Protein AF-A0AAW0NWS6-F1 (afdb_monomer)

Organism: NCBI:txid88201

pLDDT: mean 72.38, std 23.02, range [20.81, 98.56]

Solvent-accessible surface area (backbone atoms only — not comparable to full-atom values): 24867 Å² total; per-residue (Å²): 131,80,79,73,86,63,67,44,58,59,63,56,52,56,54,54,55,66,69,64,74,81,72,88,81,82,90,83,81,93,82,80,68,82,82,71,76,81,74,79,81,62,72,61,55,62,52,43,57,60,35,48,59,40,52,68,50,49,35,50,49,50,55,54,59,56,70,76,40,100,61,93,71,73,51,50,67,43,48,59,47,83,81,44,44,84,62,53,49,58,70,68,64,50,92,62,98,50,93,85,60,64,43,32,34,36,28,42,50,37,55,46,38,58,41,54,62,45,49,44,32,68,29,83,52,35,28,37,32,39,31,25,17,61,24,58,56,28,30,49,54,44,52,55,50,46,65,73,64,66,78,65,52,65,21,94,78,39,42,80,46,68,39,68,39,59,62,60,50,39,67,84,79,40,58,71,48,60,31,43,34,36,39,31,64,41,39,60,53,32,14,58,64,9,86,74,14,52,64,50,36,53,40,23,52,52,27,52,61,50,26,30,23,68,91,11,35,42,38,37,39,35,75,56,57,62,67,60,53,46,53,52,50,57,52,58,34,50,75,69,73,46,57,53,55,76,45,79,41,79,72,45,82,58,81,55,50,62,104,74,83,77,96,82,58,93,81,82,63,79,88,73,84,63,56,52,32,30,40,32,41,38,36,48,54,88,77,73,91,78,91,72,82,79,70,78,78,77,81,83,68,83,51,88,35,33,62,83,72,86,53,79,97,31,53,70,62,48,52,54,41,28,72,72,49,45,42,67,56,37,54,67,38,68,66,55,35,49,41,60,60,63,12,48,65,52,30,54,52,51,64,75,71,58,49,84,79,54,71,66,54,48,74,62,23,46,32,31,47,29,27,49,50,72,50,80,54,39,61,60,48,52,50,45,38,48,65,40,24,80,36,56,62,69,72,74,48,76,49,63,51,51,53,50,28,40,51,49,35,59,72,55,43,50,72,77,58,45,52,59,64,69,72,37,99,53,65,76,86,127

Secondary structure (DSSP, 8-state):
--------HHHHHHHHHHTTSSS------TTSSTTTSSS---HHHHHHHH-TT-HHHHHHHHHHHHHS-SS-----BS--GGGTHHHHHHHHHSPPS-TT--EEEEEET-TT-SHHHHHHHH-SS-EEEEEEES-HHHHHHHHHHHHHHTPPPSSTT-EEEEEE--GGGGGGTS-TT-EEEEEEESHHHHHHHSTTHHHHHHHHHHHHHHHEEEEEEEEEEESS-HHHHHHHHHHHHHHTT--EEEEEEEEEE--SB-S----S-TTT-TTS---EEEEEEEEE-------------------TTS-----TTTHHHHHHHIIIIIHHHHTTSHHHHHHHHHTHHHHHHHHHT--GGGGG--HHHHHHHHHHHHSTHHHHHHHHHHH-GGGGGGT--S-HHHHHHHHHHHHHS-HHHHHHHHS-SSPP--

Mean predicted aligned error: 17.87 Å

Foldseek 3Di:
DDPPPLPDLVNVLVVVVVVVPPDDDDDDDPDPPVPPPVPDDDPLLVCLLAPLVDLVNLLVVLVVVCVVDPDDDAADAQAAQVLCVVPPQCLLVPDDPDLPDAAEEEEEQQQRGCNQVVCQAPHCHAYEYEYEHLHVSSLVSNVVVCVVVVRDGNDPNHHYHYDNDQLLPVVVPAPFQQHAEYEYECSLVSLVSHPNSPVSSLSSLVSVNRRHHLNHKYKYKDLDDQVVVQVVSVVSCVVVVWDKDKDKDWSFFTDDDHSDDDDDCPDDPPPPRGRTIIIIIIRTHPDDDDDDDDPPPPPDDPLSQAADDLCPPNLVVLVVCCVPPQVVVLCVDPLSVVLLVVLVVQLVVCVVPPDPQLVQQDSLLSSLLSSCAPDPVVVVLVVCRSHHSSCNNVSPRNQSSSVSSPSVSLVRHDPVVVVVCVVPPHRDDD

Nearest PDB structures (foldseek):
  3c0k-assembly1_B  TM=6.819E-01  e=2.935E-06  Escherichia coli K-12
  3c6m-assembly2_D  TM=6.345E-01  e=5.467E-05  Homo sapiens
  1d2g-assembly1_A  TM=4.568E-01  e=2.738E-05  Rattus norvegicus
  3ths-assembly1_C  TM=4.749E-01  e=2.066E-04  Rattus norvegicus
  3g5t-assembly1_A  TM=4.879E-01  e=2.842E-04  Saccharomyces cerevisiae

Sequence (430 aa):
MLELETGGICKLLNTKLQLRDDFSYKTLSARRISAFCARKHSSLTTELIENMDKKSTWDRFYTENNRQTPTFKNFEWFFGFDSIRHIILPLISSPKPNPDHVFQVLDIGCGTSALGPCIFKHSPSAVHVTCADISPIAVKLMQENITSQEIQANNASSQLSFVEMDCTHLLSHFKPKSIDLIVDKGTTDALLRSKEGKGKARLMLSECVKVLRSSGALLQFSDEDPDARQLWLETELRKQGIVGDVVTQEVGKLRGVSAEMGSLIQTLVFSWMFSIVSAKVIKPTNSTNQDLAPAQPTKLNMVAMSVDDMYSGCTDAMTKRIAKEYFPNEMKNPKFKASWNGAKDCLQKALKNRKPVDHALTENHLRAICMYTADDIYKTFNHDVQSHGPSYGTGSFKYHTLQFWLTYAIRSSPPTTKLAIRWSGEPPRF

Radius of gyration: 25.77 Å; Cα contacts (8 Å, |Δi|>4): 579; chains: 1; bounding box: 68×67×64 Å

InterPro domains:
  IPR000768 NAD:arginine ADP-ribosyltransferase, ART [PF01129] (300-410)
  IPR000768 NAD:arginine ADP-ribosyltransferase, ART [PR00970] (301-322)
  IPR000768 NAD:arginine ADP-ribosyltransferase, ART [PR00970] (361-375)
  IPR000768 NAD:arginine ADP-ribosyltransferase, ART [PR00970] (397-413)
  IPR025714 Methyltransferase domain [PF13847] (104-216)
  IPR029063 S-adenosyl-L-methionine-dependent methyltransferase superfamily [G3DSA:3.40.50.150] (51-255)
  IPR029063 S-adenosyl-L-methionine-dependent methyltransferase superfamily [SSF53335] (75-235)
  IPR051419 Lysine/N-terminal Methyltransferase Superfamily [PTHR12176] (52-270)

Structure (mmCIF, N/CA/C/O backbone):
data_AF-A0AAW0NWS6-F1
#
_entry.id   AF-A0AAW0NWS6-F1
#
loop_
_atom_site.group_PDB
_atom_site.id
_atom_site.type_symbol
_atom_site.label_atom_id
_atom_site.label_alt_id
_atom_site.label_comp_id
_atom_site.label_asym_id
_atom_site.label_entity_id
_atom_site.label_seq_id
_atom_site.pdbx_PDB_ins_code
_atom_site.Cartn_x
_atom_site.Cartn_y
_atom_site.Cartn_z
_atom_site.occupancy
_atom_site.B_iso_or_equiv
_atom_site.auth_seq_id
_atom_site.auth_comp_id
_atom_site.auth_asym_id
_atom_site.auth_atom_id
_atom_site.pdbx_PDB_model_num
ATOM 1 N N . MET A 1 1 ? 19.366 -10.732 -1.358 1.00 25.86 1 MET A N 1
ATOM 2 C CA . MET A 1 1 ? 19.528 -10.900 -2.813 1.00 25.86 1 MET A CA 1
ATOM 3 C C . MET A 1 1 ? 20.520 -9.832 -3.205 1.00 25.86 1 MET A C 1
ATOM 5 O O . MET A 1 1 ? 20.215 -8.665 -2.996 1.00 25.86 1 MET A O 1
ATOM 9 N N . LEU A 1 2 ? 21.743 -10.247 -3.529 1.00 20.81 2 LEU A N 1
ATOM 10 C CA . LEU A 1 2 ? 22.825 -9.344 -3.898 1.00 20.81 2 LEU A CA 1
ATOM 11 C C . LEU A 1 2 ? 22.361 -8.501 -5.091 1.00 20.81 2 LEU A C 1
ATOM 13 O O . LEU A 1 2 ? 21.885 -9.070 -6.072 1.00 20.81 2 LEU A O 1
ATOM 17 N N . GLU A 1 3 ? 22.476 -7.175 -4.990 1.00 23.66 3 GLU A N 1
ATOM 18 C CA . GLU A 1 3 ? 22.635 -6.341 -6.179 1.00 23.66 3 GLU A CA 1
ATOM 19 C C . GLU A 1 3 ? 23.852 -6.910 -6.906 1.00 23.66 3 GLU A C 1
ATOM 21 O O . GLU A 1 3 ? 24.982 -6.734 -6.454 1.00 23.66 3 GLU A O 1
ATOM 26 N N . LEU A 1 4 ? 23.626 -7.686 -7.966 1.00 25.84 4 LEU A N 1
ATOM 27 C CA . LEU A 1 4 ? 24.709 -8.029 -8.867 1.00 25.84 4 LEU A CA 1
ATOM 28 C C . LEU A 1 4 ? 25.235 -6.709 -9.421 1.00 25.84 4 LEU A C 1
ATOM 30 O O . LEU A 1 4 ? 24.485 -5.879 -9.934 1.00 25.84 4 LEU A O 1
ATOM 34 N N . GLU A 1 5 ? 26.530 -6.517 -9.223 1.00 30.72 5 GLU A N 1
ATOM 35 C CA . GLU A 1 5 ? 27.340 -5.366 -9.589 1.00 30.72 5 GLU A CA 1
ATOM 36 C C . GLU A 1 5 ? 27.443 -5.199 -11.115 1.00 30.72 5 GLU A C 1
ATOM 38 O O . GLU A 1 5 ? 28.529 -5.155 -11.685 1.00 30.72 5 GLU A O 1
ATOM 43 N N . THR A 1 6 ? 26.325 -5.075 -11.827 1.00 35.69 6 THR A N 1
ATOM 44 C CA . THR A 1 6 ? 26.346 -4.490 -13.166 1.00 35.69 6 THR A CA 1
ATOM 45 C C . THR A 1 6 ? 26.331 -2.982 -12.974 1.00 35.69 6 THR A C 1
ATOM 47 O O . THR A 1 6 ? 25.303 -2.400 -12.630 1.00 35.69 6 THR A O 1
ATOM 50 N N . GLY A 1 7 ? 27.502 -2.355 -13.104 1.00 39.22 7 GLY A N 1
ATOM 51 C CA . GLY A 1 7 ? 27.707 -0.915 -12.961 1.00 39.22 7 GLY A CA 1
ATOM 52 C C . GLY A 1 7 ? 26.805 -0.094 -13.886 1.00 39.22 7 GLY A C 1
ATOM 53 O O . GLY A 1 7 ? 27.209 0.287 -14.984 1.00 39.22 7 GLY A O 1
ATOM 54 N N . GLY A 1 8 ? 25.586 0.190 -13.425 1.00 52.25 8 GLY A N 1
ATOM 55 C CA . GLY A 1 8 ? 24.647 1.078 -14.095 1.00 52.25 8 GLY A CA 1
ATOM 56 C C . GLY A 1 8 ? 25.269 2.457 -14.277 1.00 52.25 8 GLY A C 1
ATOM 57 O O . GLY A 1 8 ? 25.968 2.972 -13.394 1.00 52.25 8 GLY A O 1
ATOM 58 N N . ILE A 1 9 ? 25.014 3.074 -15.429 1.00 58.28 9 ILE A N 1
ATOM 59 C CA . ILE A 1 9 ? 25.561 4.390 -15.784 1.00 58.28 9 ILE A CA 1
ATOM 60 C C . ILE A 1 9 ? 25.168 5.436 -14.734 1.00 58.28 9 ILE A C 1
ATOM 62 O O . ILE A 1 9 ? 25.932 6.365 -14.480 1.00 58.28 9 ILE A O 1
ATOM 66 N N . CYS A 1 10 ? 24.034 5.254 -14.057 1.00 56.50 10 CYS A N 1
ATOM 67 C CA . CYS A 1 10 ? 23.581 6.143 -12.993 1.00 56.50 10 CYS A CA 1
ATOM 68 C C . CYS A 1 10 ? 24.446 6.091 -11.726 1.00 56.50 10 CYS A C 1
ATOM 70 O O . CYS A 1 10 ? 24.702 7.145 -11.145 1.00 56.50 10 CYS A O 1
ATOM 72 N N . LYS A 1 11 ? 25.000 4.924 -11.351 1.00 54.31 11 LYS A N 1
ATOM 73 C CA . LYS A 1 11 ? 26.003 4.844 -10.271 1.00 54.31 11 LYS A CA 1
ATOM 74 C C . LYS A 1 11 ? 27.265 5.632 -10.666 1.00 54.31 11 LYS A C 1
ATOM 76 O O . LYS A 1 11 ? 27.707 6.484 -9.905 1.00 54.31 11 LYS A O 1
ATOM 81 N N . LEU A 1 12 ? 27.771 5.453 -11.892 1.00 54.56 12 LEU A N 1
ATOM 82 C CA . LEU A 1 12 ? 28.966 6.149 -12.409 1.00 54.56 12 LEU A CA 1
ATOM 83 C C . LEU A 1 12 ? 28.785 7.670 -12.587 1.00 54.56 12 LEU A C 1
ATOM 85 O O . LEU A 1 12 ? 29.721 8.440 -12.359 1.00 54.56 12 LEU A O 1
ATOM 89 N N . LEU A 1 13 ? 27.604 8.116 -13.022 1.00 49.38 13 LEU A N 1
ATOM 90 C CA . LEU A 1 13 ? 27.299 9.537 -13.211 1.00 49.38 13 LEU A CA 1
ATOM 91 C C . LEU A 1 13 ? 27.184 10.278 -11.880 1.00 49.38 13 LEU A C 1
ATOM 93 O O . LEU A 1 13 ? 27.686 11.398 -11.774 1.00 49.38 13 LEU A O 1
ATOM 97 N N . ASN A 1 14 ? 26.607 9.637 -10.865 1.00 45.16 14 ASN A N 1
ATOM 98 C CA . ASN A 1 14 ? 26.515 10.216 -9.529 1.00 45.16 14 ASN A CA 1
ATOM 99 C C . ASN A 1 14 ? 27.902 10.333 -8.867 1.00 45.16 14 ASN A C 1
ATOM 101 O O . ASN A 1 14 ? 28.194 11.360 -8.259 1.00 45.16 14 ASN A O 1
ATOM 105 N N . THR A 1 15 ? 28.811 9.371 -9.080 1.00 40.50 15 THR A N 1
ATOM 106 C CA . THR A 1 15 ? 30.198 9.453 -8.574 1.00 40.50 15 THR A CA 1
ATOM 107 C C . THR A 1 15 ? 31.042 10.521 -9.290 1.00 40.50 15 THR A C 1
ATOM 109 O O . THR A 1 15 ? 31.862 11.189 -8.664 1.00 40.50 15 THR A O 1
ATOM 112 N N . LYS A 1 16 ? 30.847 10.739 -10.601 1.00 38.66 16 LYS A N 1
ATOM 113 C CA . LYS A 1 16 ? 31.581 11.777 -11.359 1.00 38.66 16 LYS A CA 1
ATOM 114 C C . LYS A 1 16 ? 31.137 13.210 -11.050 1.00 38.66 16 LYS A C 1
ATOM 116 O O . LYS A 1 16 ? 31.924 14.125 -11.278 1.00 38.66 16 LYS A O 1
ATOM 121 N N . LEU A 1 17 ? 29.913 13.414 -10.560 1.00 35.25 17 LEU A N 1
ATOM 122 C CA . LEU A 1 17 ? 29.462 14.718 -10.062 1.00 35.25 17 LEU A CA 1
ATOM 123 C C . LEU A 1 17 ? 30.166 15.076 -8.745 1.00 35.25 17 LEU A C 1
ATOM 125 O O . LEU A 1 17 ? 30.677 16.182 -8.633 1.00 35.25 17 LEU A O 1
ATOM 129 N N . GLN A 1 18 ? 30.323 14.118 -7.824 1.00 31.58 18 GLN A N 1
ATOM 130 C CA . GLN A 1 18 ? 31.045 14.330 -6.559 1.00 31.58 18 GLN A CA 1
ATOM 131 C C . GLN A 1 18 ? 32.535 14.666 -6.743 1.00 31.58 18 GLN A C 1
ATOM 133 O O . GLN A 1 18 ? 33.079 15.449 -5.978 1.00 31.58 18 GLN A O 1
ATOM 138 N N . LEU A 1 19 ? 33.196 14.127 -7.774 1.00 29.00 19 LEU A N 1
ATOM 139 C CA . LEU A 1 19 ? 34.622 14.385 -8.037 1.00 29.00 19 LEU A CA 1
ATOM 140 C C . LEU A 1 19 ? 34.899 15.697 -8.793 1.00 29.00 19 LEU A C 1
ATOM 142 O O . LEU A 1 19 ? 36.059 16.070 -8.959 1.00 29.00 19 LEU A O 1
ATOM 146 N N . ARG A 1 20 ? 33.867 16.387 -9.297 1.00 27.77 20 ARG A N 1
ATOM 147 C CA . ARG A 1 20 ? 34.027 17.645 -10.049 1.00 27.77 20 ARG A CA 1
ATOM 148 C C . ARG A 1 20 ? 33.908 18.901 -9.186 1.00 27.77 20 ARG A C 1
ATOM 150 O O . ARG A 1 20 ? 34.315 19.960 -9.653 1.00 27.77 20 ARG A O 1
ATOM 157 N N . ASP A 1 21 ? 33.412 18.767 -7.958 1.00 28.69 21 ASP A N 1
ATOM 158 C CA . ASP A 1 21 ? 33.204 19.880 -7.024 1.00 28.69 21 ASP A CA 1
ATOM 159 C C . ASP A 1 21 ? 34.436 20.194 -6.146 1.00 28.69 21 ASP A C 1
ATOM 161 O O . ASP A 1 21 ? 34.403 21.135 -5.357 1.00 28.69 21 ASP A O 1
ATOM 165 N N . ASP A 1 22 ? 35.557 19.483 -6.325 1.00 28.72 22 ASP A N 1
ATOM 166 C CA . ASP A 1 22 ? 36.758 19.607 -5.476 1.00 28.72 22 ASP A CA 1
ATOM 167 C C . ASP A 1 22 ? 37.853 20.557 -6.006 1.00 28.72 22 ASP A C 1
ATOM 169 O O . ASP A 1 22 ? 38.989 20.540 -5.529 1.00 28.72 22 ASP A O 1
ATOM 173 N N . PHE A 1 23 ? 37.559 21.431 -6.976 1.00 28.80 23 PHE A N 1
ATOM 174 C CA . PHE A 1 23 ? 38.552 22.411 -7.432 1.00 28.80 23 PHE A CA 1
ATOM 175 C C . PHE A 1 23 ? 37.985 23.819 -7.625 1.00 28.80 23 PHE A C 1
ATOM 177 O O . PHE A 1 23 ? 37.128 24.062 -8.469 1.00 28.80 23 PHE A O 1
ATOM 184 N N . SER A 1 24 ? 38.606 24.754 -6.897 1.00 28.59 24 SER A N 1
ATOM 185 C CA . SER A 1 24 ? 38.471 26.215 -6.948 1.00 28.59 24 SER A CA 1
ATOM 186 C C . SER A 1 24 ? 37.430 26.845 -6.019 1.00 28.59 24 SER A C 1
ATOM 188 O O . SER A 1 24 ? 36.350 27.207 -6.460 1.00 28.59 24 SER A O 1
ATOM 190 N N . TYR A 1 25 ? 37.847 27.187 -4.795 1.00 24.23 25 TYR A N 1
ATOM 191 C CA . TYR A 1 25 ? 37.567 28.521 -4.249 1.00 24.23 25 TYR A CA 1
ATOM 192 C C . TYR A 1 25 ? 38.750 29.016 -3.411 1.00 24.23 25 TYR A C 1
ATOM 194 O O . TYR A 1 25 ? 39.027 28.536 -2.313 1.00 24.23 25 TYR A O 1
ATOM 202 N N . LYS A 1 26 ? 39.464 30.003 -3.965 1.00 26.33 26 LYS A N 1
ATOM 203 C CA . LYS A 1 26 ? 40.390 30.851 -3.215 1.00 26.33 26 LYS A CA 1
ATOM 204 C C . LYS A 1 26 ? 39.599 31.661 -2.183 1.00 26.33 26 LYS A C 1
ATOM 206 O O . LYS A 1 26 ? 38.527 32.188 -2.465 1.00 26.33 26 LYS A O 1
ATOM 211 N N . THR A 1 27 ? 40.190 31.729 -1.000 1.00 29.59 27 THR A N 1
ATOM 212 C CA . THR A 1 27 ? 39.940 32.613 0.140 1.00 29.59 27 THR A CA 1
ATOM 213 C C . THR A 1 27 ? 39.353 33.979 -0.221 1.00 29.59 27 THR A C 1
ATOM 215 O O . THR A 1 27 ? 39.968 34.710 -0.989 1.00 29.59 27 THR A O 1
ATOM 218 N N . LEU A 1 28 ? 38.233 34.352 0.420 1.00 25.53 28 LEU A N 1
ATOM 219 C CA . LEU A 1 28 ? 38.000 35.659 1.065 1.00 25.53 28 LEU A CA 1
ATOM 220 C C . LEU A 1 28 ? 36.625 35.682 1.778 1.00 25.53 28 LEU A C 1
ATOM 222 O O . LEU A 1 28 ? 35.588 35.430 1.176 1.00 25.53 28 LEU A O 1
ATOM 226 N N . SER A 1 29 ? 36.640 36.041 3.071 1.00 28.73 29 SER A N 1
ATOM 227 C CA . SER A 1 29 ? 35.488 36.400 3.928 1.00 28.73 29 SER A CA 1
ATOM 228 C C . SER A 1 29 ? 34.569 35.276 4.462 1.00 28.73 29 SER A C 1
ATOM 230 O O . SER A 1 29 ? 33.338 35.343 4.428 1.00 28.73 29 SER A O 1
ATOM 232 N N . ALA A 1 30 ? 35.161 34.263 5.095 1.00 32.84 30 ALA A N 1
ATOM 233 C CA . ALA A 1 30 ? 34.450 33.374 6.013 1.00 32.84 30 ALA A CA 1
ATOM 234 C C . ALA A 1 30 ? 34.254 34.060 7.379 1.00 32.84 30 ALA A C 1
ATOM 236 O O . ALA A 1 30 ? 35.110 33.924 8.248 1.00 32.84 30 ALA A O 1
ATOM 237 N N . ARG A 1 31 ? 33.158 34.817 7.580 1.00 30.73 31 ARG A N 1
ATOM 238 C CA . ARG A 1 31 ? 32.615 35.068 8.943 1.00 30.73 31 ARG A CA 1
ATOM 239 C C . ARG A 1 31 ? 31.201 35.651 9.076 1.00 30.73 31 ARG A C 1
ATOM 241 O O . ARG A 1 31 ? 30.784 35.875 10.207 1.00 30.73 31 ARG A O 1
ATOM 248 N N . ARG A 1 32 ? 30.414 35.857 8.008 1.00 30.33 32 ARG A N 1
ATOM 249 C CA . ARG A 1 32 ? 29.033 36.386 8.167 1.00 30.33 32 ARG A CA 1
ATOM 250 C C . ARG A 1 32 ? 27.898 35.705 7.392 1.00 30.33 32 ARG A C 1
ATOM 252 O O . ARG A 1 32 ? 26.767 36.149 7.518 1.00 30.33 32 ARG A O 1
ATOM 259 N N . ILE A 1 33 ? 28.135 34.591 6.692 1.00 30.31 33 ILE A N 1
ATOM 260 C CA . ILE A 1 33 ? 27.059 33.865 5.967 1.00 30.31 33 ILE A CA 1
ATOM 261 C C . ILE A 1 33 ? 26.840 32.422 6.485 1.00 30.31 33 ILE A C 1
ATOM 263 O O . ILE A 1 33 ? 25.812 31.808 6.222 1.00 30.31 33 ILE A O 1
ATOM 267 N N . SER A 1 34 ? 27.707 31.914 7.370 1.00 31.95 34 SER A N 1
ATOM 268 C CA . SER A 1 34 ? 27.557 30.579 7.987 1.00 31.95 34 SER A CA 1
ATOM 269 C C . SER A 1 34 ? 26.517 30.500 9.123 1.00 31.95 34 SER A C 1
ATOM 271 O O . SER A 1 34 ? 26.307 29.425 9.678 1.00 31.95 34 SER A O 1
ATOM 273 N N . ALA A 1 35 ? 25.855 31.601 9.489 1.00 29.97 35 ALA A N 1
ATOM 274 C CA . ALA A 1 35 ? 24.900 31.621 10.605 1.00 29.97 35 ALA A CA 1
ATOM 275 C C . ALA A 1 35 ? 23.419 31.594 10.176 1.00 29.97 35 ALA A C 1
ATOM 277 O O . ALA A 1 35 ? 22.552 31.490 11.041 1.00 29.97 35 ALA A O 1
ATOM 278 N N . PHE A 1 36 ? 23.111 31.666 8.871 1.00 26.78 36 PHE A N 1
ATOM 279 C CA . PHE A 1 36 ? 21.724 31.827 8.401 1.00 26.78 36 PHE A CA 1
ATOM 280 C C . PHE A 1 36 ? 21.170 30.651 7.574 1.00 26.78 36 PHE A C 1
ATOM 282 O O . PHE A 1 36 ? 19.958 30.499 7.501 1.00 26.78 36 PHE A O 1
ATOM 289 N N . CYS A 1 37 ? 22.015 29.770 7.019 1.00 27.83 37 CYS A N 1
ATOM 290 C CA . CYS A 1 37 ? 21.560 28.608 6.226 1.00 27.83 37 CYS A CA 1
ATOM 291 C C . CYS A 1 37 ? 21.741 27.238 6.912 1.00 27.83 37 CYS A C 1
ATOM 293 O O . CYS A 1 37 ? 21.260 26.236 6.399 1.00 27.83 37 CYS A O 1
ATOM 295 N N . ALA A 1 38 ? 22.360 27.176 8.097 1.00 29.11 38 ALA A N 1
ATOM 296 C CA . ALA A 1 38 ? 22.544 25.932 8.865 1.00 29.11 38 ALA A CA 1
ATOM 297 C C . ALA A 1 38 ? 21.433 25.668 9.908 1.00 29.11 38 ALA A C 1
ATOM 299 O O . ALA A 1 38 ? 21.569 24.807 10.772 1.00 29.11 38 ALA A O 1
ATOM 300 N N . ARG A 1 39 ? 20.323 26.413 9.859 1.00 35.62 39 ARG A N 1
ATOM 301 C CA . ARG A 1 39 ? 19.175 26.257 10.766 1.00 35.62 39 ARG A CA 1
ATOM 302 C C . ARG A 1 39 ? 17.889 26.117 9.956 1.00 35.62 39 ARG A C 1
ATOM 304 O O . ARG A 1 39 ? 17.216 27.128 9.788 1.00 35.62 39 ARG A O 1
ATOM 311 N N . LYS A 1 40 ? 17.563 24.907 9.461 1.00 33.09 40 LYS A N 1
ATOM 312 C CA . LYS A 1 40 ? 16.162 24.443 9.242 1.00 33.09 40 LYS A CA 1
ATOM 313 C C . LYS A 1 40 ? 15.939 23.031 8.652 1.00 33.09 40 LYS A C 1
ATOM 315 O O . LYS A 1 40 ? 14.842 22.767 8.179 1.00 33.09 40 LYS A O 1
ATOM 320 N N . HIS A 1 41 ? 16.874 22.086 8.744 1.00 34.22 41 HIS A N 1
ATOM 321 C CA . HIS A 1 41 ? 16.470 20.668 8.750 1.00 34.22 41 HIS A CA 1
ATOM 322 C C . HIS A 1 41 ? 16.212 20.270 10.208 1.00 34.22 41 HIS A C 1
ATOM 324 O O . HIS A 1 41 ? 17.120 20.386 11.030 1.00 34.22 41 HIS A O 1
ATOM 330 N N . SER A 1 42 ? 14.979 19.894 10.569 1.00 47.53 42 SER A N 1
ATOM 331 C CA . SER A 1 42 ? 14.723 19.351 11.909 1.00 47.53 42 SER A CA 1
ATOM 332 C C . SER A 1 42 ? 15.327 17.944 11.984 1.00 47.53 42 SER A C 1
ATOM 334 O O . SER A 1 42 ? 15.235 17.174 11.028 1.00 47.53 42 SER A O 1
ATOM 336 N N . SER A 1 43 ? 15.950 17.593 13.111 1.00 54.88 43 SER A N 1
ATOM 337 C CA . SER A 1 43 ? 16.480 16.241 13.363 1.00 54.88 43 SER A CA 1
ATOM 338 C C . SER A 1 43 ? 15.412 15.148 13.216 1.00 54.88 43 SER A C 1
ATOM 340 O O . SER A 1 43 ? 15.729 14.000 12.920 1.00 54.88 43 SER A O 1
ATOM 342 N N . LEU A 1 44 ? 14.141 15.528 13.376 1.00 54.44 44 LEU A N 1
ATOM 343 C CA . LEU A 1 44 ? 12.971 14.668 13.281 1.00 54.44 44 LEU A CA 1
ATOM 344 C C . LEU A 1 44 ? 12.793 14.054 11.885 1.00 54.44 44 LEU A C 1
ATOM 346 O O . LEU A 1 44 ? 12.505 12.867 11.792 1.00 54.44 44 LEU A O 1
ATOM 350 N N . THR A 1 45 ? 12.969 14.827 10.806 1.00 52.91 45 THR A N 1
ATOM 351 C CA . THR A 1 45 ? 12.715 14.343 9.436 1.00 52.91 45 THR A CA 1
ATOM 352 C C . THR A 1 45 ? 13.719 13.270 9.017 1.00 52.91 45 THR A C 1
ATOM 354 O O . THR A 1 45 ? 13.329 12.259 8.440 1.00 52.91 45 THR A O 1
ATOM 357 N N . THR A 1 46 ? 15.000 13.454 9.343 1.00 54.44 46 THR A N 1
ATOM 358 C CA . THR A 1 46 ? 16.047 12.469 9.032 1.00 54.44 46 THR A CA 1
ATOM 359 C C . THR A 1 46 ? 15.863 11.188 9.848 1.00 54.44 46 THR A C 1
ATOM 361 O O . THR A 1 46 ? 15.920 10.094 9.298 1.00 54.44 46 THR A O 1
ATOM 364 N N . GLU A 1 47 ? 15.550 11.310 11.142 1.00 59.25 47 GLU A N 1
ATOM 365 C CA . GLU A 1 47 ? 15.320 10.150 12.011 1.00 59.25 47 GLU A CA 1
ATOM 366 C C . GLU A 1 47 ? 14.036 9.384 11.653 1.00 59.25 47 GLU A C 1
ATOM 368 O O . GLU A 1 47 ? 14.013 8.157 11.753 1.00 59.25 47 GLU A O 1
ATOM 373 N N . LEU A 1 48 ? 12.988 10.088 11.199 1.00 62.19 48 LEU A N 1
ATOM 374 C CA . LEU A 1 48 ? 11.754 9.483 10.690 1.00 62.19 48 LEU A CA 1
ATOM 375 C C . LEU A 1 48 ? 12.042 8.575 9.497 1.00 62.19 48 LEU A C 1
ATOM 377 O O . LEU A 1 48 ? 11.617 7.427 9.519 1.00 62.19 48 LEU A O 1
ATOM 381 N N . ILE A 1 49 ? 12.782 9.062 8.496 1.00 61.84 49 ILE A N 1
ATOM 382 C CA . ILE A 1 49 ? 13.081 8.315 7.263 1.00 61.84 49 ILE A CA 1
ATOM 383 C C . ILE A 1 49 ? 13.841 7.017 7.567 1.00 61.84 49 ILE A C 1
ATOM 385 O O . ILE A 1 49 ? 13.556 5.979 6.971 1.00 61.84 49 ILE A O 1
ATOM 389 N N . GLU A 1 50 ? 14.776 7.048 8.516 1.00 69.56 50 GLU A N 1
ATOM 390 C CA . GLU A 1 50 ? 15.618 5.891 8.835 1.00 69.56 50 GLU A CA 1
ATOM 391 C C . GLU A 1 50 ? 14.928 4.857 9.741 1.00 69.56 50 GLU A C 1
ATOM 393 O O . GLU A 1 50 ? 15.303 3.685 9.715 1.00 69.56 50 GLU A O 1
ATOM 398 N N . ASN A 1 51 ? 13.904 5.258 10.507 1.00 79.50 51 ASN A N 1
ATOM 399 C CA . ASN A 1 51 ? 13.318 4.442 11.579 1.00 79.50 51 ASN A CA 1
ATOM 400 C C . ASN A 1 51 ? 11.791 4.286 11.483 1.00 79.50 51 ASN A C 1
ATOM 402 O O . ASN A 1 51 ? 11.124 4.100 12.506 1.00 79.50 51 ASN A O 1
ATOM 406 N N . MET A 1 52 ? 11.222 4.335 10.273 1.00 83.06 52 MET A N 1
ATOM 407 C CA . MET A 1 52 ? 9.775 4.167 10.037 1.00 83.06 52 MET A CA 1
ATOM 408 C C . MET A 1 52 ? 9.221 2.799 10.492 1.00 83.06 52 MET A C 1
ATOM 410 O O . MET A 1 52 ? 8.009 2.633 10.599 1.00 83.06 52 MET A O 1
ATOM 414 N N . ASP A 1 53 ? 10.076 1.819 10.803 1.00 84.38 53 ASP A N 1
ATOM 415 C CA . ASP A 1 53 ? 9.677 0.511 11.340 1.00 84.38 53 ASP A CA 1
ATOM 416 C C . ASP A 1 53 ? 9.600 0.450 12.876 1.00 84.38 53 ASP A C 1
ATOM 418 O O . ASP A 1 53 ? 9.272 -0.607 13.429 1.00 84.38 53 ASP A O 1
ATOM 422 N N . LYS A 1 54 ? 9.973 1.524 13.584 1.00 87.38 54 LYS A N 1
ATOM 423 C CA . LYS A 1 54 ? 10.044 1.546 15.051 1.00 87.38 54 LYS A CA 1
ATOM 424 C C . LYS A 1 54 ? 8.821 2.245 15.647 1.00 87.38 54 LYS A C 1
ATOM 426 O O . LYS A 1 54 ? 8.484 3.363 15.270 1.00 87.38 54 LYS A O 1
ATOM 431 N N . LYS A 1 55 ? 8.217 1.623 16.663 1.00 92.12 55 LYS A N 1
ATOM 432 C CA . LYS A 1 55 ? 7.102 2.190 17.443 1.00 92.12 55 LYS A CA 1
ATOM 433 C C . LYS A 1 55 ? 7.430 3.572 18.022 1.00 92.12 55 LYS A C 1
ATOM 435 O O . LYS A 1 55 ? 6.629 4.492 17.909 1.00 92.12 55 LYS A O 1
ATOM 440 N N . SER A 1 56 ? 8.631 3.734 18.583 1.00 89.75 56 SER A N 1
ATOM 441 C CA . SER A 1 56 ? 9.090 4.989 19.198 1.00 89.75 56 SER A CA 1
ATOM 442 C C . SER A 1 56 ? 9.080 6.175 18.231 1.00 89.75 56 SER A C 1
ATOM 444 O O . SER A 1 56 ? 8.760 7.294 18.630 1.00 89.75 56 SER A O 1
ATOM 446 N N . THR A 1 57 ? 9.397 5.930 16.957 1.00 87.19 57 THR A N 1
ATOM 447 C CA . THR A 1 57 ? 9.370 6.941 15.896 1.00 87.19 57 THR A CA 1
ATOM 448 C C . THR A 1 57 ? 7.957 7.491 15.707 1.00 87.19 57 THR A C 1
ATOM 450 O O . THR A 1 57 ? 7.765 8.708 15.669 1.00 87.19 57 THR A O 1
ATOM 453 N N . TRP A 1 58 ? 6.965 6.601 15.649 1.00 88.12 58 TRP A N 1
ATOM 454 C CA . TRP A 1 58 ? 5.558 6.962 15.480 1.00 88.12 58 TRP A CA 1
ATOM 455 C C . TRP A 1 58 ? 4.959 7.587 16.739 1.00 88.12 58 TRP A C 1
ATOM 457 O O . TRP A 1 58 ? 4.281 8.606 16.639 1.00 88.12 58 TRP A O 1
ATOM 467 N N . ASP A 1 59 ? 5.281 7.066 17.927 1.00 90.88 59 ASP A N 1
ATOM 468 C CA . ASP A 1 59 ? 4.877 7.671 19.203 1.00 90.88 59 ASP A CA 1
ATOM 469 C C . ASP A 1 59 ? 5.314 9.141 19.279 1.00 90.88 59 ASP A C 1
ATOM 471 O O . ASP A 1 59 ? 4.518 10.034 19.595 1.00 90.88 59 ASP A O 1
ATOM 475 N N . ARG A 1 60 ? 6.572 9.425 18.923 1.00 85.31 60 ARG A N 1
ATOM 476 C CA . ARG A 1 60 ? 7.078 10.798 18.882 1.00 85.31 60 ARG A CA 1
ATOM 477 C C . ARG A 1 60 ? 6.375 11.632 17.813 1.00 85.31 60 ARG A C 1
ATOM 479 O O . ARG A 1 60 ? 5.958 12.747 18.116 1.00 85.31 60 ARG A O 1
ATOM 486 N N . PHE A 1 61 ? 6.197 11.095 16.604 1.00 87.00 61 PHE A N 1
ATOM 487 C CA . PHE A 1 61 ? 5.491 11.784 15.519 1.00 87.00 61 PHE A CA 1
ATOM 488 C C . PHE A 1 61 ? 4.083 12.226 15.942 1.00 87.00 61 PHE A C 1
ATOM 490 O O . PHE A 1 61 ? 3.751 13.405 15.825 1.00 87.00 61 PHE A O 1
ATOM 497 N N . TYR A 1 62 ? 3.274 11.319 16.497 1.00 86.12 62 TYR A N 1
ATOM 498 C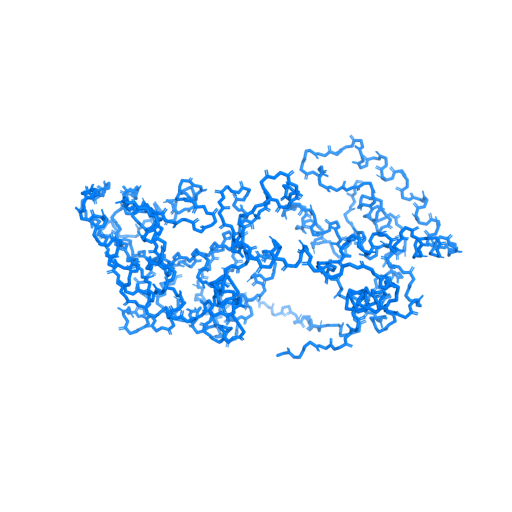 CA . TYR A 1 62 ? 1.912 11.641 16.928 1.00 86.12 62 TYR A CA 1
ATOM 499 C C . TYR A 1 62 ? 1.888 12.591 18.128 1.00 86.12 62 TYR A C 1
ATOM 501 O O . TYR A 1 62 ? 1.046 13.487 18.178 1.00 86.12 62 TYR A O 1
ATOM 509 N N . THR A 1 63 ? 2.843 12.465 19.054 1.00 87.19 63 THR A N 1
ATOM 510 C CA . THR A 1 63 ? 2.989 13.402 20.180 1.00 87.19 63 THR A CA 1
ATOM 511 C C . THR A 1 63 ? 3.265 14.824 19.696 1.00 87.19 63 THR A C 1
ATOM 513 O O . THR A 1 63 ? 2.636 15.775 20.161 1.00 87.19 63 THR A O 1
ATOM 516 N N . GLU A 1 64 ? 4.216 14.990 18.778 1.00 81.94 64 GLU A N 1
ATOM 517 C CA . GLU A 1 64 ? 4.620 16.307 18.289 1.00 81.94 64 GLU A CA 1
ATOM 518 C C . GLU A 1 64 ? 3.568 16.926 17.376 1.00 81.94 64 GLU A C 1
ATOM 520 O O . GLU A 1 64 ? 3.278 18.114 17.511 1.00 81.94 64 GLU A O 1
ATOM 525 N N . ASN A 1 65 ? 2.955 16.134 16.497 1.00 75.94 65 ASN A N 1
ATOM 526 C CA . ASN A 1 65 ? 1.917 16.626 15.598 1.00 75.94 65 ASN A CA 1
ATOM 527 C C . ASN A 1 65 ? 0.669 17.081 16.377 1.00 75.94 65 ASN A C 1
ATOM 529 O O . ASN A 1 65 ? 0.098 18.121 16.067 1.00 75.94 65 ASN A O 1
ATOM 533 N N . ASN A 1 66 ? 0.303 16.374 17.454 1.00 78.81 66 ASN A N 1
ATOM 534 C CA . ASN A 1 66 ? -0.808 16.775 18.321 1.00 78.81 66 ASN A CA 1
ATOM 535 C C . ASN A 1 66 ? -0.539 18.085 19.088 1.00 78.81 66 ASN A C 1
ATOM 537 O O . ASN A 1 66 ? -1.467 18.821 19.397 1.00 78.81 66 ASN A O 1
ATOM 541 N N . ARG A 1 67 ? 0.725 18.414 19.391 1.00 74.44 67 ARG A N 1
ATOM 542 C CA . ARG A 1 67 ? 1.082 19.669 20.086 1.00 74.44 67 ARG A CA 1
ATOM 543 C C . ARG A 1 67 ? 1.024 20.904 19.188 1.00 74.44 67 ARG A C 1
ATOM 545 O O . ARG A 1 67 ? 0.991 22.018 19.703 1.00 74.44 67 ARG A O 1
ATOM 552 N N . GLN A 1 68 ? 1.066 20.730 17.868 1.00 64.75 68 GLN A N 1
ATOM 553 C CA . GLN A 1 68 ? 1.137 21.848 16.924 1.00 64.75 68 GLN A CA 1
ATOM 554 C C . GLN A 1 68 ? -0.212 22.535 16.699 1.00 64.75 68 GLN A C 1
ATOM 556 O O . GLN A 1 68 ? -0.235 23.683 16.255 1.00 64.75 68 GLN A O 1
ATOM 561 N N . THR A 1 69 ? -1.329 21.873 17.008 1.00 62.09 69 THR A N 1
ATOM 562 C CA . THR A 1 69 ? -2.672 22.426 16.817 1.00 62.09 69 THR A CA 1
ATOM 563 C C . THR A 1 69 ? -3.461 22.403 18.128 1.00 62.09 69 THR A C 1
ATOM 565 O O . THR A 1 69 ? -3.479 21.385 18.812 1.00 62.09 69 THR A O 1
ATOM 568 N N . PRO A 1 70 ? -4.147 23.502 18.500 1.00 69.19 70 PRO A N 1
ATOM 569 C CA . PRO A 1 70 ? -4.953 23.545 19.724 1.00 69.19 70 PRO A CA 1
ATOM 570 C C . PRO A 1 70 ? -6.201 22.653 19.648 1.00 69.19 70 PRO A C 1
ATOM 572 O O . PRO A 1 70 ? -6.780 22.315 20.675 1.00 69.19 70 PRO A O 1
ATOM 575 N N . THR A 1 71 ? -6.618 22.273 18.439 1.00 74.12 71 THR A N 1
ATOM 576 C CA . THR A 1 71 ? -7.696 21.319 18.179 1.00 74.12 71 THR A CA 1
ATOM 577 C C . THR A 1 71 ? -7.148 20.104 17.439 1.00 74.12 71 THR A C 1
ATOM 579 O O . THR A 1 71 ? -6.255 20.232 16.595 1.00 74.12 71 THR A O 1
ATOM 582 N N . PHE A 1 72 ? -7.680 18.920 17.748 1.00 79.00 72 PHE A N 1
ATOM 583 C CA . PHE A 1 72 ? -7.304 17.698 17.044 1.00 79.00 72 PHE A CA 1
ATOM 584 C C . PHE A 1 72 ? -7.713 17.788 15.571 1.00 79.00 72 PHE A C 1
ATOM 586 O O . PHE A 1 72 ? -8.826 18.202 15.235 1.00 79.00 72 PHE A O 1
ATOM 593 N N . LYS A 1 73 ? -6.810 17.368 14.685 1.00 80.06 73 LYS A N 1
ATOM 594 C CA . LYS A 1 73 ? -7.064 17.258 13.253 1.00 80.06 73 LYS A CA 1
ATOM 595 C C . LYS A 1 73 ? -6.506 15.936 12.750 1.00 80.06 73 LYS A C 1
ATOM 597 O O . LYS A 1 73 ? -5.341 15.625 12.993 1.00 80.06 73 LYS A O 1
ATOM 602 N N . ASN A 1 74 ? -7.324 15.190 12.010 1.00 80.12 74 ASN A N 1
ATOM 603 C CA . ASN A 1 74 ? -6.874 13.968 11.356 1.00 80.12 74 ASN A CA 1
ATOM 604 C C . ASN A 1 74 ? -5.698 14.253 10.417 1.00 80.12 74 ASN A C 1
ATOM 606 O O . ASN A 1 74 ? -5.700 15.239 9.671 1.00 80.12 74 ASN A O 1
ATOM 610 N N . PHE A 1 75 ? -4.708 13.364 10.448 1.00 80.00 75 PHE A N 1
ATOM 611 C CA . PHE A 1 75 ? -3.576 13.401 9.536 1.00 80.00 75 PHE A CA 1
ATOM 612 C C . PHE A 1 75 ? -3.745 12.311 8.477 1.00 80.00 75 PHE A C 1
ATOM 614 O O . PHE A 1 75 ? -3.954 11.145 8.801 1.00 80.00 75 PHE A O 1
ATOM 621 N N . GLU A 1 76 ? -3.651 12.693 7.204 1.00 78.19 76 GLU A N 1
ATOM 622 C CA . GLU A 1 76 ? -3.875 11.792 6.075 1.00 78.19 76 GLU A CA 1
ATOM 623 C C . GLU A 1 76 ? -2.604 11.616 5.247 1.00 78.19 76 GLU A C 1
ATOM 625 O O . GLU A 1 76 ? -2.204 12.512 4.499 1.00 78.19 76 GLU A O 1
ATOM 630 N N . TRP A 1 77 ? -2.003 10.428 5.329 1.00 67.81 77 TRP A N 1
ATOM 631 C CA . TRP A 1 77 ? -1.013 9.986 4.348 1.00 67.81 77 TRP A CA 1
ATOM 632 C C . TRP A 1 77 ? -1.692 9.734 2.998 1.00 67.81 77 TRP A C 1
ATOM 634 O O . TRP A 1 77 ? -2.728 9.064 2.945 1.00 67.81 77 TRP A O 1
ATOM 644 N N . PHE A 1 78 ? -1.103 10.262 1.922 1.00 64.75 78 PHE A N 1
ATOM 645 C CA . PHE A 1 78 ? -1.543 10.172 0.520 1.00 64.75 78 PHE A CA 1
ATOM 646 C C . PHE A 1 78 ? -2.886 10.828 0.169 1.00 64.75 78 PHE A C 1
ATOM 648 O O . PHE A 1 78 ? -2.931 11.660 -0.731 1.00 64.75 78 PHE A O 1
ATOM 655 N N . PHE A 1 79 ? -3.983 10.430 0.813 1.00 76.50 79 PHE A N 1
ATOM 656 C CA . PHE A 1 79 ? -5.347 10.884 0.523 1.00 76.50 79 PHE A CA 1
ATOM 657 C C . PHE A 1 79 ? -6.316 10.488 1.649 1.00 76.50 79 PHE A C 1
ATOM 659 O O . PHE A 1 79 ? -6.053 9.564 2.425 1.00 76.50 79 PHE A O 1
ATOM 666 N N . GLY A 1 80 ? -7.460 11.176 1.702 1.00 81.94 80 GLY A N 1
ATOM 667 C CA . GLY A 1 80 ? -8.585 10.844 2.582 1.00 81.94 80 GLY A CA 1
ATOM 668 C C . GLY A 1 80 ? -9.618 9.919 1.924 1.00 81.94 80 GLY A C 1
ATOM 669 O O . GLY A 1 80 ? -9.603 9.708 0.708 1.00 81.94 80 GLY A O 1
ATOM 670 N N . PHE A 1 81 ? -10.551 9.402 2.730 1.00 86.88 81 PHE A N 1
ATOM 671 C CA . PHE A 1 81 ? -11.556 8.405 2.327 1.00 86.88 81 PHE A CA 1
ATOM 672 C C . PHE A 1 81 ? -12.323 8.745 1.041 1.00 86.88 81 PHE A C 1
ATOM 674 O O . PHE A 1 81 ? -12.516 7.864 0.205 1.00 86.88 81 PHE A O 1
ATOM 681 N N . ASP A 1 82 ? -12.722 10.003 0.834 1.00 84.19 82 ASP A N 1
ATOM 682 C CA . ASP A 1 82 ? -13.517 10.394 -0.340 1.00 84.19 82 ASP A CA 1
ATOM 683 C C . ASP A 1 82 ? -12.845 10.045 -1.671 1.00 84.19 82 ASP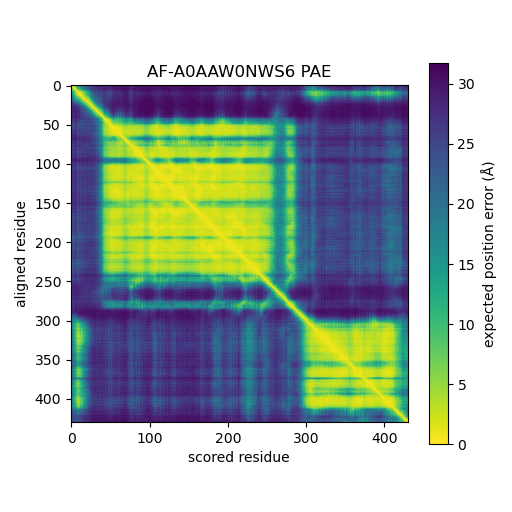 A C 1
ATOM 685 O O . ASP A 1 82 ? -13.525 9.717 -2.644 1.00 84.19 82 ASP A O 1
ATOM 689 N N . SER A 1 83 ? -11.509 10.036 -1.697 1.00 79.69 83 SER A N 1
ATOM 690 C CA . SER A 1 83 ? -10.736 9.676 -2.887 1.00 79.69 83 SER A CA 1
ATOM 691 C C . SER A 1 83 ? -10.867 8.200 -3.262 1.00 79.69 83 SER A C 1
ATOM 693 O O . SER A 1 83 ? -10.727 7.853 -4.428 1.00 79.69 83 SER A O 1
ATOM 695 N N . ILE A 1 84 ? -11.160 7.327 -2.295 1.00 83.81 84 ILE A N 1
ATOM 696 C CA . ILE A 1 84 ? -11.146 5.866 -2.468 1.00 83.81 84 ILE A CA 1
ATOM 697 C C . ILE A 1 84 ? -12.452 5.178 -2.071 1.00 83.81 84 ILE A C 1
ATOM 699 O O . ILE A 1 84 ? -12.566 3.956 -2.172 1.00 83.81 84 ILE A O 1
ATOM 703 N N . ARG A 1 85 ? -13.472 5.939 -1.663 1.00 87.00 85 ARG A N 1
ATOM 704 C CA . ARG A 1 85 ? -14.788 5.402 -1.289 1.00 87.00 85 ARG A CA 1
ATOM 705 C C . ARG A 1 85 ? -15.387 4.509 -2.381 1.00 87.00 85 ARG A C 1
ATOM 707 O O . ARG A 1 85 ? -16.020 3.504 -2.083 1.00 87.00 85 ARG A O 1
ATOM 714 N N . HIS A 1 86 ? -15.142 4.852 -3.648 1.00 83.44 86 HIS A N 1
ATOM 715 C CA . HIS A 1 86 ? -15.623 4.120 -4.820 1.00 83.44 86 HIS A CA 1
ATOM 716 C C . HIS A 1 86 ? -14.918 2.770 -5.029 1.00 83.44 86 HIS A C 1
ATOM 718 O O . HIS A 1 86 ? -15.415 1.949 -5.788 1.00 83.44 86 HIS A O 1
ATOM 724 N N . ILE A 1 87 ? -13.786 2.536 -4.360 1.00 84.00 87 ILE A N 1
ATOM 725 C CA . ILE A 1 87 ? -13.067 1.258 -4.351 1.00 84.00 87 ILE A CA 1
ATOM 726 C C . ILE A 1 87 ? -13.515 0.428 -3.146 1.00 84.00 87 ILE A C 1
ATOM 728 O O . ILE A 1 87 ? -13.825 -0.750 -3.291 1.00 84.00 87 ILE A O 1
ATOM 732 N N . ILE A 1 88 ? -13.596 1.041 -1.959 1.00 88.44 88 ILE 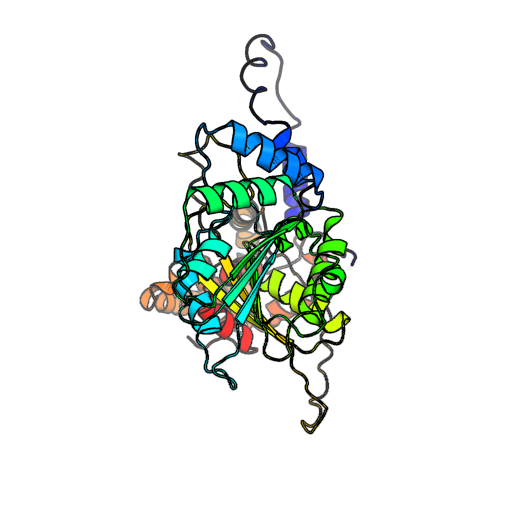A N 1
ATOM 733 C CA . ILE A 1 88 ? -13.914 0.319 -0.718 1.00 88.44 88 ILE A CA 1
ATOM 734 C C . ILE A 1 88 ? -15.389 -0.092 -0.642 1.00 88.44 88 ILE A C 1
ATOM 736 O O . ILE A 1 88 ? -15.690 -1.248 -0.350 1.00 88.44 88 ILE A O 1
ATOM 740 N N . LEU A 1 89 ? -16.324 0.831 -0.886 1.00 90.00 89 LEU A N 1
ATOM 741 C CA . LEU A 1 89 ? -17.747 0.567 -0.646 1.00 90.00 89 LEU A CA 1
ATOM 742 C C . LEU A 1 89 ? -18.311 -0.579 -1.508 1.00 90.00 89 LEU A C 1
ATOM 744 O O . LEU A 1 89 ? -19.084 -1.374 -0.966 1.00 90.00 89 LEU A O 1
ATOM 748 N N . PRO A 1 90 ? -17.922 -0.757 -2.788 1.00 87.69 90 PRO A N 1
ATOM 749 C CA . PRO A 1 90 ? -18.356 -1.921 -3.566 1.00 87.69 90 PRO A CA 1
ATOM 750 C C . PRO A 1 90 ? -17.853 -3.266 -3.022 1.00 87.69 90 PRO A C 1
ATOM 752 O O . PRO A 1 90 ? -18.581 -4.258 -3.092 1.00 87.69 90 PRO A O 1
ATOM 755 N N . LEU A 1 91 ? -16.646 -3.313 -2.440 1.00 85.88 91 LEU A N 1
ATOM 756 C CA . LEU A 1 91 ? -16.124 -4.532 -1.804 1.00 85.88 91 LEU A CA 1
ATOM 757 C C . LEU A 1 91 ? -16.969 -4.929 -0.588 1.00 85.88 91 LEU A C 1
ATOM 759 O O . LEU A 1 91 ? -17.221 -6.112 -0.373 1.00 85.88 91 LEU A O 1
ATOM 763 N N . ILE A 1 92 ? -17.450 -3.939 0.167 1.00 88.50 92 ILE A N 1
ATOM 764 C CA . ILE A 1 92 ? -18.313 -4.150 1.337 1.00 88.50 92 ILE A CA 1
ATOM 765 C C . ILE A 1 92 ? -19.735 -4.545 0.919 1.00 88.50 92 ILE A C 1
ATOM 767 O O . ILE A 1 92 ? -20.333 -5.429 1.529 1.00 88.50 92 ILE A O 1
ATOM 771 N N . SER A 1 93 ? -20.253 -3.919 -0.141 1.00 81.88 93 SER A N 1
ATOM 772 C CA . SER A 1 93 ? -21.645 -4.061 -0.602 1.00 81.88 93 SER A CA 1
ATOM 773 C C . SER A 1 93 ? -21.891 -5.289 -1.486 1.00 81.88 93 SER A C 1
ATOM 775 O O . SER A 1 93 ? -23.008 -5.494 -1.956 1.00 81.88 93 SER A O 1
ATOM 777 N N . SER A 1 94 ? -20.857 -6.087 -1.764 1.00 74.81 94 SER A N 1
ATOM 778 C CA . SER A 1 94 ? -20.982 -7.276 -2.610 1.00 74.81 94 SER A CA 1
ATOM 779 C C . SER A 1 94 ? -21.950 -8.301 -1.985 1.00 74.81 94 SER A C 1
ATOM 781 O O . SER A 1 94 ? -21.931 -8.470 -0.762 1.00 74.81 94 SER A O 1
ATOM 783 N N . PRO A 1 95 ? -22.788 -8.996 -2.787 1.00 66.75 95 PRO A N 1
ATOM 784 C CA . PRO A 1 95 ? -23.814 -9.906 -2.277 1.00 66.75 95 PRO A CA 1
ATOM 785 C C . PRO A 1 95 ? -23.227 -10.944 -1.325 1.00 66.75 95 PRO A C 1
ATOM 787 O O . PRO A 1 95 ? -22.249 -11.619 -1.659 1.00 66.75 95 PRO A O 1
ATOM 790 N N . LYS A 1 96 ? -23.830 -11.080 -0.141 1.00 69.44 96 LYS A N 1
ATOM 791 C CA . LYS A 1 96 ? -23.374 -12.031 0.874 1.00 69.44 96 LYS A CA 1
ATOM 792 C C . LYS A 1 96 ? -24.268 -13.268 0.926 1.00 69.44 96 LYS A C 1
ATOM 794 O O . LYS A 1 96 ? -25.480 -13.131 0.794 1.00 69.44 96 LYS A O 1
ATOM 799 N N . PRO A 1 97 ? -23.699 -14.462 1.184 1.00 65.00 97 PRO A N 1
ATOM 800 C CA . PRO A 1 97 ? -24.489 -15.680 1.366 1.00 65.00 97 PRO A CA 1
ATOM 801 C C . PRO A 1 97 ? -25.414 -15.620 2.588 1.00 65.00 97 PRO A C 1
ATOM 803 O O . PRO A 1 97 ? -26.436 -16.293 2.615 1.00 65.00 97 PRO A O 1
ATOM 806 N N . ASN A 1 98 ? -25.036 -14.836 3.605 1.00 78.38 98 ASN A N 1
ATOM 807 C CA . ASN A 1 98 ? -25.776 -14.681 4.851 1.00 78.38 98 ASN A CA 1
ATOM 808 C C . ASN A 1 98 ? -26.153 -13.197 5.057 1.00 78.38 98 ASN A C 1
ATOM 810 O O . ASN A 1 98 ? -25.236 -12.372 5.140 1.00 78.38 98 ASN A O 1
ATOM 814 N N . PRO A 1 99 ? -27.454 -12.853 5.149 1.00 72.56 99 PRO A N 1
ATOM 815 C CA . PRO A 1 99 ? -27.920 -11.481 5.367 1.00 72.56 99 PRO A CA 1
ATOM 816 C C . PRO A 1 99 ? -27.528 -10.901 6.736 1.00 72.56 99 PRO A C 1
ATOM 818 O O . PRO A 1 99 ? -27.373 -9.687 6.841 1.00 72.56 99 PRO A O 1
ATOM 821 N N . ASP A 1 100 ? -27.277 -11.744 7.742 1.00 82.00 100 ASP A N 1
ATOM 822 C CA . ASP A 1 100 ? -26.871 -11.322 9.094 1.00 82.00 100 ASP A CA 1
ATOM 823 C C . ASP A 1 100 ? -25.344 -11.230 9.261 1.00 82.00 100 ASP A C 1
ATOM 825 O O . ASP A 1 100 ? -24.822 -11.015 10.358 1.00 82.00 100 ASP A O 1
ATOM 829 N N . HIS A 1 101 ? -24.581 -11.441 8.185 1.00 87.06 101 HIS A N 1
ATOM 830 C CA . HIS A 1 101 ? -23.125 -11.420 8.259 1.00 87.06 101 HIS A CA 1
ATOM 831 C C . HIS A 1 101 ? -22.593 -9.993 8.455 1.00 87.06 101 HIS A C 1
ATOM 833 O O . HIS A 1 101 ? -22.664 -9.161 7.548 1.00 87.06 101 HIS A O 1
ATOM 839 N N . VAL A 1 102 ? -21.950 -9.746 9.599 1.00 93.19 102 VAL A N 1
ATOM 840 C CA . VAL A 1 102 ? -21.215 -8.501 9.874 1.00 93.19 102 VAL A CA 1
ATOM 841 C C . VAL A 1 102 ? -19.859 -8.530 9.167 1.00 93.19 102 VAL A C 1
ATOM 843 O O . VAL A 1 102 ? -19.039 -9.419 9.392 1.00 93.19 102 VAL A O 1
ATOM 846 N N . PHE A 1 103 ? -19.623 -7.571 8.270 1.00 94.56 103 PHE A N 1
ATOM 847 C CA . PHE A 1 103 ? -18.404 -7.481 7.466 1.00 94.56 103 PHE A CA 1
ATOM 848 C C . PHE A 1 103 ? -17.212 -7.047 8.336 1.00 94.56 103 PHE A C 1
ATOM 850 O O . PHE A 1 103 ? -17.189 -5.929 8.845 1.00 94.56 103 PHE A O 1
ATOM 857 N N . GLN A 1 104 ? -16.199 -7.905 8.470 1.00 96.94 104 GLN A N 1
ATOM 858 C CA . GLN A 1 104 ? -15.012 -7.632 9.285 1.00 96.94 104 GLN A CA 1
ATOM 859 C C . GLN A 1 104 ? -13.957 -6.859 8.477 1.00 96.94 104 GLN A C 1
ATOM 861 O O . GLN A 1 104 ? -13.356 -7.417 7.553 1.00 96.94 104 GLN A O 1
ATOM 866 N N . VAL A 1 105 ? -13.720 -5.596 8.840 1.00 97.81 105 VAL A N 1
ATOM 867 C CA . VAL A 1 105 ? -12.718 -4.709 8.230 1.00 97.81 105 VAL A CA 1
ATOM 868 C C . VAL A 1 105 ? -11.596 -4.430 9.229 1.00 97.81 105 VAL A C 1
ATOM 870 O O . VAL A 1 105 ? -11.863 -4.040 10.362 1.00 97.81 105 VAL A O 1
ATOM 873 N N . LEU A 1 106 ? -10.345 -4.586 8.804 1.00 98.50 106 LEU A N 1
ATOM 874 C CA . LEU A 1 106 ? -9.157 -4.249 9.587 1.00 98.50 106 LEU A CA 1
ATOM 875 C C . LEU A 1 106 ? -8.350 -3.161 8.864 1.00 98.50 106 LEU A C 1
ATOM 877 O O . LEU A 1 106 ? -7.817 -3.415 7.789 1.00 98.50 106 LEU A O 1
ATOM 881 N N . ASP A 1 107 ? -8.257 -1.971 9.450 1.00 98.25 107 ASP A N 1
ATOM 882 C CA . ASP A 1 107 ? -7.408 -0.864 8.985 1.00 98.25 107 ASP A CA 1
ATOM 883 C C . ASP A 1 107 ? -6.072 -0.929 9.741 1.00 98.25 107 ASP A C 1
ATOM 885 O O . ASP A 1 107 ? -6.015 -0.593 10.928 1.00 98.25 107 ASP A O 1
ATOM 889 N N . ILE A 1 108 ? -5.026 -1.462 9.100 1.00 97.31 108 ILE A N 1
ATOM 890 C CA . ILE A 1 108 ? -3.711 -1.669 9.731 1.00 97.31 108 ILE A CA 1
ATOM 891 C C . ILE A 1 108 ? -2.828 -0.437 9.577 1.00 97.31 108 ILE A C 1
ATOM 893 O O . ILE A 1 108 ? -2.770 0.154 8.505 1.00 97.31 108 ILE A O 1
ATOM 897 N N . GLY A 1 109 ? -2.125 -0.079 10.655 1.00 96.88 109 GLY A N 1
ATOM 898 C CA . GLY A 1 109 ? -1.361 1.165 10.746 1.00 96.88 109 GLY A CA 1
ATOM 899 C C . GLY A 1 109 ? -2.238 2.389 10.495 1.00 96.88 109 GLY A C 1
ATOM 900 O O . GLY A 1 109 ? -1.861 3.272 9.723 1.00 96.88 109 GLY A O 1
ATOM 901 N N . CYS A 1 110 ? -3.424 2.413 11.115 1.00 96.62 110 CYS A N 1
ATOM 902 C CA . CYS A 1 110 ? -4.462 3.411 10.854 1.00 96.62 110 CYS A CA 1
ATOM 903 C C . CYS A 1 110 ? -4.021 4.850 11.178 1.00 96.62 110 CYS A C 1
ATOM 905 O O . CYS A 1 110 ? -4.591 5.822 10.668 1.00 96.62 110 CYS A O 1
ATOM 907 N N . GLY A 1 111 ? -3.021 5.007 12.052 1.00 95.25 111 GLY A N 1
ATOM 908 C CA . GLY A 1 111 ? -2.557 6.286 12.552 1.00 95.25 111 GLY A CA 1
ATOM 909 C C . GLY A 1 111 ? -3.692 7.139 13.097 1.00 95.25 111 GLY A C 1
ATOM 910 O O . GLY A 1 111 ? -4.563 6.665 13.826 1.00 95.25 111 GLY A O 1
ATOM 911 N N . THR A 1 112 ? 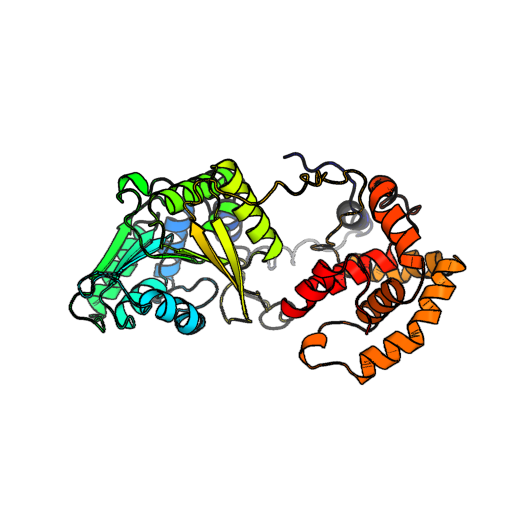-3.694 8.412 12.706 1.00 92.69 112 THR A N 1
ATOM 912 C CA . THR A 1 112 ? -4.784 9.354 12.989 1.00 92.69 112 THR A CA 1
ATOM 913 C C . THR A 1 112 ? -5.625 9.676 11.747 1.00 92.69 112 THR A C 1
ATOM 915 O O . THR A 1 112 ? -6.236 10.746 11.665 1.00 92.69 112 THR A O 1
ATOM 918 N N . SER A 1 113 ? -5.655 8.768 10.764 1.00 93.12 113 SER A N 1
ATOM 919 C CA . SER A 1 113 ? -6.470 8.899 9.551 1.00 93.12 113 SER A CA 1
ATOM 920 C C . SER A 1 113 ? -7.964 8.786 9.870 1.00 93.12 113 SER A C 1
ATOM 922 O O . SER A 1 113 ? -8.382 8.031 10.746 1.00 93.12 113 SER A O 1
ATOM 924 N N . ALA A 1 114 ? -8.797 9.514 9.126 1.00 93.44 114 ALA A N 1
ATOM 925 C CA . ALA A 1 114 ? -10.247 9.368 9.169 1.00 93.44 114 ALA A CA 1
ATOM 926 C C . ALA A 1 114 ? -10.750 8.188 8.315 1.00 93.44 114 ALA A C 1
ATOM 928 O O . ALA A 1 114 ? -11.960 7.987 8.220 1.00 93.44 114 ALA A O 1
ATOM 929 N N . LEU A 1 115 ? -9.861 7.402 7.691 1.00 93.81 115 LEU A N 1
ATOM 930 C CA . LEU A 1 115 ? -10.219 6.296 6.804 1.00 93.81 115 LEU A CA 1
ATOM 931 C C . LEU A 1 115 ? -11.146 5.272 7.474 1.00 93.81 115 LEU A C 1
ATOM 933 O O . LEU A 1 115 ? -12.294 5.146 7.048 1.00 93.81 115 LEU A O 1
ATOM 937 N N . GLY A 1 116 ? -10.697 4.587 8.529 1.00 96.19 116 GLY A N 1
ATOM 938 C CA . GLY A 1 116 ? -11.522 3.636 9.279 1.00 96.19 116 GLY A CA 1
ATOM 939 C C . GLY A 1 116 ? -12.860 4.213 9.778 1.00 96.19 116 GLY A C 1
ATOM 940 O O . GLY A 1 116 ? -13.909 3.642 9.464 1.00 96.19 116 GLY A O 1
ATOM 941 N N . PRO A 1 117 ? -12.884 5.378 10.464 1.00 96.38 117 PRO A N 1
ATOM 942 C CA . PRO A 1 117 ? -14.126 6.065 10.835 1.00 96.38 117 PRO A CA 1
ATOM 943 C C . PRO A 1 117 ? -15.077 6.324 9.667 1.00 96.38 117 PRO A C 1
ATOM 945 O O . PRO A 1 117 ? -16.287 6.148 9.795 1.00 96.38 117 PRO A O 1
ATOM 948 N N . CYS A 1 118 ? -14.550 6.724 8.512 1.00 95.69 118 CYS A N 1
ATOM 949 C CA . CYS A 1 118 ? -15.362 6.967 7.331 1.00 95.69 118 CYS A CA 1
ATOM 950 C C . CYS A 1 118 ? -15.894 5.670 6.712 1.00 95.69 118 CYS A C 1
ATOM 952 O O . CYS A 1 118 ? -17.027 5.679 6.234 1.00 95.69 118 CYS A O 1
ATOM 954 N N . ILE A 1 119 ? -15.145 4.563 6.753 1.00 95.88 119 ILE A N 1
ATOM 955 C CA . ILE A 1 119 ? -15.662 3.242 6.365 1.00 95.88 119 ILE A CA 1
ATOM 956 C C . ILE A 1 119 ? -16.833 2.867 7.276 1.00 95.88 119 ILE A C 1
ATOM 958 O O . ILE A 1 119 ? -17.904 2.532 6.777 1.00 95.88 119 ILE A O 1
ATOM 962 N N . PHE A 1 120 ? -16.668 2.991 8.593 1.00 96.62 120 PHE A N 1
ATOM 963 C CA . PHE A 1 120 ? -17.727 2.734 9.574 1.00 96.62 120 PHE A CA 1
ATOM 964 C C . PHE A 1 120 ? -18.972 3.599 9.326 1.00 96.62 120 PHE A C 1
ATOM 966 O O . PHE A 1 120 ? -20.091 3.087 9.266 1.00 96.62 120 PHE A O 1
ATOM 973 N N . LYS A 1 121 ? -18.773 4.904 9.116 1.00 95.56 121 LYS A N 1
ATOM 974 C CA . LYS A 1 121 ? -19.853 5.869 8.905 1.00 95.56 121 LYS A CA 1
ATOM 975 C C . LYS A 1 121 ? -20.616 5.633 7.604 1.00 95.56 121 LYS A C 1
ATOM 977 O O . LYS A 1 121 ? -21.832 5.746 7.610 1.00 95.56 121 LYS A O 1
ATOM 982 N N . HIS A 1 122 ? -19.933 5.336 6.498 1.00 94.88 122 HIS A N 1
ATOM 983 C CA . HIS A 1 122 ? -20.548 5.326 5.162 1.00 94.88 122 HIS A CA 1
ATOM 984 C C . HIS A 1 122 ? -20.878 3.928 4.627 1.00 94.88 122 HIS A C 1
ATOM 986 O O . HIS A 1 122 ? -21.441 3.818 3.537 1.00 94.88 122 HIS A O 1
ATOM 992 N N . SER A 1 123 ? -20.531 2.858 5.347 1.00 94.00 123 SER A N 1
ATOM 993 C CA . SER A 1 123 ? -20.857 1.501 4.905 1.00 94.00 123 SER A CA 1
ATOM 994 C C . SER A 1 123 ? -22.374 1.265 4.916 1.00 94.00 123 SER A C 1
ATOM 996 O O . SER A 1 123 ? -23.032 1.546 5.920 1.00 94.00 123 SER A O 1
ATOM 998 N N . PRO A 1 124 ? -22.959 0.750 3.819 1.00 88.69 124 PRO A N 1
ATOM 999 C CA . PRO A 1 124 ? -24.396 0.475 3.757 1.00 88.69 124 PRO A CA 1
ATOM 1000 C C . PRO A 1 124 ? -24.788 -0.797 4.525 1.00 88.69 124 PRO A C 1
ATOM 1002 O O . PRO A 1 124 ? -25.897 -0.894 5.047 1.00 88.69 124 PRO A O 1
ATOM 1005 N N . SER A 1 125 ? -23.878 -1.766 4.612 1.00 90.19 125 SER A N 1
ATOM 1006 C CA . SER A 1 125 ? -24.060 -3.027 5.337 1.00 90.19 125 SER A CA 1
ATOM 1007 C C . SER A 1 125 ? -23.412 -2.970 6.721 1.00 90.19 125 SER A C 1
ATOM 1009 O O . SER A 1 125 ? -22.525 -2.148 6.958 1.00 90.19 125 SER A O 1
ATOM 1011 N N . ALA A 1 126 ? -23.831 -3.863 7.622 1.00 94.19 126 ALA A N 1
ATOM 1012 C CA . ALA A 1 126 ? -23.231 -3.993 8.946 1.00 94.19 126 ALA A CA 1
ATOM 1013 C C . ALA A 1 126 ? -21.733 -4.312 8.830 1.00 94.19 126 ALA A C 1
ATOM 1015 O O . ALA A 1 126 ? -21.345 -5.292 8.184 1.00 94.19 126 ALA A O 1
ATOM 1016 N N . VAL A 1 127 ? -20.898 -3.486 9.457 1.00 95.94 127 VAL A N 1
ATOM 1017 C CA . VAL A 1 127 ? -19.436 -3.623 9.462 1.00 95.94 127 VAL A CA 1
ATOM 1018 C C . VAL A 1 127 ? -18.900 -3.595 10.886 1.00 95.94 127 VAL A C 1
ATOM 1020 O O . VAL A 1 127 ? -19.318 -2.773 11.693 1.00 95.94 127 VAL A O 1
ATOM 1023 N N . HIS A 1 128 ? -17.915 -4.433 11.183 1.00 97.75 128 HIS A N 1
ATOM 1024 C CA . HIS A 1 128 ? -17.029 -4.211 12.319 1.00 97.75 128 HIS A CA 1
ATOM 1025 C C . HIS A 1 128 ? -15.708 -3.694 11.763 1.00 97.75 128 HIS A C 1
ATOM 1027 O O . HIS A 1 128 ? -14.985 -4.438 11.102 1.00 97.75 128 HIS A O 1
ATOM 1033 N N . VAL A 1 129 ? -15.402 -2.424 12.021 1.00 98.38 129 VAL A N 1
ATOM 1034 C CA . VAL A 1 129 ? -14.135 -1.802 11.636 1.00 98.38 129 VAL A CA 1
ATOM 1035 C C . VAL A 1 129 ? -13.201 -1.787 12.841 1.00 98.38 129 VAL A C 1
ATOM 1037 O O . VAL A 1 129 ? -13.485 -1.132 13.841 1.00 98.38 129 VAL A O 1
ATOM 1040 N N . THR A 1 130 ? -12.087 -2.506 12.749 1.00 98.56 130 THR A N 1
ATOM 1041 C CA . THR A 1 130 ? -10.993 -2.432 13.721 1.00 98.56 130 THR A CA 1
ATOM 1042 C C . THR A 1 130 ? -9.863 -1.602 13.130 1.00 98.56 130 THR A C 1
ATOM 1044 O O . THR A 1 130 ? -9.246 -1.997 12.145 1.00 98.56 130 THR A O 1
ATOM 1047 N N . CYS A 1 131 ? -9.591 -0.453 13.735 1.00 98.56 131 CYS A N 1
ATOM 1048 C CA . CYS A 1 131 ? -8.470 0.417 13.412 1.00 98.56 131 CYS A CA 1
ATOM 1049 C C . CYS A 1 131 ? -7.303 0.083 14.342 1.00 98.56 131 CYS A C 1
ATOM 1051 O O . CYS A 1 131 ? -7.410 0.226 15.562 1.00 98.56 131 CYS A O 1
ATOM 1053 N N . ALA A 1 132 ? -6.201 -0.394 13.780 1.00 98.25 132 ALA A N 1
ATOM 1054 C CA . ALA A 1 132 ? -5.064 -0.892 14.534 1.00 98.25 132 ALA A CA 1
ATOM 1055 C C . ALA A 1 132 ? -3.815 -0.060 14.237 1.00 98.25 132 ALA A C 1
ATOM 1057 O O . ALA A 1 132 ? -3.466 0.137 13.075 1.00 98.25 132 ALA A O 1
ATOM 1058 N N . ASP A 1 133 ? -3.104 0.380 15.273 1.00 98.44 133 ASP A N 1
ATOM 1059 C CA . ASP A 1 133 ? -1.802 1.035 15.123 1.00 98.44 133 ASP A CA 1
ATOM 1060 C C . ASP A 1 133 ? -0.829 0.537 16.194 1.00 98.44 133 ASP A C 1
ATOM 1062 O O . ASP A 1 133 ? -1.231 0.218 17.313 1.00 98.44 133 ASP A O 1
ATOM 1066 N N . ILE A 1 134 ? 0.462 0.486 15.864 1.00 97.38 134 ILE A N 1
ATOM 1067 C CA . ILE A 1 134 ? 1.501 0.120 16.831 1.00 97.38 134 ILE A CA 1
ATOM 1068 C C . ILE A 1 134 ? 1.684 1.213 17.890 1.00 97.38 134 ILE A C 1
ATOM 1070 O O . ILE A 1 134 ? 2.215 0.942 18.962 1.00 97.38 134 ILE A O 1
ATOM 1074 N N . SER A 1 135 ? 1.281 2.453 17.599 1.00 97.19 135 SER A N 1
ATOM 1075 C CA . SER A 1 135 ? 1.374 3.584 18.511 1.00 97.19 135 SER A CA 1
ATOM 1076 C C . SER A 1 135 ? 0.124 3.704 19.397 1.00 97.19 135 SER A C 1
ATOM 1078 O O . SER A 1 135 ? -0.943 4.093 18.908 1.00 97.19 135 SER A O 1
ATOM 1080 N N . PRO A 1 136 ? 0.233 3.508 20.726 1.00 97.19 136 PRO A N 1
ATOM 1081 C CA . PRO A 1 136 ? -0.869 3.751 21.656 1.00 97.19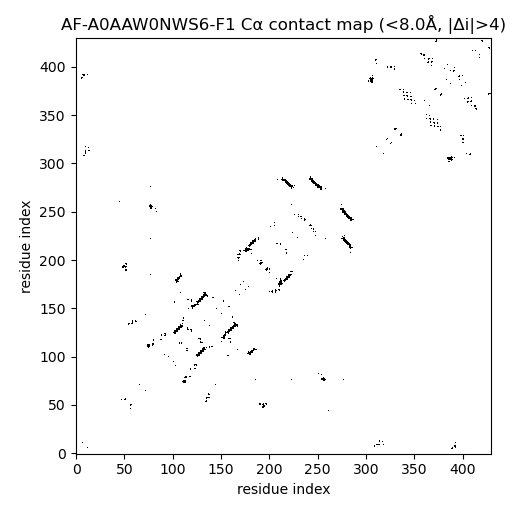 136 PRO A CA 1
ATOM 1082 C C . PRO A 1 136 ? -1.286 5.223 21.686 1.00 97.19 136 PRO A C 1
ATOM 1084 O O . PRO A 1 136 ? -2.404 5.545 22.079 1.00 97.19 136 PRO A O 1
ATOM 1087 N N . ILE A 1 137 ? -0.400 6.130 21.264 1.00 95.94 137 ILE A N 1
ATOM 1088 C CA . ILE A 1 137 ? -0.682 7.563 21.207 1.00 95.94 137 ILE A CA 1
ATOM 1089 C C . ILE A 1 137 ? -1.683 7.850 20.086 1.00 95.94 137 ILE A C 1
ATOM 1091 O O . ILE A 1 137 ? -2.681 8.519 20.337 1.00 95.94 137 ILE A O 1
ATOM 1095 N N . ALA A 1 138 ? -1.477 7.298 18.884 1.00 94.75 138 ALA A N 1
ATOM 1096 C CA . ALA A 1 138 ? -2.447 7.413 17.792 1.00 94.75 138 ALA A CA 1
ATOM 1097 C C . ALA A 1 138 ? -3.808 6.817 18.166 1.00 94.75 138 ALA A C 1
ATOM 1099 O O . ALA A 1 138 ? -4.837 7.469 17.989 1.00 94.75 138 ALA A O 1
ATOM 1100 N N . VAL A 1 139 ? -3.798 5.609 18.742 1.00 97.75 139 VAL A N 1
ATOM 1101 C CA . VAL A 1 139 ? -5.003 4.903 19.202 1.00 97.75 139 VAL A CA 1
ATOM 1102 C C . VAL A 1 139 ? -5.789 5.761 20.189 1.00 97.75 139 VAL A C 1
ATOM 1104 O O . VAL A 1 139 ? -6.980 5.990 19.985 1.00 97.75 139 VAL A O 1
ATOM 1107 N N . LYS A 1 140 ? -5.120 6.300 21.215 1.00 96.38 140 LYS A N 1
ATOM 1108 C CA . LYS A 1 140 ? -5.752 7.156 22.222 1.00 96.38 140 LYS A CA 1
ATOM 1109 C C . LYS A 1 140 ? -6.341 8.429 21.609 1.00 96.38 140 LYS A C 1
ATOM 1111 O O . LYS A 1 140 ? -7.498 8.744 21.873 1.00 96.38 140 LYS A O 1
ATOM 1116 N N . LEU A 1 141 ? -5.580 9.127 20.764 1.00 94.75 141 LEU A N 1
ATOM 1117 C CA . LEU A 1 141 ? -6.051 10.348 20.100 1.00 94.75 141 LEU A CA 1
ATOM 1118 C C . LEU A 1 141 ? -7.305 10.088 19.258 1.00 94.75 141 LEU A C 1
ATOM 1120 O O . LEU A 1 141 ? -8.245 10.881 19.272 1.00 94.75 141 LEU A O 1
ATOM 1124 N N . MET A 1 142 ? -7.345 8.960 18.547 1.00 95.81 142 MET A N 1
ATOM 1125 C CA . MET A 1 142 ? -8.513 8.586 17.757 1.00 95.81 142 MET A CA 1
ATOM 1126 C C . MET A 1 142 ? -9.709 8.199 18.630 1.00 95.81 142 MET A C 1
ATOM 1128 O O . MET A 1 142 ? -10.819 8.638 18.341 1.00 95.81 142 MET A O 1
ATOM 1132 N N . GLN A 1 143 ? -9.511 7.451 19.719 1.00 95.31 143 GLN A N 1
ATOM 1133 C CA . GLN A 1 143 ? -10.584 7.126 20.669 1.00 95.31 143 GLN A CA 1
ATOM 1134 C C . GLN A 1 143 ? -11.216 8.393 21.272 1.00 95.31 143 GLN A C 1
ATOM 1136 O O . GLN A 1 143 ? -12.443 8.525 21.286 1.00 95.31 143 GLN A O 1
ATOM 1141 N N . GLU A 1 144 ? -10.393 9.349 21.713 1.00 93.44 144 GLU A N 1
ATOM 1142 C CA . GLU A 1 144 ? -10.843 10.636 22.264 1.00 93.44 144 GLU A CA 1
ATOM 1143 C C . GLU A 1 144 ? -11.598 11.468 21.215 1.00 93.44 144 GLU A C 1
ATOM 1145 O O . GLU A 1 144 ? -12.678 12.000 21.492 1.00 93.44 144 GLU A O 1
ATOM 1150 N N . ASN A 1 145 ? -11.073 11.531 19.987 1.00 91.00 145 ASN A N 1
ATOM 1151 C CA . ASN A 1 145 ? -11.702 12.262 18.892 1.00 91.00 145 ASN A CA 1
ATOM 1152 C C . ASN A 1 145 ? -13.077 11.686 18.520 1.00 91.00 145 ASN A C 1
ATOM 1154 O O . ASN A 1 145 ? -14.037 12.435 18.362 1.00 91.00 145 ASN A O 1
ATOM 1158 N N . ILE A 1 146 ? -13.192 10.363 18.396 1.00 90.94 146 ILE A N 1
ATOM 1159 C CA . ILE A 1 146 ? -14.452 9.707 18.021 1.00 90.94 146 ILE A CA 1
ATOM 1160 C C . ILE A 1 146 ? -15.501 9.847 19.123 1.00 90.94 146 ILE A C 1
ATOM 1162 O O . ILE A 1 146 ? -16.662 10.116 18.817 1.00 90.94 146 ILE A O 1
ATOM 1166 N N . THR A 1 147 ? -15.087 9.740 20.389 1.00 89.31 147 THR A N 1
ATOM 1167 C CA . THR A 1 147 ? -15.970 9.977 21.543 1.00 89.31 147 THR A CA 1
ATOM 1168 C C . THR A 1 147 ? -16.504 11.410 21.538 1.00 89.31 147 THR A C 1
ATOM 1170 O O . THR A 1 147 ? -17.685 11.626 21.777 1.00 89.31 147 THR A O 1
ATOM 1173 N N . SER A 1 148 ? -15.658 12.387 21.201 1.00 87.62 148 SER A N 1
ATOM 1174 C CA . SER A 1 148 ? -16.040 13.806 21.178 1.00 87.62 148 SER A CA 1
ATOM 1175 C C . SER A 1 148 ? -16.939 14.187 19.995 1.00 87.62 148 SER A C 1
ATOM 1177 O O . SER A 1 148 ? -17.690 15.152 20.087 1.00 87.62 148 SER A O 1
ATOM 1179 N N . GLN A 1 149 ? -16.842 13.474 18.869 1.00 84.00 149 GLN A N 1
ATOM 1180 C CA . GLN A 1 149 ? -17.603 13.766 17.647 1.00 84.00 149 GLN A CA 1
ATOM 1181 C C . GLN A 1 149 ? -18.936 13.007 17.541 1.00 84.00 149 GLN A C 1
ATOM 1183 O O . GLN A 1 149 ? -19.676 13.256 16.592 1.00 84.00 149 GLN A O 1
ATOM 1188 N N . GLU A 1 150 ? -19.217 12.067 18.453 1.00 83.75 150 GLU A N 1
ATOM 1189 C CA . GLU A 1 150 ? -20.415 11.209 18.434 1.00 83.75 150 GLU A CA 1
ATOM 1190 C C . GLU A 1 150 ? -20.710 10.612 17.044 1.00 83.75 150 GLU A C 1
ATOM 1192 O O . GLU A 1 150 ? -21.815 10.708 16.504 1.00 83.75 150 GLU A O 1
ATOM 1197 N N . ILE A 1 151 ? -19.696 10.011 16.410 1.00 87.31 151 ILE A N 1
ATOM 1198 C CA . ILE A 1 151 ? -19.856 9.490 15.047 1.00 87.31 151 ILE A CA 1
ATOM 1199 C C . ILE A 1 151 ? -20.873 8.344 15.029 1.00 87.31 151 ILE A C 1
ATOM 1201 O O . ILE A 1 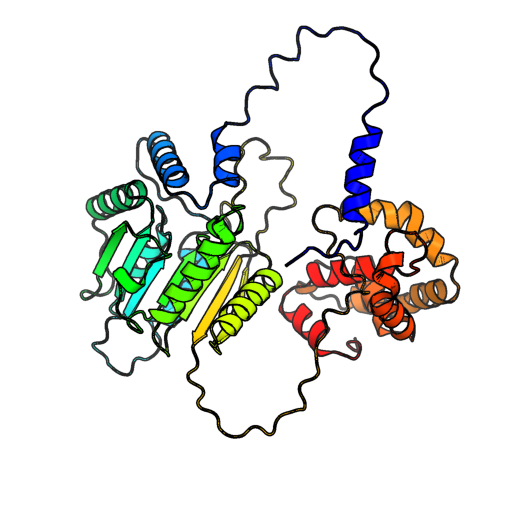151 ? -20.661 7.297 15.636 1.00 87.31 151 ILE A O 1
ATOM 1205 N N . GLN A 1 152 ? -21.947 8.523 14.259 1.00 89.69 152 GLN A N 1
ATOM 1206 C CA . GLN A 1 152 ? -22.966 7.500 14.035 1.00 89.69 152 GLN A CA 1
ATOM 1207 C C . GLN A 1 152 ? -22.682 6.694 12.765 1.00 89.69 152 GLN A C 1
ATOM 1209 O O . GLN A 1 152 ? -22.303 7.245 11.726 1.00 89.69 152 GLN A O 1
ATOM 1214 N N . ALA A 1 153 ? -22.884 5.380 12.850 1.00 91.88 153 ALA A N 1
ATOM 1215 C CA . ALA A 1 153 ? -22.836 4.498 11.694 1.00 91.88 153 ALA A CA 1
ATOM 1216 C C . ALA A 1 153 ? -24.099 4.647 10.842 1.00 91.88 153 ALA A C 1
ATOM 1218 O O . ALA A 1 153 ? -25.188 4.866 11.368 1.00 91.88 153 ALA A O 1
ATOM 1219 N N . ASN A 1 154 ? -23.980 4.409 9.539 1.00 88.38 154 ASN A N 1
ATOM 1220 C CA . ASN A 1 154 ? -25.147 4.295 8.664 1.00 88.38 154 ASN A CA 1
ATOM 1221 C C . ASN A 1 154 ? -25.943 2.990 8.887 1.00 88.38 154 ASN A C 1
ATOM 1223 O O . ASN A 1 154 ? -27.100 2.894 8.489 1.00 88.38 154 ASN A O 1
ATOM 1227 N N . ASN A 1 155 ? -25.350 1.988 9.544 1.00 88.81 155 ASN A N 1
ATOM 1228 C CA . ASN A 1 155 ? -26.015 0.740 9.915 1.00 88.81 155 ASN A CA 1
ATOM 1229 C C . ASN A 1 155 ? -25.918 0.511 11.433 1.00 88.81 155 ASN A C 1
ATOM 1231 O O . ASN A 1 155 ? -24.825 0.531 11.991 1.00 88.81 155 ASN A O 1
ATOM 1235 N N . ALA A 1 156 ? -27.053 0.268 12.095 1.00 90.19 156 ALA A N 1
ATOM 1236 C CA . ALA A 1 156 ? -27.140 0.172 13.557 1.00 90.19 156 ALA A CA 1
ATOM 1237 C C . ALA A 1 156 ? -26.355 -1.004 14.169 1.00 90.19 156 ALA A C 1
ATOM 1239 O O . ALA A 1 156 ? -26.007 -0.961 15.345 1.00 90.19 156 ALA A O 1
ATOM 1240 N N . SER A 1 157 ? -26.065 -2.047 13.387 1.00 92.38 157 SER A N 1
ATOM 1241 C CA . SER A 1 157 ? -25.279 -3.203 13.832 1.00 92.38 157 SER A CA 1
ATOM 1242 C C . SER A 1 157 ? -23.774 -3.023 13.615 1.00 92.38 157 SER A C 1
ATOM 1244 O O . SER A 1 157 ? -23.003 -3.937 13.912 1.00 92.38 157 SER A O 1
ATOM 1246 N N . SER A 1 158 ? -23.343 -1.876 13.086 1.00 96.12 158 SER A N 1
ATOM 1247 C CA . SER A 1 158 ? -21.930 -1.598 12.861 1.00 96.12 158 SER A CA 1
ATOM 1248 C C . SER A 1 158 ? -21.195 -1.241 14.151 1.00 96.12 158 SER A C 1
ATOM 1250 O O . SER A 1 158 ? -21.744 -0.616 15.056 1.00 96.12 158 SER A O 1
ATOM 1252 N N . GLN A 1 159 ? -19.912 -1.589 14.208 1.00 97.19 159 GLN A N 1
ATOM 1253 C CA . GLN A 1 159 ? -19.021 -1.309 15.333 1.00 97.19 159 GLN A CA 1
ATOM 1254 C C . GLN A 1 159 ? -17.700 -0.716 14.837 1.00 97.19 159 GLN A C 1
ATOM 1256 O O . GLN A 1 159 ? -17.209 -1.083 13.767 1.00 97.19 159 GLN A O 1
ATOM 1261 N N . LEU A 1 160 ? -17.123 0.189 15.627 1.00 97.81 160 LEU A N 1
ATOM 1262 C CA . LEU A 1 160 ? -15.811 0.787 15.394 1.00 97.81 160 LEU A CA 1
ATOM 1263 C C . LEU A 1 160 ? -14.956 0.602 16.647 1.00 97.81 160 LEU A C 1
ATOM 1265 O O . LEU A 1 160 ? -15.367 0.991 17.739 1.00 97.81 160 LEU A O 1
ATOM 1269 N N . SER A 1 161 ? -13.770 0.024 16.489 1.00 97.44 161 SER A N 1
ATOM 1270 C CA . SER A 1 161 ? -12.805 -0.172 17.570 1.00 97.44 161 SER A CA 1
ATOM 1271 C C . SER A 1 161 ? -11.429 0.358 17.179 1.00 97.44 161 SER A C 1
ATOM 1273 O O . SER A 1 161 ? -11.038 0.301 16.017 1.00 97.44 161 SER A O 1
ATOM 1275 N N . PHE A 1 162 ? -10.691 0.869 18.165 1.00 98.31 162 PHE A N 1
ATOM 1276 C CA . PHE A 1 162 ? -9.294 1.281 18.021 1.00 98.31 162 PHE A CA 1
ATOM 1277 C C . PHE A 1 162 ? -8.441 0.478 18.990 1.00 98.31 162 PHE A C 1
ATOM 1279 O O . PHE A 1 162 ? -8.762 0.436 20.180 1.00 98.31 162 PHE A O 1
ATOM 1286 N N . VAL A 1 163 ? -7.381 -0.154 18.491 1.00 97.94 163 VAL A N 1
ATOM 1287 C CA . VAL A 1 163 ? -6.583 -1.120 19.255 1.00 97.94 163 VAL A CA 1
ATOM 1288 C C . VAL A 1 163 ? -5.092 -0.872 19.028 1.00 97.94 163 VAL A C 1
ATOM 1290 O O . VAL A 1 163 ? -4.653 -0.737 17.887 1.00 97.94 163 VAL A O 1
ATOM 1293 N N . GLU A 1 164 ? -4.305 -0.837 20.109 1.00 98.12 164 GLU A N 1
ATOM 1294 C CA . GLU A 1 164 ? -2.842 -0.903 20.004 1.00 98.12 164 GLU A CA 1
ATOM 1295 C C . GLU A 1 164 ? -2.447 -2.309 19.552 1.00 98.12 164 GLU A C 1
ATOM 1297 O O . GLU A 1 164 ? -2.776 -3.297 20.213 1.00 98.12 164 GLU A O 1
ATOM 1302 N N . MET A 1 165 ? -1.773 -2.410 18.410 1.00 97.25 165 MET A N 1
ATOM 1303 C CA . MET A 1 165 ? -1.453 -3.701 17.814 1.00 97.25 165 MET A CA 1
ATOM 1304 C C . MET A 1 165 ? -0.219 -3.632 16.919 1.00 97.25 165 MET A C 1
ATOM 1306 O O . MET A 1 165 ? -0.095 -2.761 16.057 1.00 97.25 165 MET A O 1
ATOM 1310 N N . ASP A 1 166 ? 0.664 -4.619 17.068 1.00 96.50 166 ASP A N 1
ATOM 1311 C CA . ASP A 1 166 ? 1.736 -4.868 16.109 1.00 96.50 166 ASP A CA 1
ATOM 1312 C C . ASP A 1 166 ? 1.197 -5.707 14.940 1.00 96.50 166 ASP A C 1
ATOM 1314 O O . ASP A 1 166 ? 0.839 -6.877 15.095 1.00 96.50 166 ASP A O 1
ATOM 1318 N N . CYS A 1 167 ? 1.155 -5.109 13.748 1.00 95.44 167 CYS A N 1
ATOM 1319 C CA . CYS A 1 167 ? 0.683 -5.762 12.524 1.00 95.44 167 CYS A CA 1
ATOM 1320 C C . CYS A 1 167 ? 1.526 -6.977 12.085 1.00 95.44 167 CYS A C 1
ATOM 1322 O O . CYS A 1 167 ? 1.122 -7.711 11.184 1.00 95.44 167 CYS A O 1
ATOM 1324 N N . THR A 1 168 ? 2.679 -7.218 12.716 1.00 95.94 168 THR A N 1
ATOM 1325 C CA . THR A 1 168 ? 3.484 -8.427 12.510 1.00 95.94 168 THR A CA 1
ATOM 1326 C C . THR A 1 168 ? 3.022 -9.625 13.341 1.00 95.94 168 THR A C 1
ATOM 1328 O O . THR A 1 168 ? 3.539 -10.718 13.125 1.00 95.94 168 THR A O 1
ATOM 1331 N N . HIS A 1 169 ? 2.033 -9.458 14.231 1.00 96.31 169 HIS A N 1
ATOM 1332 C CA . HIS A 1 169 ? 1.472 -10.512 15.086 1.00 96.31 169 HIS A CA 1
ATOM 1333 C C . HIS A 1 169 ? -0.073 -10.563 15.033 1.00 96.31 169 HIS A C 1
ATOM 1335 O O . HIS A 1 169 ? -0.734 -10.710 16.056 1.00 96.31 169 HIS A O 1
ATOM 1341 N N . LEU A 1 170 ? -0.705 -10.440 13.859 1.00 96.75 170 LEU A N 1
ATOM 1342 C CA . LEU A 1 170 ? -2.179 -10.402 13.780 1.00 96.75 170 LEU A CA 1
ATOM 1343 C C . LEU A 1 170 ? -2.858 -11.671 14.320 1.00 96.75 170 LEU A C 1
ATOM 1345 O O . LEU A 1 170 ? -3.956 -11.581 14.871 1.00 96.75 170 LEU A O 1
ATOM 1349 N N . LEU A 1 171 ? -2.228 -12.845 14.207 1.00 95.56 171 LEU A N 1
ATOM 1350 C CA . LEU A 1 171 ? -2.791 -14.102 14.709 1.00 95.56 171 LEU A CA 1
ATOM 1351 C C . LEU A 1 171 ? -2.916 -14.169 16.238 1.00 95.56 171 LEU A C 1
ATOM 1353 O O . LEU A 1 171 ? -3.662 -15.010 16.736 1.00 95.56 171 LEU A O 1
ATOM 1357 N N . SER A 1 172 ? -2.238 -13.297 16.995 1.00 96.06 172 SER A N 1
ATOM 1358 C CA . SER A 1 172 ? -2.471 -13.200 18.444 1.00 96.06 172 SER A CA 1
ATOM 1359 C C . SER A 1 172 ? -3.756 -12.447 18.791 1.00 96.06 172 SER A C 1
ATOM 1361 O O . SER A 1 172 ? -4.231 -12.550 19.919 1.00 96.06 172 SER A O 1
ATOM 1363 N N . HIS A 1 173 ? -4.334 -11.712 17.836 1.00 95.81 173 HIS A N 1
ATOM 1364 C CA . HIS A 1 173 ? -5.536 -10.897 18.030 1.00 95.81 173 HIS A CA 1
ATOM 1365 C C . HIS A 1 173 ? -6.746 -11.421 17.252 1.00 95.81 173 HIS A C 1
ATOM 1367 O O . HIS A 1 173 ? -7.884 -11.253 17.691 1.00 95.81 173 HIS A O 1
ATOM 1373 N N . PHE A 1 174 ? -6.517 -12.077 16.114 1.00 97.06 174 PHE A N 1
ATOM 1374 C CA . PHE A 1 174 ? -7.568 -12.553 15.224 1.00 97.06 174 PHE A CA 1
ATOM 1375 C C . PHE A 1 174 ? -7.454 -14.048 14.963 1.00 97.06 174 PHE A C 1
ATOM 1377 O O . PHE A 1 174 ? -6.368 -14.617 14.855 1.00 97.06 174 PHE A O 1
ATOM 1384 N N . LYS A 1 175 ? -8.612 -14.693 14.804 1.00 96.88 175 LYS A N 1
ATOM 1385 C CA . LYS A 1 175 ? -8.660 -16.094 14.388 1.00 96.88 175 LYS A CA 1
ATOM 1386 C C . LYS A 1 175 ? -8.191 -16.205 12.928 1.00 96.88 175 LYS A C 1
ATOM 1388 O O . LYS A 1 175 ? -8.439 -15.299 12.132 1.00 96.88 175 LYS A O 1
ATOM 1393 N N . PRO A 1 176 ? -7.571 -17.326 12.528 1.00 95.25 176 PRO A N 1
ATOM 1394 C CA . PRO A 1 176 ? -7.333 -17.592 11.116 1.00 95.25 176 PRO A CA 1
ATOM 1395 C C . PRO A 1 176 ? -8.639 -17.495 10.321 1.00 95.25 176 PRO A C 1
ATOM 1397 O O . PRO A 1 176 ? -9.684 -17.957 10.787 1.00 95.25 176 PRO A O 1
ATOM 1400 N N . LYS A 1 177 ? -8.578 -16.936 9.109 1.00 93.38 177 LYS A N 1
ATOM 1401 C CA . LYS A 1 177 ? -9.732 -16.822 8.199 1.00 93.38 177 LYS A CA 1
ATOM 1402 C C . LYS A 1 177 ? -10.964 -16.141 8.820 1.00 93.38 177 LYS A C 1
ATOM 1404 O O . LYS A 1 177 ? -12.097 -16.570 8.585 1.00 93.38 177 LYS A O 1
ATOM 1409 N N . SER A 1 178 ? -10.769 -15.081 9.604 1.00 94.94 178 SER A N 1
ATOM 1410 C CA . SER A 1 178 ? -11.861 -14.321 10.228 1.00 94.94 178 SER A CA 1
ATOM 1411 C C . SER A 1 178 ? -12.085 -12.925 9.651 1.00 94.94 178 SER A C 1
ATOM 1413 O O . SER A 1 178 ? -13.111 -12.326 9.958 1.00 94.94 178 SER A O 1
ATOM 1415 N N . ILE A 1 179 ? -11.158 -12.397 8.850 1.00 95.88 179 ILE A N 1
ATOM 1416 C CA . ILE A 1 179 ? -11.233 -11.031 8.311 1.00 95.88 179 ILE A CA 1
ATOM 1417 C C . ILE A 1 179 ? -11.701 -11.050 6.854 1.00 95.88 179 ILE A C 1
ATOM 1419 O O . ILE A 1 179 ? -11.227 -11.861 6.056 1.00 95.88 179 ILE A O 1
ATOM 1423 N N . ASP A 1 180 ? -12.642 -10.165 6.514 1.00 93.50 180 ASP A N 1
ATOM 1424 C CA . ASP A 1 180 ? -13.188 -10.040 5.159 1.00 93.50 180 ASP A CA 1
ATOM 1425 C C . ASP A 1 180 ? -12.387 -9.025 4.317 1.00 93.50 180 ASP A C 1
ATOM 1427 O O . ASP A 1 180 ? -12.130 -9.273 3.140 1.00 93.50 180 ASP A O 1
ATOM 1431 N N . LEU A 1 181 ? -11.961 -7.901 4.903 1.00 94.75 181 LEU A N 1
ATOM 1432 C CA . LEU A 1 181 ? -11.140 -6.882 4.237 1.00 94.75 181 LEU A CA 1
ATOM 1433 C C . LEU A 1 181 ? -10.054 -6.374 5.180 1.00 94.75 181 LEU A C 1
ATOM 1435 O O . LEU A 1 181 ? -10.348 -5.936 6.288 1.00 94.75 181 LEU A O 1
ATOM 1439 N N . ILE A 1 182 ? -8.813 -6.373 4.714 1.00 96.88 182 ILE A N 1
ATOM 1440 C CA . ILE A 1 182 ? -7.722 -5.634 5.343 1.00 96.88 182 ILE A CA 1
ATOM 1441 C C . ILE A 1 182 ? -7.415 -4.428 4.462 1.00 96.88 182 ILE A C 1
ATOM 1443 O O . ILE A 1 182 ? -7.285 -4.580 3.249 1.00 96.88 182 ILE A O 1
ATOM 1447 N N . VAL A 1 183 ? -7.295 -3.247 5.054 1.00 96.12 183 VAL A N 1
ATOM 1448 C CA . VAL A 1 183 ? -6.896 -2.014 4.379 1.00 96.12 183 VAL A CA 1
ATOM 1449 C C . VAL A 1 183 ? -5.548 -1.579 4.936 1.00 96.12 183 VAL A C 1
ATOM 1451 O O . VAL A 1 183 ? -5.390 -1.458 6.143 1.00 96.12 183 VAL A O 1
ATOM 1454 N N . ASP A 1 184 ? -4.582 -1.369 4.049 1.00 94.81 184 ASP A N 1
ATOM 1455 C CA . ASP A 1 184 ? -3.238 -0.882 4.362 1.00 94.81 184 ASP A CA 1
ATOM 1456 C C . ASP A 1 184 ? -2.993 0.387 3.554 1.00 94.81 184 ASP A C 1
ATOM 1458 O O . ASP A 1 184 ? -2.951 0.343 2.322 1.00 94.81 184 ASP A O 1
ATOM 1462 N N . LYS A 1 185 ? -2.846 1.524 4.234 1.00 91.19 185 LYS A N 1
ATOM 1463 C CA . LYS A 1 185 ? -2.565 2.811 3.594 1.00 91.19 185 LYS A CA 1
ATOM 1464 C C . LYS A 1 185 ? -1.214 3.342 4.058 1.00 91.19 185 LYS A C 1
ATOM 1466 O O . LYS A 1 185 ? -1.130 4.152 4.975 1.00 91.19 185 LYS A O 1
ATOM 1471 N N . GLY A 1 186 ? -0.158 2.903 3.378 1.00 88.19 186 GLY A N 1
ATOM 1472 C CA . GLY A 1 186 ? 1.212 3.364 3.614 1.00 88.19 186 GLY A CA 1
ATOM 1473 C C . GLY A 1 186 ? 1.948 2.679 4.764 1.00 88.19 186 GLY A C 1
ATOM 1474 O O . GLY A 1 186 ? 3.106 3.006 5.022 1.00 88.19 186 GLY A O 1
ATOM 1475 N N . THR A 1 187 ? 1.345 1.697 5.434 1.00 93.62 187 THR A N 1
ATOM 1476 C CA . THR A 1 187 ? 1.982 0.973 6.543 1.00 93.62 187 THR A CA 1
ATOM 1477 C C . THR A 1 187 ? 3.055 0.026 6.026 1.00 93.62 187 THR A C 1
ATOM 1479 O O . THR A 1 187 ? 4.180 0.025 6.528 1.00 93.62 187 THR A O 1
ATOM 1482 N N . THR A 1 188 ? 2.769 -0.721 4.955 1.00 92.69 188 THR A N 1
ATOM 1483 C CA . THR A 1 188 ? 3.813 -1.521 4.292 1.00 92.69 188 THR A CA 1
ATOM 1484 C C . THR A 1 188 ? 4.922 -0.632 3.719 1.00 92.69 188 THR A C 1
ATOM 1486 O O . THR A 1 188 ? 6.089 -1.022 3.746 1.00 92.69 188 THR A O 1
ATOM 1489 N N . ASP A 1 189 ? 4.596 0.579 3.254 1.00 88.06 189 ASP A N 1
ATOM 1490 C CA . ASP A 1 189 ? 5.589 1.531 2.734 1.00 88.06 189 ASP A CA 1
ATOM 1491 C C . ASP A 1 189 ? 6.545 1.980 3.837 1.00 88.06 189 ASP A C 1
ATOM 1493 O O . ASP A 1 189 ? 7.761 1.956 3.648 1.00 88.06 189 ASP A O 1
ATOM 1497 N N . ALA A 1 190 ? 6.004 2.310 5.013 1.00 87.12 190 ALA A N 1
ATOM 1498 C CA . ALA A 1 190 ? 6.789 2.636 6.195 1.00 87.12 190 ALA A CA 1
ATOM 1499 C C . ALA A 1 190 ? 7.779 1.515 6.549 1.00 87.12 190 ALA A C 1
ATOM 1501 O O . ALA A 1 190 ? 8.966 1.769 6.765 1.00 87.12 190 ALA A O 1
ATOM 1502 N N . LEU A 1 191 ? 7.327 0.258 6.542 1.00 90.19 191 LEU A N 1
ATOM 1503 C CA . LEU A 1 191 ? 8.205 -0.879 6.818 1.00 90.19 191 LEU A CA 1
ATOM 1504 C C . LEU A 1 191 ? 9.269 -1.072 5.729 1.00 90.19 191 LEU A C 1
ATOM 1506 O O . LEU A 1 191 ? 10.431 -1.316 6.044 1.00 90.19 191 LEU A O 1
ATOM 1510 N N . LEU A 1 192 ? 8.910 -0.966 4.448 1.00 87.19 192 LEU A N 1
ATOM 1511 C CA . LEU A 1 192 ? 9.841 -1.220 3.344 1.00 87.19 192 LEU A CA 1
ATOM 1512 C C . LEU A 1 192 ? 10.893 -0.119 3.153 1.00 87.19 192 LEU A C 1
ATOM 1514 O O . LEU A 1 192 ? 11.981 -0.420 2.654 1.00 87.19 192 LEU A O 1
ATOM 1518 N N . ARG A 1 193 ? 10.595 1.120 3.564 1.00 80.88 193 ARG A N 1
ATOM 1519 C CA . ARG A 1 193 ? 11.541 2.250 3.536 1.00 80.88 193 ARG A CA 1
ATOM 1520 C C . ARG A 1 193 ? 12.614 2.152 4.619 1.00 80.88 193 ARG A C 1
ATOM 1522 O O . ARG A 1 193 ? 13.728 2.623 4.407 1.00 80.88 193 ARG A O 1
ATOM 1529 N N . SER A 1 194 ? 12.320 1.494 5.742 1.00 78.31 194 SER A N 1
ATOM 1530 C CA . SER A 1 194 ? 13.325 1.233 6.774 1.00 78.31 194 SER A CA 1
ATOM 1531 C C . SER A 1 194 ? 14.307 0.139 6.344 1.00 78.31 194 SER A C 1
ATOM 1533 O O . SER A 1 194 ? 13.931 -0.912 5.812 1.00 78.31 194 SER A O 1
ATOM 1535 N N . LYS A 1 195 ? 15.591 0.349 6.659 1.00 75.31 195 LYS A N 1
ATOM 1536 C CA . LYS A 1 195 ? 16.680 -0.600 6.382 1.00 75.31 195 LYS A CA 1
ATOM 1537 C C . LYS A 1 195 ? 16.414 -1.985 6.985 1.00 75.31 195 LYS A C 1
ATOM 1539 O O . LYS A 1 195 ? 16.709 -2.998 6.350 1.00 75.31 195 LYS A O 1
ATOM 1544 N N . GLU A 1 196 ? 15.830 -2.026 8.183 1.00 80.62 196 GLU A N 1
ATOM 1545 C CA . GLU A 1 196 ? 15.524 -3.259 8.923 1.00 80.62 196 GLU A CA 1
ATOM 1546 C C . GLU A 1 196 ? 14.062 -3.709 8.770 1.00 80.62 196 GLU A C 1
ATOM 1548 O O . GLU A 1 196 ? 13.712 -4.841 9.110 1.00 80.62 196 GLU A O 1
ATOM 1553 N N . GLY A 1 197 ? 13.190 -2.858 8.223 1.00 85.31 197 GLY A N 1
ATOM 1554 C CA . GLY A 1 197 ? 11.753 -3.124 8.169 1.00 85.31 197 GLY A CA 1
ATOM 1555 C C . GLY A 1 197 ? 11.322 -4.129 7.093 1.00 85.31 197 GLY A C 1
ATOM 1556 O O . GLY A 1 197 ? 10.217 -4.662 7.166 1.00 85.31 197 GLY A O 1
ATOM 1557 N N . LYS A 1 198 ? 12.199 -4.511 6.151 1.00 88.94 198 LYS A N 1
ATOM 1558 C CA . LYS A 1 198 ? 11.883 -5.518 5.112 1.00 88.94 198 LYS A CA 1
ATOM 1559 C C . LYS A 1 198 ? 11.446 -6.869 5.686 1.00 88.94 198 LYS A C 1
ATOM 1561 O O . LYS A 1 198 ? 10.567 -7.516 5.122 1.00 88.94 198 LYS A O 1
ATOM 1566 N N . GLY A 1 199 ? 12.057 -7.310 6.789 1.00 90.50 199 GLY A N 1
ATOM 1567 C CA . GLY A 1 199 ? 11.658 -8.545 7.476 1.00 90.50 199 GLY A CA 1
ATOM 1568 C C . GLY A 1 199 ? 10.259 -8.433 8.084 1.00 90.50 199 GLY A C 1
ATOM 1569 O O . GLY A 1 199 ? 9.438 -9.331 7.911 1.00 90.50 199 GLY A O 1
ATOM 1570 N N . LYS A 1 200 ? 9.964 -7.286 8.704 1.00 94.00 200 LYS A N 1
ATOM 1571 C CA . LYS A 1 200 ? 8.649 -6.974 9.276 1.00 94.00 200 LYS A CA 1
ATOM 1572 C C . LYS A 1 200 ? 7.566 -6.891 8.205 1.00 94.00 200 LYS A C 1
ATOM 1574 O O . LYS A 1 200 ? 6.517 -7.488 8.387 1.00 94.00 200 LYS A O 1
ATOM 1579 N N . ALA A 1 201 ? 7.834 -6.250 7.064 1.00 93.25 201 ALA A N 1
ATOM 1580 C CA . ALA A 1 201 ? 6.887 -6.172 5.948 1.00 93.25 201 ALA A CA 1
ATOM 1581 C C . ALA A 1 201 ? 6.490 -7.566 5.430 1.00 93.25 201 ALA A C 1
ATOM 1583 O O . ALA A 1 201 ? 5.318 -7.836 5.178 1.00 93.25 201 ALA A O 1
ATOM 1584 N N . ARG A 1 202 ? 7.462 -8.484 5.320 1.00 92.12 202 ARG A N 1
ATOM 1585 C CA . ARG A 1 202 ? 7.196 -9.884 4.946 1.00 92.12 202 ARG A CA 1
ATOM 1586 C C . ARG A 1 202 ? 6.331 -10.599 5.978 1.00 92.12 202 ARG A C 1
ATOM 1588 O O . ARG A 1 202 ? 5.396 -11.303 5.606 1.00 92.12 202 ARG A O 1
ATOM 1595 N N . LEU A 1 203 ? 6.651 -10.427 7.260 1.00 93.81 203 LEU A N 1
ATOM 1596 C CA . LEU A 1 203 ? 5.912 -11.054 8.350 1.00 93.81 203 LEU A CA 1
ATOM 1597 C C . LEU A 1 203 ? 4.476 -10.518 8.436 1.00 93.81 203 LEU A C 1
ATOM 1599 O O . LEU A 1 203 ? 3.541 -11.310 8.476 1.00 93.81 203 LEU A O 1
ATOM 1603 N N . MET A 1 204 ? 4.298 -9.199 8.348 1.00 95.38 204 MET A N 1
ATOM 1604 C CA . MET A 1 204 ? 2.998 -8.528 8.265 1.00 95.38 204 MET A CA 1
ATOM 1605 C C . MET A 1 204 ? 2.154 -9.070 7.105 1.00 95.38 204 MET A C 1
ATOM 1607 O O . MET A 1 204 ? 1.000 -9.434 7.317 1.00 95.38 204 MET A O 1
ATOM 1611 N N . LEU A 1 205 ? 2.721 -9.196 5.896 1.00 93.44 205 LEU A N 1
ATOM 1612 C CA . LEU A 1 205 ? 2.009 -9.787 4.756 1.00 93.44 205 LEU A CA 1
ATOM 1613 C C . LEU A 1 205 ? 1.578 -11.233 5.046 1.00 93.44 205 LEU A C 1
ATOM 1615 O O . LEU A 1 205 ? 0.440 -11.603 4.763 1.00 93.44 205 LEU A O 1
ATOM 1619 N N . SER A 1 206 ? 2.467 -12.038 5.636 1.00 91.31 206 SER A N 1
ATOM 1620 C CA . SER A 1 206 ? 2.159 -13.410 6.061 1.00 91.31 206 SER A CA 1
ATOM 1621 C C . SER A 1 206 ? 0.986 -13.459 7.042 1.00 91.31 206 SER A C 1
ATOM 1623 O O . SER A 1 206 ? 0.051 -14.236 6.857 1.00 91.31 206 SER A O 1
ATOM 1625 N N . GLU A 1 207 ? 1.012 -12.627 8.080 1.00 95.19 207 GLU A N 1
ATOM 1626 C CA . GLU A 1 207 ? -0.061 -12.556 9.072 1.00 95.19 207 GLU A CA 1
ATOM 1627 C C . GLU A 1 207 ? -1.388 -12.118 8.447 1.00 95.19 207 GLU A C 1
ATOM 1629 O O . GLU A 1 207 ? -2.414 -12.757 8.689 1.00 95.19 207 GLU A O 1
ATOM 1634 N N . CYS A 1 208 ? -1.361 -11.099 7.579 1.00 94.88 208 CYS A N 1
ATOM 1635 C CA . CYS A 1 208 ? -2.539 -10.614 6.859 1.00 94.88 208 CYS A CA 1
ATOM 1636 C C . CYS A 1 208 ? -3.216 -11.744 6.078 1.00 94.88 208 CYS A C 1
ATOM 1638 O O . CYS A 1 208 ? -4.421 -11.951 6.201 1.00 94.88 208 CYS A O 1
ATOM 1640 N N . VAL A 1 209 ? -2.449 -12.522 5.308 1.00 90.56 209 VAL A N 1
ATOM 1641 C CA . VAL A 1 209 ? -3.030 -13.602 4.500 1.00 90.56 209 VAL A CA 1
ATOM 1642 C C . VAL A 1 209 ? -3.595 -14.733 5.364 1.00 90.56 209 VAL A C 1
ATOM 1644 O O . VAL A 1 209 ? -4.611 -15.322 5.002 1.00 90.56 209 VAL A O 1
ATOM 1647 N N . LYS A 1 210 ? -2.997 -15.028 6.523 1.00 91.81 210 LYS A N 1
ATOM 1648 C CA . LYS A 1 210 ? -3.499 -16.083 7.422 1.00 91.81 210 LYS A CA 1
ATOM 1649 C C . LYS A 1 210 ? -4.812 -15.705 8.116 1.00 91.81 210 LYS A C 1
ATOM 1651 O O . LYS A 1 210 ? -5.656 -16.579 8.334 1.00 91.81 210 LYS A O 1
ATOM 1656 N N . VAL A 1 211 ? -5.000 -14.433 8.477 1.00 95.56 211 VAL A N 1
ATOM 1657 C CA . VAL A 1 211 ? -6.249 -13.961 9.108 1.00 95.56 211 VAL A CA 1
ATOM 1658 C C . VAL A 1 211 ? -7.352 -13.676 8.085 1.00 95.56 211 VAL A C 1
ATOM 1660 O O . VAL A 1 211 ? -8.533 -13.707 8.440 1.00 95.56 211 VAL A O 1
ATOM 1663 N N . LEU A 1 212 ? -7.000 -13.455 6.814 1.00 91.81 212 LEU A N 1
ATOM 1664 C CA . LEU A 1 212 ? -7.964 -13.280 5.730 1.00 91.81 212 LEU A CA 1
ATOM 1665 C C . LEU A 1 212 ? -8.755 -14.554 5.439 1.00 91.81 212 LEU A C 1
ATOM 1667 O O . LEU A 1 212 ? -8.231 -15.667 5.370 1.00 91.81 212 LEU A O 1
ATOM 1671 N N . ARG A 1 213 ? -10.056 -14.374 5.223 1.00 89.56 213 ARG A N 1
ATOM 1672 C CA . ARG A 1 213 ? -10.932 -15.399 4.652 1.00 89.56 213 ARG A CA 1
ATOM 1673 C C . ARG A 1 213 ? -10.497 -15.756 3.235 1.00 89.56 213 ARG A C 1
ATOM 1675 O O . ARG A 1 213 ? -9.889 -14.948 2.543 1.00 89.56 213 ARG A O 1
ATOM 1682 N N . SER A 1 214 ? -10.896 -16.935 2.759 1.00 82.00 214 SER A N 1
ATOM 1683 C CA . SER A 1 214 ? -10.661 -17.342 1.364 1.00 82.00 214 SER A CA 1
ATOM 1684 C C . SER A 1 214 ? -11.333 -16.407 0.352 1.00 82.00 214 SER A C 1
ATOM 1686 O O . SER A 1 214 ? -10.818 -16.203 -0.735 1.00 82.00 214 SER A O 1
ATOM 1688 N N . SER A 1 215 ? -12.472 -15.809 0.709 1.00 81.94 215 SER A N 1
ATOM 1689 C CA . SER A 1 215 ? -13.135 -14.767 -0.089 1.00 81.94 215 SER A CA 1
ATOM 1690 C C . SER A 1 215 ? -12.690 -13.346 0.272 1.00 81.94 215 SER A C 1
ATOM 1692 O O . SER A 1 215 ? -13.250 -12.386 -0.255 1.00 81.94 215 SER A O 1
ATOM 1694 N N . GLY A 1 216 ? -11.766 -13.206 1.225 1.00 86.25 216 GLY A N 1
ATOM 1695 C CA . GLY A 1 216 ? -11.322 -11.922 1.742 1.00 86.25 216 GLY A CA 1
ATOM 1696 C C . GLY A 1 216 ? -10.320 -11.234 0.821 1.00 86.25 216 GLY A C 1
ATOM 1697 O O . GLY A 1 216 ? -9.781 -11.840 -0.108 1.00 86.25 216 GLY A O 1
ATOM 1698 N N . ALA A 1 217 ? -10.072 -9.957 1.095 1.00 89.06 217 ALA A N 1
ATOM 1699 C CA . ALA A 1 217 ? -9.133 -9.143 0.336 1.00 89.06 217 ALA A CA 1
ATOM 1700 C C . ALA A 1 217 ? -8.167 -8.369 1.241 1.00 89.06 217 ALA A C 1
ATOM 1702 O O . ALA A 1 217 ? -8.590 -7.760 2.220 1.00 89.06 217 ALA A O 1
ATOM 1703 N N . LEU A 1 218 ? -6.885 -8.323 0.870 1.00 92.06 218 LEU A N 1
ATOM 1704 C CA . LEU A 1 218 ? -5.971 -7.262 1.313 1.00 92.06 218 LEU A CA 1
ATOM 1705 C C . LEU A 1 218 ? -5.989 -6.152 0.262 1.00 92.06 218 LEU A C 1
ATOM 1707 O O . LEU A 1 218 ? -5.687 -6.433 -0.896 1.00 92.06 218 LEU A O 1
ATOM 1711 N N . LEU A 1 219 ? -6.335 -4.932 0.671 1.00 90.94 219 LEU A N 1
ATOM 1712 C CA . LEU A 1 219 ? -6.340 -3.720 -0.138 1.00 90.94 219 LEU A CA 1
ATOM 1713 C C . LEU A 1 219 ? -5.193 -2.802 0.293 1.00 90.94 219 LEU A C 1
ATOM 1715 O O . LEU A 1 219 ? -5.286 -2.140 1.325 1.00 90.94 219 LEU A O 1
ATOM 1719 N N . GLN A 1 220 ? -4.123 -2.751 -0.502 1.00 89.69 220 GLN A N 1
ATOM 1720 C CA . GLN A 1 220 ? -3.001 -1.844 -0.242 1.00 89.69 220 GLN A CA 1
ATOM 1721 C C . GLN A 1 220 ? -3.100 -0.579 -1.080 1.00 89.69 220 GLN A C 1
ATOM 1723 O O . GLN A 1 220 ? -3.306 -0.669 -2.289 1.00 89.69 220 GLN A O 1
ATOM 1728 N N . PHE A 1 221 ? -2.862 0.564 -0.449 1.00 85.38 221 PHE A N 1
ATOM 1729 C CA . PHE A 1 221 ? -2.625 1.845 -1.092 1.00 85.38 221 PHE A CA 1
ATOM 1730 C C . PHE A 1 221 ? -1.197 2.293 -0.822 1.00 85.38 221 PHE A C 1
ATOM 1732 O O . PHE A 1 221 ? -0.783 2.415 0.331 1.00 85.38 221 PHE A O 1
ATOM 1739 N N . SER A 1 222 ? -0.460 2.534 -1.900 1.00 82.06 222 SER A N 1
ATOM 1740 C CA . SER A 1 222 ? 0.970 2.812 -1.843 1.00 82.06 222 SER A CA 1
ATOM 1741 C C . SER A 1 222 ? 1.376 3.841 -2.888 1.00 82.06 222 SER A C 1
ATOM 1743 O O . SER A 1 222 ? 0.775 3.877 -3.964 1.00 82.06 222 SER A O 1
ATOM 1745 N N . ASP A 1 223 ? 2.392 4.647 -2.569 1.00 72.50 223 ASP A N 1
ATOM 1746 C CA . ASP A 1 223 ? 3.085 5.530 -3.517 1.00 72.50 223 ASP A CA 1
ATOM 1747 C C . ASP A 1 223 ? 4.278 4.855 -4.224 1.00 72.50 223 ASP A C 1
ATOM 1749 O O . ASP A 1 223 ? 4.964 5.495 -5.020 1.00 72.50 223 ASP A O 1
ATOM 1753 N N . GLU A 1 224 ? 4.511 3.567 -3.949 1.00 79.69 224 GLU A N 1
ATOM 1754 C CA . GLU A 1 224 ? 5.504 2.740 -4.633 1.00 79.69 224 GLU A CA 1
ATOM 1755 C C . GLU A 1 224 ? 5.096 2.462 -6.082 1.00 79.69 224 GLU A C 1
ATOM 1757 O O . GLU A 1 224 ? 3.909 2.348 -6.410 1.00 79.69 224 GLU A O 1
ATOM 1762 N N . ASP A 1 225 ? 6.098 2.270 -6.942 1.00 70.88 225 ASP A N 1
ATOM 1763 C CA . ASP A 1 225 ? 5.859 1.882 -8.325 1.00 70.88 225 ASP A CA 1
ATOM 1764 C C . ASP A 1 225 ? 4.971 0.611 -8.397 1.00 70.88 225 ASP A C 1
ATOM 1766 O O . ASP A 1 225 ? 5.250 -0.396 -7.724 1.00 70.88 225 ASP A O 1
ATOM 1770 N N . PRO A 1 226 ? 3.882 0.630 -9.198 1.00 72.50 226 PRO A N 1
ATOM 1771 C CA . PRO A 1 226 ? 2.930 -0.470 -9.245 1.00 72.50 226 PRO A CA 1
ATOM 1772 C C . PRO A 1 226 ? 3.581 -1.804 -9.621 1.00 72.50 226 PRO A C 1
ATOM 1774 O O . PRO A 1 226 ? 3.213 -2.829 -9.041 1.00 72.50 226 PRO A O 1
ATOM 1777 N N . ASP A 1 227 ? 4.546 -1.804 -10.545 1.00 71.38 227 ASP A N 1
ATOM 1778 C CA . ASP A 1 227 ? 5.248 -3.010 -10.982 1.00 71.38 227 ASP A CA 1
ATOM 1779 C C . ASP A 1 227 ? 6.181 -3.518 -9.872 1.00 71.38 227 ASP A C 1
ATOM 1781 O O . ASP A 1 227 ? 6.163 -4.709 -9.550 1.00 71.38 227 ASP A O 1
ATOM 1785 N N . ALA A 1 228 ? 6.921 -2.619 -9.213 1.00 75.25 228 ALA A N 1
ATOM 1786 C CA . ALA A 1 228 ? 7.805 -2.969 -8.100 1.00 75.25 228 ALA A CA 1
ATOM 1787 C C . ALA A 1 228 ? 7.038 -3.593 -6.922 1.00 75.25 228 ALA A C 1
ATOM 1789 O O . ALA A 1 228 ? 7.398 -4.669 -6.428 1.00 75.25 228 ALA A O 1
ATOM 1790 N N . ARG A 1 229 ? 5.935 -2.965 -6.490 1.00 82.31 229 ARG A N 1
ATOM 1791 C CA . ARG A 1 229 ? 5.113 -3.499 -5.394 1.00 82.31 229 ARG A CA 1
ATOM 1792 C C . ARG A 1 229 ? 4.389 -4.783 -5.790 1.00 82.31 229 ARG A C 1
ATOM 1794 O O . ARG A 1 229 ? 4.241 -5.664 -4.948 1.00 82.31 229 ARG A O 1
ATOM 1801 N N . GLN A 1 230 ? 3.938 -4.915 -7.042 1.00 78.38 230 GLN A N 1
ATOM 1802 C CA . GLN A 1 230 ? 3.310 -6.155 -7.518 1.00 78.38 230 GLN A CA 1
ATOM 1803 C C . GLN A 1 230 ? 4.298 -7.317 -7.469 1.00 78.38 230 GLN A C 1
ATOM 1805 O O . GLN A 1 230 ? 3.992 -8.347 -6.874 1.00 78.38 230 GLN A O 1
ATOM 1810 N N . LEU A 1 231 ? 5.497 -7.116 -8.019 1.00 81.31 231 LEU A N 1
ATOM 1811 C CA . LEU A 1 231 ? 6.548 -8.124 -8.012 1.00 81.31 231 LEU A CA 1
ATOM 1812 C C . LEU A 1 231 ? 6.911 -8.544 -6.585 1.00 81.31 231 LEU A C 1
ATOM 1814 O O . LEU A 1 231 ? 7.070 -9.737 -6.320 1.00 81.31 231 LEU A O 1
ATOM 1818 N N . TRP A 1 232 ? 7.018 -7.584 -5.659 1.00 85.25 232 TRP A N 1
ATOM 1819 C CA . TRP A 1 232 ? 7.283 -7.881 -4.253 1.00 85.25 232 TRP A CA 1
ATOM 1820 C C . TRP A 1 232 ? 6.178 -8.749 -3.637 1.00 85.25 232 TRP A C 1
ATOM 1822 O O . TRP A 1 232 ? 6.487 -9.796 -3.068 1.00 85.25 232 TRP A O 1
ATOM 1832 N N . LEU A 1 233 ? 4.905 -8.377 -3.808 1.00 84.88 233 LEU A N 1
ATOM 1833 C CA . LEU A 1 233 ? 3.770 -9.146 -3.286 1.00 84.88 233 LEU A CA 1
ATOM 1834 C C . LEU A 1 233 ? 3.719 -10.562 -3.859 1.00 84.88 233 LEU A C 1
ATOM 1836 O O . LEU A 1 233 ? 3.682 -11.524 -3.099 1.00 84.88 233 LEU A O 1
ATOM 1840 N N . GLU A 1 234 ? 3.768 -10.709 -5.184 1.00 83.31 234 GLU A N 1
ATOM 1841 C CA . GLU A 1 234 ? 3.736 -12.021 -5.838 1.00 83.31 234 GLU A CA 1
ATOM 1842 C C . GLU A 1 234 ? 4.900 -12.907 -5.381 1.00 83.31 234 GLU A C 1
ATOM 1844 O O . GLU A 1 234 ? 4.724 -14.098 -5.118 1.00 83.31 234 GLU A O 1
ATOM 1849 N N . THR A 1 235 ? 6.092 -12.325 -5.239 1.00 83.06 235 THR A N 1
ATOM 1850 C CA . THR A 1 235 ? 7.281 -13.045 -4.775 1.00 83.06 235 THR A CA 1
ATOM 1851 C C . THR A 1 235 ? 7.119 -13.529 -3.337 1.00 83.06 235 THR A C 1
ATOM 1853 O O . THR A 1 235 ? 7.419 -14.687 -3.042 1.00 83.06 235 THR A O 1
ATOM 1856 N N . GLU A 1 236 ? 6.672 -12.664 -2.427 1.00 85.50 236 GLU A N 1
ATOM 1857 C CA . GLU A 1 236 ? 6.540 -13.016 -1.012 1.00 85.50 236 GLU A CA 1
ATOM 1858 C C . GLU A 1 236 ? 5.346 -13.949 -0.747 1.00 85.50 236 GLU A C 1
ATOM 1860 O O . GLU A 1 236 ? 5.449 -14.810 0.126 1.00 85.50 236 GLU A O 1
ATOM 1865 N N . LEU A 1 237 ? 4.266 -13.871 -1.535 1.00 82.56 237 LEU A N 1
ATOM 1866 C CA . LEU A 1 237 ? 3.161 -14.839 -1.500 1.00 82.56 237 LEU A CA 1
ATOM 1867 C C . LEU A 1 237 ? 3.597 -16.222 -2.001 1.00 82.56 237 LEU A C 1
ATOM 1869 O O . LEU A 1 237 ? 3.357 -17.225 -1.327 1.00 82.56 237 LEU A O 1
ATOM 1873 N N . ARG A 1 238 ? 4.313 -16.289 -3.135 1.00 82.31 238 ARG A N 1
ATOM 1874 C CA . ARG A 1 238 ? 4.829 -17.561 -3.678 1.00 82.31 238 ARG A CA 1
ATOM 1875 C C . ARG A 1 238 ? 5.762 -18.268 -2.703 1.00 82.31 238 ARG A C 1
ATOM 1877 O O . ARG A 1 238 ? 5.666 -19.481 -2.547 1.00 82.31 238 ARG A O 1
ATOM 1884 N N . LYS A 1 239 ? 6.638 -17.529 -2.013 1.00 81.06 239 LYS A N 1
ATOM 1885 C CA . LYS A 1 239 ? 7.523 -18.097 -0.974 1.00 81.06 239 LYS A CA 1
ATOM 1886 C C . LYS A 1 239 ? 6.757 -18.744 0.178 1.00 81.06 239 LYS A C 1
ATOM 1888 O O . LYS A 1 239 ? 7.291 -19.632 0.830 1.00 81.06 239 LYS A O 1
ATOM 1893 N N . GLN A 1 240 ? 5.530 -18.300 0.424 1.00 74.62 240 GLN A N 1
ATOM 1894 C CA . GLN A 1 240 ? 4.649 -18.847 1.450 1.00 74.62 240 GLN A CA 1
ATOM 1895 C C . GLN A 1 240 ? 3.737 -19.964 0.919 1.00 74.62 240 GLN A C 1
ATOM 1897 O O . GLN A 1 240 ? 2.883 -20.452 1.652 1.00 74.62 240 GLN A O 1
ATOM 1902 N N . GLY A 1 241 ? 3.896 -20.370 -0.346 1.00 74.88 241 GLY A N 1
ATOM 1903 C CA . GLY A 1 241 ? 3.049 -21.380 -0.982 1.00 74.88 241 GLY A CA 1
ATOM 1904 C C . GLY A 1 241 ? 1.624 -20.900 -1.262 1.00 74.88 241 GLY A C 1
ATOM 1905 O O . GLY A 1 241 ? 0.741 -21.721 -1.494 1.00 74.88 241 GLY A O 1
ATOM 1906 N N . ILE A 1 242 ? 1.381 -19.586 -1.232 1.00 70.38 242 ILE A N 1
ATOM 1907 C CA . ILE A 1 242 ? 0.064 -19.007 -1.486 1.00 70.38 242 ILE A CA 1
ATOM 1908 C C . ILE A 1 242 ? -0.046 -18.667 -2.972 1.00 70.38 242 ILE A C 1
ATOM 1910 O O . ILE A 1 242 ? 0.720 -17.857 -3.498 1.00 70.38 242 ILE A O 1
ATOM 1914 N N . VAL A 1 243 ? -1.038 -19.262 -3.633 1.00 64.50 243 VAL A N 1
ATOM 1915 C CA . VAL A 1 243 ? -1.509 -18.822 -4.948 1.00 64.50 243 VAL A CA 1
ATOM 1916 C C . VAL A 1 243 ? -2.616 -17.802 -4.702 1.00 64.50 243 VAL A C 1
ATOM 1918 O O . VAL A 1 243 ? -3.666 -18.130 -4.147 1.00 64.50 243 VAL A O 1
ATOM 1921 N N . GLY A 1 244 ? -2.351 -16.547 -5.044 1.00 60.78 244 GLY A N 1
ATOM 1922 C CA . GLY A 1 244 ? -3.322 -15.470 -4.926 1.00 60.78 244 GLY A CA 1
ATOM 1923 C C . GLY A 1 244 ? -3.219 -14.538 -6.117 1.00 60.78 244 GLY A C 1
ATOM 1924 O O . GLY A 1 244 ? -2.115 -14.220 -6.564 1.00 60.78 244 GLY A O 1
ATOM 1925 N N . ASP A 1 245 ? -4.371 -14.100 -6.611 1.00 64.56 245 ASP A N 1
ATOM 1926 C CA . ASP A 1 245 ? -4.429 -13.097 -7.664 1.00 64.56 245 ASP A CA 1
ATOM 1927 C C . ASP A 1 245 ? -4.081 -11.740 -7.053 1.00 64.56 245 ASP A C 1
ATOM 1929 O O . ASP A 1 245 ? -4.796 -11.244 -6.178 1.00 64.56 245 ASP A O 1
ATOM 1933 N N . VAL A 1 246 ? -2.967 -11.153 -7.495 1.00 67.75 246 VAL A N 1
ATOM 1934 C CA . VAL A 1 246 ? -2.592 -9.774 -7.169 1.00 67.75 246 VAL A CA 1
ATOM 1935 C C . VAL A 1 246 ? -3.088 -8.890 -8.302 1.00 67.75 246 VAL A C 1
ATOM 1937 O O . VAL A 1 246 ? -2.472 -8.811 -9.364 1.00 67.75 246 VAL A O 1
ATOM 1940 N N . VAL A 1 247 ? -4.216 -8.219 -8.086 1.00 63.62 247 VAL A N 1
ATOM 1941 C CA . VAL A 1 247 ? -4.764 -7.276 -9.067 1.00 63.62 247 VAL A CA 1
ATOM 1942 C C . VAL A 1 247 ? -4.350 -5.866 -8.683 1.00 63.62 247 VAL A C 1
ATOM 1944 O O . VAL A 1 247 ? -4.656 -5.414 -7.583 1.00 63.62 247 VAL A O 1
ATOM 1947 N N . THR A 1 248 ? -3.666 -5.171 -9.591 1.00 63.47 248 THR A N 1
ATOM 1948 C CA . THR A 1 248 ? -3.266 -3.770 -9.418 1.00 63.47 248 THR A CA 1
ATOM 1949 C C . THR A 1 248 ? -4.219 -2.859 -10.193 1.00 63.47 248 THR A C 1
ATOM 1951 O O . THR A 1 248 ? -4.409 -3.037 -11.394 1.00 63.47 248 THR A O 1
ATOM 1954 N N . GLN A 1 249 ? -4.779 -1.857 -9.522 1.00 61.06 249 GLN A N 1
ATOM 1955 C CA . GLN A 1 249 ? -5.586 -0.797 -10.118 1.00 61.06 249 GLN A CA 1
ATOM 1956 C C . GLN A 1 249 ? -4.973 0.565 -9.781 1.00 61.06 249 GLN A C 1
ATOM 1958 O O . GLN A 1 249 ? -4.720 0.870 -8.617 1.00 61.06 249 GLN A O 1
ATOM 1963 N N . GLU A 1 250 ? -4.759 1.407 -10.791 1.00 57.62 250 GLU A N 1
ATOM 1964 C CA . GLU A 1 250 ? -4.352 2.794 -10.563 1.00 57.62 250 GLU A CA 1
ATOM 1965 C C . GLU A 1 250 ? -5.539 3.600 -10.017 1.00 57.62 250 GLU A C 1
ATOM 1967 O O . GLU A 1 250 ? -6.620 3.597 -10.608 1.00 57.62 250 GLU A O 1
ATOM 1972 N N . VAL A 1 251 ? -5.347 4.292 -8.893 1.00 55.66 251 VAL A N 1
ATOM 1973 C CA . VAL A 1 251 ? -6.384 5.142 -8.277 1.00 55.66 251 VAL A CA 1
ATOM 1974 C C . VAL A 1 251 ? -6.381 6.555 -8.890 1.00 55.66 251 VAL A C 1
ATOM 1976 O O . VAL A 1 251 ? -7.344 7.309 -8.763 1.00 55.66 251 VAL A O 1
ATOM 1979 N N . GLY A 1 252 ? -5.320 6.900 -9.625 1.00 51.47 252 GLY A N 1
ATOM 1980 C CA . GLY A 1 252 ? -5.125 8.186 -10.289 1.00 51.47 252 GLY A CA 1
ATOM 1981 C C . GLY A 1 252 ? -4.325 9.187 -9.450 1.00 51.47 252 GLY A C 1
ATOM 1982 O O . GLY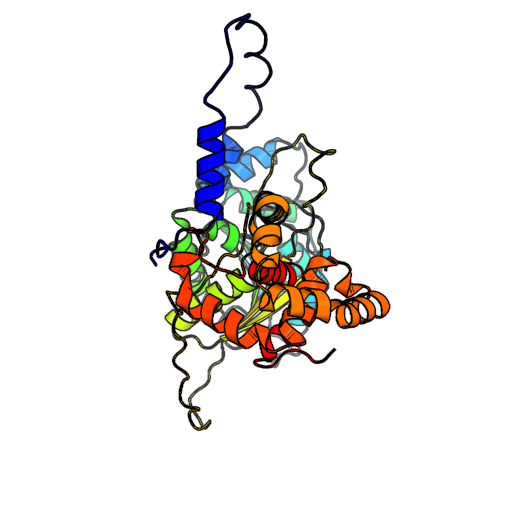 A 1 252 ? -3.700 8.847 -8.446 1.00 51.47 252 GLY A O 1
ATOM 1983 N N . LYS A 1 253 ? -4.326 10.453 -9.886 1.00 49.66 253 LYS A N 1
ATOM 1984 C CA . LYS A 1 253 ? -3.614 11.565 -9.234 1.00 49.66 253 LYS A CA 1
ATOM 1985 C C . LYS A 1 253 ? -4.434 12.106 -8.062 1.00 49.66 253 LYS A C 1
ATOM 1987 O O . LYS A 1 253 ? -5.392 12.848 -8.277 1.00 49.66 253 LYS A O 1
ATOM 1992 N N . LEU A 1 254 ? -4.043 11.767 -6.838 1.00 50.31 254 LEU A N 1
ATOM 1993 C CA . LEU A 1 254 ? -4.721 12.217 -5.621 1.00 50.31 254 LEU A CA 1
ATOM 1994 C C . LEU A 1 254 ? -3.928 13.322 -4.910 1.00 50.31 254 LEU A C 1
ATOM 1996 O O . LEU A 1 254 ? -2.699 13.343 -4.939 1.00 50.31 254 LEU A O 1
ATOM 2000 N N . ARG A 1 255 ? -4.636 14.279 -4.296 1.00 43.47 255 ARG A N 1
ATOM 2001 C CA . ARG A 1 255 ? -4.018 15.344 -3.493 1.00 43.47 255 ARG A CA 1
ATOM 2002 C C . ARG A 1 255 ? -3.793 14.838 -2.065 1.00 43.47 255 ARG A C 1
ATOM 2004 O O . ARG A 1 255 ? -4.763 14.649 -1.337 1.00 43.47 255 ARG A O 1
ATOM 2011 N N . GLY A 1 256 ? -2.535 14.725 -1.651 1.00 46.53 256 GLY A N 1
ATOM 2012 C CA . GLY A 1 256 ? -2.148 14.581 -0.249 1.00 46.53 256 GLY A CA 1
ATOM 2013 C C . GLY A 1 256 ? -0.638 14.471 -0.073 1.00 46.53 256 GLY A C 1
ATOM 2014 O O . GLY A 1 256 ? 0.123 14.714 -1.008 1.00 46.53 256 GLY A O 1
ATOM 2015 N N . VAL A 1 257 ? -0.209 14.196 1.157 1.00 44.34 257 VAL A N 1
ATOM 2016 C CA . VAL A 1 257 ? 1.204 14.227 1.543 1.00 44.34 257 VAL A CA 1
ATOM 2017 C C . VAL A 1 257 ? 1.815 12.846 1.297 1.00 44.34 257 VAL A C 1
ATOM 2019 O O . VAL A 1 257 ? 1.412 11.870 1.931 1.00 44.34 257 VAL A O 1
ATOM 2022 N N . SER A 1 258 ? 2.762 12.751 0.361 1.00 41.94 258 SER A N 1
ATOM 2023 C CA . SER A 1 258 ? 3.692 11.620 0.264 1.00 41.94 258 SER A CA 1
ATOM 2024 C C . SER A 1 258 ? 4.773 11.763 1.337 1.00 41.94 258 SER A C 1
ATOM 2026 O O . SER A 1 258 ? 5.049 12.874 1.792 1.00 41.94 258 SER A O 1
ATOM 2028 N N . ALA A 1 259 ? 5.386 10.659 1.764 1.00 36.28 259 ALA A N 1
ATOM 2029 C CA . ALA A 1 259 ? 6.461 10.673 2.756 1.00 36.28 259 ALA A CA 1
ATOM 2030 C C . ALA A 1 259 ? 7.759 11.282 2.189 1.00 36.28 259 ALA A C 1
ATOM 2032 O O . ALA A 1 259 ? 8.712 10.572 1.895 1.00 36.28 259 ALA A O 1
ATOM 2033 N N . GLU A 1 260 ? 7.750 12.607 2.046 1.00 31.88 260 GLU A N 1
ATOM 2034 C CA . GLU A 1 260 ? 8.868 13.550 2.039 1.00 31.88 260 GLU A CA 1
ATOM 2035 C C . GLU A 1 260 ? 8.299 14.894 2.534 1.00 31.88 260 GLU A C 1
ATOM 2037 O O . GLU A 1 260 ? 7.657 15.624 1.782 1.00 31.88 260 GLU A O 1
ATOM 2042 N N . MET A 1 261 ? 8.463 15.223 3.822 1.00 34.25 261 MET A N 1
ATOM 2043 C CA . MET A 1 261 ? 7.995 16.506 4.371 1.00 34.25 261 MET A CA 1
ATOM 2044 C C . MET A 1 261 ? 9.161 17.403 4.781 1.00 34.25 261 MET A C 1
ATOM 2046 O O . MET A 1 261 ? 9.872 17.133 5.750 1.00 34.25 261 MET A O 1
ATOM 2050 N N . GLY A 1 262 ? 9.280 18.530 4.076 1.00 29.72 262 GLY A N 1
ATOM 2051 C CA . GLY A 1 262 ? 10.078 19.690 4.460 1.00 29.72 262 GLY A CA 1
ATOM 2052 C C . GLY A 1 262 ? 9.578 20.950 3.748 1.00 29.72 262 GLY A C 1
ATOM 2053 O O . GLY A 1 262 ? 9.810 21.141 2.559 1.00 29.72 262 GLY A O 1
ATOM 2054 N N . SER A 1 263 ? 8.866 21.822 4.465 1.00 38.88 263 SER A N 1
ATOM 2055 C CA . SER A 1 263 ? 8.351 23.086 3.924 1.00 38.88 263 SER A CA 1
ATOM 2056 C C . SER A 1 263 ? 9.483 24.109 3.741 1.00 38.88 263 SER A C 1
ATOM 2058 O O . SER A 1 263 ? 10.050 24.569 4.733 1.00 38.88 263 SER A O 1
ATOM 2060 N N . LEU A 1 264 ? 9.762 24.490 2.491 1.00 32.06 264 LEU A N 1
ATOM 2061 C CA . LEU A 1 264 ? 9.895 25.876 1.992 1.00 32.06 264 LEU A CA 1
ATOM 2062 C C . LEU A 1 264 ? 10.334 25.882 0.518 1.00 32.06 264 LEU A C 1
ATOM 2064 O O . LEU A 1 264 ? 11.237 26.606 0.123 1.00 32.06 264 LEU A O 1
ATOM 2068 N N . ILE A 1 265 ? 9.666 25.103 -0.331 1.00 33.38 265 ILE A N 1
ATOM 2069 C CA . ILE A 1 265 ? 9.614 25.415 -1.760 1.00 33.38 265 ILE A CA 1
ATOM 2070 C C . ILE A 1 265 ? 8.178 25.207 -2.227 1.00 33.38 265 ILE A C 1
ATOM 2072 O O . ILE A 1 265 ? 7.849 24.279 -2.955 1.00 33.38 265 ILE A O 1
ATOM 2076 N N . GLN A 1 266 ? 7.303 26.114 -1.798 1.00 35.16 266 GLN A N 1
ATOM 2077 C CA . GLN A 1 266 ? 5.952 26.188 -2.340 1.00 35.16 266 GLN A CA 1
ATOM 2078 C C . GLN A 1 266 ? 5.914 26.894 -3.716 1.00 35.16 266 GLN A C 1
ATOM 2080 O O . GLN A 1 266 ? 4.836 27.210 -4.207 1.00 35.16 266 GLN A O 1
ATOM 2085 N N . THR A 1 267 ? 7.062 27.110 -4.383 1.00 31.44 267 THR A N 1
ATOM 2086 C CA . THR A 1 267 ? 7.075 27.813 -5.685 1.00 31.44 267 THR A CA 1
ATOM 2087 C C . THR A 1 267 ? 8.138 27.374 -6.708 1.00 31.44 267 THR A C 1
ATOM 2089 O O . THR A 1 267 ? 8.132 27.888 -7.816 1.00 31.44 267 THR A O 1
ATOM 2092 N N . LEU A 1 268 ? 9.012 26.397 -6.434 1.00 27.09 268 LEU A N 1
ATOM 2093 C CA . LEU A 1 268 ? 10.053 25.947 -7.393 1.00 27.09 268 LEU A CA 1
ATOM 2094 C C . LEU A 1 268 ? 10.312 24.420 -7.435 1.00 27.09 268 LEU A C 1
ATOM 2096 O O . LEU A 1 268 ? 11.257 23.977 -8.077 1.00 27.09 268 LEU A O 1
ATOM 2100 N N . VAL A 1 269 ? 9.448 23.598 -6.824 1.00 30.25 269 VAL A N 1
ATOM 2101 C CA . VAL A 1 269 ? 9.484 22.115 -6.882 1.00 30.25 269 VAL A CA 1
ATOM 2102 C C . VAL A 1 269 ? 8.067 21.569 -7.141 1.00 30.25 269 VAL A C 1
ATOM 2104 O O . VAL A 1 269 ? 7.637 20.556 -6.616 1.00 30.25 269 VAL A O 1
ATOM 2107 N N . PHE A 1 270 ? 7.288 22.255 -7.981 1.00 30.70 270 PHE A N 1
ATOM 2108 C CA . PHE A 1 270 ? 5.949 21.803 -8.398 1.00 30.70 270 PHE A CA 1
ATOM 2109 C C . PHE A 1 270 ? 5.962 20.935 -9.673 1.00 30.70 270 PHE A C 1
ATOM 2111 O O . PHE A 1 270 ? 4.915 20.709 -10.273 1.00 30.70 270 PHE A O 1
ATOM 2118 N N . SER A 1 271 ? 7.123 20.410 -10.091 1.00 29.62 271 SER A N 1
ATOM 2119 C CA . SER A 1 271 ? 7.236 19.575 -11.304 1.00 29.62 271 SER A CA 1
ATOM 2120 C C . SER A 1 271 ? 7.217 18.057 -11.051 1.00 29.62 271 SER A C 1
ATOM 2122 O O . SER A 1 271 ? 7.287 17.294 -12.010 1.00 29.62 271 SER A O 1
ATOM 2124 N N . TRP A 1 272 ? 7.079 17.606 -9.800 1.00 27.16 272 TRP A N 1
ATOM 2125 C CA . TRP A 1 272 ? 7.042 16.174 -9.438 1.00 27.16 272 TRP A CA 1
ATOM 2126 C C . TRP A 1 272 ? 5.835 15.798 -8.561 1.00 27.16 272 TRP A C 1
ATOM 2128 O O . TRP A 1 272 ? 5.789 14.736 -7.953 1.00 27.16 272 TRP A O 1
ATOM 2138 N N . MET A 1 273 ? 4.818 16.661 -8.515 1.00 28.17 273 MET A N 1
ATOM 2139 C CA . MET A 1 273 ? 3.692 16.567 -7.583 1.00 28.17 273 MET A CA 1
ATOM 2140 C C . MET A 1 273 ? 2.531 15.694 -8.102 1.00 28.17 273 MET A C 1
ATOM 2142 O O . MET A 1 273 ? 1.382 16.130 -8.165 1.00 28.17 273 MET A O 1
ATOM 2146 N N . PHE A 1 274 ? 2.829 14.457 -8.506 1.00 33.28 274 PHE A N 1
ATOM 2147 C CA . PHE A 1 274 ? 1.825 13.490 -8.960 1.00 33.28 274 PHE A CA 1
ATOM 2148 C C . PHE A 1 274 ? 2.196 12.065 -8.531 1.00 33.28 274 PHE A C 1
ATOM 2150 O O . PHE A 1 274 ? 2.589 11.251 -9.363 1.00 33.28 274 PHE A O 1
ATOM 2157 N N . SER A 1 275 ? 2.075 11.753 -7.240 1.00 36.81 275 SER A N 1
ATOM 2158 C CA . SER A 1 275 ? 2.173 10.369 -6.768 1.00 36.81 275 SER A CA 1
ATOM 2159 C C . SER A 1 275 ? 0.991 9.572 -7.317 1.00 36.81 275 SER A C 1
ATOM 2161 O O . SER A 1 275 ? -0.166 9.848 -6.995 1.00 36.81 275 SER A O 1
ATOM 2163 N N . ILE A 1 276 ? 1.284 8.615 -8.192 1.00 38.72 276 ILE A N 1
ATOM 2164 C CA . ILE A 1 276 ? 0.320 7.614 -8.633 1.00 38.72 276 ILE A CA 1
ATOM 2165 C C . ILE A 1 276 ? 0.154 6.633 -7.475 1.00 38.72 276 ILE A C 1
ATOM 2167 O O . ILE A 1 276 ? 1.083 5.899 -7.154 1.00 38.72 276 ILE A O 1
ATOM 2171 N N . VAL A 1 277 ? -1.017 6.631 -6.840 1.00 47.00 277 VAL A N 1
ATOM 2172 C CA . VAL A 1 277 ? -1.345 5.619 -5.834 1.00 47.00 277 VAL A CA 1
ATOM 2173 C C . VAL A 1 277 ? -1.934 4.409 -6.543 1.00 47.00 277 VAL A C 1
ATOM 2175 O O . VAL A 1 277 ? -2.877 4.538 -7.329 1.00 47.00 277 VAL A O 1
ATOM 2178 N N . SER A 1 278 ? -1.417 3.223 -6.236 1.00 47.53 278 SER A N 1
ATOM 2179 C CA . SER A 1 278 ? -2.015 1.964 -6.689 1.00 47.53 278 SER A CA 1
ATOM 2180 C C . SER A 1 278 ? -2.807 1.298 -5.575 1.00 47.53 278 SER A C 1
ATOM 2182 O O . SER A 1 278 ? -2.293 1.143 -4.470 1.00 47.53 278 SER A O 1
ATOM 2184 N N . ALA A 1 279 ? -4.028 0.873 -5.890 1.00 48.78 279 ALA A N 1
ATOM 2185 C CA . ALA A 1 279 ? -4.808 -0.069 -5.104 1.00 48.78 279 ALA A CA 1
ATOM 2186 C C . ALA A 1 279 ? -4.426 -1.489 -5.530 1.00 48.78 279 ALA A C 1
ATOM 2188 O O . ALA A 1 279 ? -4.405 -1.793 -6.725 1.00 48.78 279 ALA A O 1
ATOM 2189 N N . LYS A 1 280 ? -4.127 -2.369 -4.576 1.00 55.09 280 LYS A N 1
ATOM 2190 C CA . LYS A 1 280 ? -3.860 -3.784 -4.869 1.00 55.09 280 LYS A CA 1
ATOM 2191 C C . LYS A 1 280 ? -4.787 -4.670 -4.084 1.00 55.09 280 LYS A C 1
ATOM 2193 O O . LYS A 1 280 ? -4.817 -4.542 -2.869 1.00 55.09 280 LYS A O 1
ATOM 2198 N N . VAL A 1 281 ? -5.498 -5.553 -4.776 1.00 56.50 281 VAL A N 1
ATOM 2199 C CA . VAL A 1 281 ? -6.400 -6.537 -4.176 1.00 56.50 281 VAL A CA 1
ATOM 2200 C C . VAL A 1 281 ? -5.733 -7.901 -4.251 1.00 56.50 281 VAL A C 1
ATOM 2202 O O . VAL A 1 281 ? -5.438 -8.375 -5.346 1.00 56.50 281 VAL A O 1
ATOM 2205 N N . ILE A 1 282 ? -5.514 -8.524 -3.094 1.00 58.59 282 ILE A N 1
ATOM 2206 C CA . ILE A 1 282 ? -5.025 -9.904 -2.990 1.00 58.59 282 ILE A CA 1
ATOM 2207 C C . ILE A 1 282 ? -6.191 -10.797 -2.585 1.00 58.59 282 ILE A C 1
ATOM 2209 O O . ILE A 1 282 ? -6.718 -10.627 -1.486 1.00 58.59 282 ILE A O 1
ATOM 2213 N N . LYS A 1 283 ? -6.572 -11.749 -3.442 1.00 59.03 283 LYS A N 1
ATOM 2214 C CA . LYS A 1 283 ? -7.561 -12.792 -3.117 1.00 59.03 283 LYS A CA 1
ATOM 2215 C C . LYS A 1 283 ? -6.860 -14.151 -2.996 1.00 59.03 283 LYS A C 1
ATOM 2217 O O . LYS A 1 283 ? -6.334 -14.629 -4.001 1.00 59.03 283 LYS A O 1
ATOM 2222 N N . PRO A 1 284 ? -6.818 -14.784 -1.810 1.00 52.09 284 PRO A N 1
ATOM 2223 C CA . PRO A 1 284 ? -6.247 -16.122 -1.662 1.00 52.09 284 PRO A CA 1
ATOM 2224 C C . PRO A 1 284 ? -7.141 -17.165 -2.351 1.00 52.09 284 PRO A C 1
ATOM 2226 O O . PRO A 1 284 ? -8.288 -17.353 -1.951 1.00 52.09 284 PRO A O 1
ATOM 2229 N N . THR A 1 285 ? -6.641 -17.882 -3.359 1.00 46.44 285 THR A N 1
ATOM 2230 C CA . THR A 1 285 ? -7.395 -18.981 -3.991 1.00 46.44 285 THR A CA 1
ATOM 2231 C C . THR A 1 285 ? -6.988 -20.330 -3.404 1.00 46.44 285 THR A C 1
ATOM 2233 O O . THR A 1 285 ? -5.815 -20.694 -3.427 1.00 46.44 285 THR A O 1
ATOM 2236 N N . ASN A 1 286 ? -7.963 -21.110 -2.926 1.00 40.47 286 ASN A N 1
ATOM 2237 C CA . ASN A 1 286 ? -7.775 -22.536 -2.658 1.00 40.47 286 ASN A CA 1
ATOM 2238 C C . ASN A 1 286 ? -7.941 -23.315 -3.972 1.00 40.47 286 ASN A C 1
ATOM 2240 O O . ASN A 1 286 ? -8.998 -23.896 -4.206 1.00 40.47 286 ASN A O 1
ATOM 2244 N N . SER A 1 287 ? -6.924 -23.343 -4.829 1.00 35.50 287 SER A N 1
ATOM 2245 C CA . SER A 1 287 ? -6.919 -24.299 -5.941 1.00 35.50 287 SER A CA 1
ATOM 2246 C C . SER A 1 287 ? -6.278 -25.597 -5.464 1.00 35.50 287 SER A C 1
ATOM 2248 O O . SER A 1 287 ? -5.060 -25.713 -5.352 1.00 35.50 287 SER A O 1
ATOM 2250 N N . THR A 1 288 ? -7.126 -26.575 -5.149 1.00 36.78 288 THR A N 1
ATOM 2251 C CA . THR A 1 288 ? -6.734 -27.982 -5.243 1.00 36.78 288 THR A CA 1
ATOM 2252 C C . THR A 1 288 ? -6.514 -28.287 -6.724 1.00 36.78 288 THR A C 1
ATOM 2254 O O . THR A 1 288 ? -7.286 -27.845 -7.570 1.00 36.78 288 THR A O 1
ATOM 2257 N N . ASN A 1 289 ? -5.407 -28.961 -7.038 1.00 41.16 289 ASN A N 1
ATOM 2258 C CA . ASN A 1 289 ? -5.067 -29.407 -8.388 1.00 41.16 289 ASN A CA 1
ATOM 2259 C C . ASN A 1 289 ? -6.274 -30.040 -9.088 1.00 41.16 289 ASN A C 1
ATOM 2261 O O . ASN A 1 289 ? -6.802 -31.017 -8.564 1.00 41.16 289 ASN A O 1
ATOM 2265 N N . GLN A 1 290 ? -6.617 -29.559 -10.285 1.00 38.50 290 GLN A N 1
ATOM 2266 C CA . GLN A 1 290 ? -7.114 -30.401 -11.372 1.00 38.50 290 GLN A CA 1
ATOM 2267 C C . GLN A 1 290 ? -7.016 -29.666 -12.722 1.00 38.50 290 GLN A C 1
ATOM 2269 O O . GLN A 1 290 ? -7.588 -28.600 -12.924 1.00 38.50 290 GLN A O 1
ATOM 2274 N N . ASP A 1 291 ? -6.230 -30.281 -13.606 1.00 37.00 291 ASP A N 1
ATOM 2275 C CA . ASP A 1 291 ? -6.339 -30.291 -15.066 1.00 37.00 291 ASP A CA 1
ATOM 2276 C C . ASP A 1 291 ? -6.199 -28.975 -15.846 1.00 37.00 291 ASP A C 1
ATOM 2278 O O . ASP A 1 291 ? -7.096 -28.526 -16.553 1.00 37.00 291 ASP A O 1
ATOM 2282 N N . LEU A 1 292 ? -4.972 -28.453 -15.873 1.00 36.75 292 LEU A N 1
ATOM 2283 C CA . LEU A 1 292 ? -4.414 -27.878 -17.097 1.00 36.75 292 LEU A CA 1
ATOM 2284 C C . LEU A 1 292 ? -3.110 -28.616 -17.389 1.00 36.75 292 LEU A C 1
ATOM 2286 O O . LEU A 1 292 ? -2.209 -28.640 -16.549 1.00 36.75 292 LEU A O 1
ATOM 2290 N N . ALA A 1 293 ? -3.026 -29.255 -18.559 1.00 32.31 293 ALA A N 1
ATOM 2291 C CA . ALA A 1 293 ? -1.798 -29.883 -19.035 1.00 32.31 293 ALA A CA 1
ATOM 2292 C C . ALA A 1 293 ? -0.634 -28.895 -18.845 1.00 32.31 293 ALA A C 1
ATOM 2294 O O . ALA A 1 293 ? -0.775 -27.733 -19.241 1.00 32.31 293 ALA A O 1
ATOM 2295 N N . PRO A 1 294 ? 0.484 -29.300 -18.214 1.00 34.53 294 PRO A N 1
ATOM 2296 C CA . PRO A 1 294 ? 1.556 -28.370 -17.923 1.00 34.53 294 PRO A CA 1
ATOM 2297 C C . PRO A 1 294 ? 2.120 -27.881 -19.253 1.00 34.53 294 PRO A C 1
ATOM 2299 O O . PRO A 1 294 ? 2.830 -28.607 -19.952 1.00 34.53 294 PRO A O 1
ATOM 2302 N N . ALA A 1 295 ? 1.811 -26.633 -19.605 1.00 41.25 295 ALA A N 1
ATOM 2303 C CA . ALA A 1 295 ? 2.667 -25.883 -20.500 1.00 41.25 295 ALA A CA 1
ATOM 2304 C C . ALA A 1 295 ? 4.069 -25.980 -19.892 1.00 41.25 295 ALA A C 1
ATOM 2306 O O . ALA A 1 295 ? 4.259 -25.624 -18.726 1.00 41.25 295 ALA A O 1
ATOM 2307 N N . GLN A 1 296 ? 5.010 -26.556 -20.646 1.00 35.94 296 GLN A N 1
ATOM 2308 C CA . GLN A 1 296 ? 6.406 -26.688 -20.239 1.00 35.94 296 GLN A CA 1
ATOM 2309 C C . GLN A 1 296 ? 6.843 -25.358 -19.610 1.00 35.94 296 GLN A C 1
ATOM 2311 O O . GLN A 1 296 ? 6.764 -24.330 -20.293 1.00 35.94 296 GLN A O 1
ATOM 2316 N N . PRO A 1 297 ? 7.230 -25.336 -18.320 1.00 37.16 297 PRO A N 1
ATOM 2317 C CA . PRO A 1 297 ? 7.599 -24.102 -17.654 1.00 37.16 297 PRO A CA 1
ATOM 2318 C C . PRO A 1 297 ? 8.753 -23.490 -18.435 1.00 37.16 297 PRO A C 1
ATOM 2320 O O . PRO A 1 297 ? 9.862 -24.027 -18.452 1.00 37.16 297 PRO A O 1
ATOM 2323 N N . THR A 1 298 ? 8.496 -22.378 -19.121 1.00 36.03 298 THR A N 1
ATOM 2324 C CA . THR A 1 298 ? 9.581 -21.626 -19.738 1.00 36.03 298 THR A CA 1
ATOM 2325 C C . THR A 1 298 ? 10.406 -21.108 -18.573 1.00 36.03 298 THR A C 1
ATOM 2327 O O . THR A 1 298 ? 9.933 -20.287 -17.789 1.00 36.03 298 THR A O 1
ATOM 2330 N N . LYS A 1 299 ? 11.603 -21.669 -18.389 1.00 35.28 299 LYS A N 1
ATOM 2331 C CA . LYS A 1 299 ? 12.514 -21.300 -17.309 1.00 35.28 299 LYS A CA 1
ATOM 2332 C C . LYS A 1 299 ? 12.950 -19.854 -17.528 1.00 35.28 299 LYS A C 1
ATOM 2334 O O . LYS A 1 299 ? 13.936 -19.596 -18.212 1.00 35.28 299 LYS A O 1
ATOM 2339 N N . LEU A 1 300 ? 12.197 -18.921 -16.952 1.00 41.59 300 LEU A N 1
ATOM 2340 C CA . LEU A 1 300 ? 12.569 -17.517 -16.886 1.00 41.59 300 LEU A CA 1
ATOM 2341 C C . LEU A 1 300 ? 13.844 -17.429 -16.046 1.00 41.59 300 LEU A C 1
ATOM 2343 O O . LEU A 1 300 ? 13.861 -17.790 -14.869 1.00 41.59 300 LEU A O 1
ATOM 2347 N N . ASN A 1 301 ? 14.938 -17.020 -16.676 1.00 53.94 301 ASN A N 1
ATOM 2348 C CA . ASN A 1 301 ? 16.172 -16.679 -15.990 1.00 53.94 301 ASN A CA 1
ATOM 2349 C C . ASN A 1 301 ? 16.242 -15.154 -15.836 1.00 53.94 301 ASN A C 1
ATOM 2351 O O . ASN A 1 301 ? 15.638 -14.406 -16.596 1.00 53.94 301 ASN A O 1
ATOM 2355 N N . MET A 1 302 ? 17.006 -14.682 -14.855 1.00 49.69 302 MET A N 1
ATOM 2356 C CA . MET A 1 302 ? 17.215 -13.247 -14.617 1.00 49.69 302 MET A CA 1
ATOM 2357 C C . MET A 1 302 ? 18.113 -12.579 -15.674 1.00 49.69 302 MET A C 1
ATOM 2359 O O . MET A 1 302 ? 18.674 -11.539 -15.367 1.00 49.69 302 MET A O 1
ATOM 2363 N N . VAL A 1 303 ? 18.313 -13.212 -16.848 1.00 63.00 303 VAL A N 1
ATOM 2364 C CA . VAL A 1 303 ? 19.267 -12.847 -17.917 1.00 63.00 303 VAL A CA 1
ATOM 2365 C C . VAL A 1 303 ? 20.391 -11.963 -17.367 1.00 63.00 303 VAL A C 1
ATOM 2367 O O . VAL A 1 303 ? 20.444 -10.781 -17.652 1.00 63.00 303 VAL A O 1
ATOM 2370 N N . ALA A 1 304 ? 21.259 -12.498 -16.498 1.00 62.31 304 ALA A N 1
ATOM 2371 C CA . ALA A 1 304 ? 22.143 -11.676 -15.648 1.00 62.31 304 ALA A CA 1
ATOM 2372 C C . ALA A 1 304 ? 23.102 -10.744 -16.424 1.00 62.31 304 ALA A C 1
ATOM 2374 O O . ALA A 1 304 ? 23.709 -9.844 -15.854 1.00 62.31 304 ALA A O 1
ATOM 2375 N N . MET A 1 305 ? 23.233 -10.980 -17.728 1.00 68.44 305 MET A N 1
ATOM 2376 C CA . MET A 1 305 ? 24.004 -10.186 -18.675 1.00 68.44 305 MET A CA 1
ATOM 2377 C C . MET A 1 305 ? 23.149 -9.133 -19.390 1.00 68.44 305 MET A C 1
ATOM 2379 O O . MET A 1 305 ? 23.616 -8.563 -20.372 1.00 68.44 305 MET A O 1
ATOM 2383 N N . SER A 1 306 ? 21.912 -8.882 -18.954 1.00 76.31 306 SER A N 1
ATOM 2384 C CA . SER A 1 306 ? 21.029 -7.922 -19.598 1.00 76.31 306 SER A CA 1
ATOM 2385 C C . SER A 1 306 ? 21.269 -6.498 -19.114 1.00 76.31 306 SER A C 1
ATOM 2387 O O . SER A 1 306 ? 21.577 -6.259 -17.948 1.00 76.31 306 SER A O 1
ATOM 2389 N N . VAL A 1 307 ? 21.075 -5.535 -20.006 1.00 74.25 307 VAL A N 1
ATOM 2390 C CA . VAL A 1 307 ? 21.001 -4.115 -19.668 1.00 74.25 307 VAL A CA 1
ATOM 2391 C C . VAL A 1 307 ? 19.645 -3.835 -19.019 1.00 74.25 307 VAL A C 1
ATOM 2393 O O . VAL A 1 307 ? 18.648 -3.661 -19.718 1.00 74.25 307 VAL A O 1
ATOM 2396 N N . ASP A 1 308 ? 19.624 -3.763 -17.690 1.00 69.19 308 ASP A N 1
ATOM 2397 C CA . ASP A 1 308 ? 18.431 -3.458 -16.891 1.00 69.19 308 ASP A CA 1
ATOM 2398 C C . ASP A 1 308 ? 18.661 -2.199 -16.034 1.00 69.19 308 ASP A C 1
ATOM 2400 O O . ASP A 1 308 ? 18.877 -2.263 -14.825 1.00 69.19 308 ASP A O 1
ATOM 2404 N N . ASP A 1 309 ? 18.712 -1.031 -16.685 1.00 73.00 309 ASP A N 1
ATOM 2405 C CA . ASP A 1 309 ? 18.797 0.265 -15.999 1.00 73.00 309 ASP A CA 1
ATOM 2406 C C . ASP A 1 309 ? 17.466 1.003 -16.139 1.00 73.00 309 ASP A C 1
ATOM 2408 O O . ASP A 1 309 ? 17.021 1.318 -17.244 1.00 73.00 309 ASP A O 1
ATOM 2412 N N . MET A 1 310 ? 16.834 1.276 -14.999 1.00 70.81 310 MET A N 1
ATOM 2413 C CA . MET A 1 310 ? 15.567 1.995 -14.919 1.00 70.81 310 MET A CA 1
ATOM 2414 C C . MET A 1 310 ? 15.739 3.518 -14.904 1.00 70.81 310 MET A C 1
ATOM 2416 O O . MET A 1 310 ? 14.737 4.230 -14.937 1.00 70.81 310 MET A O 1
ATOM 2420 N N . TYR A 1 311 ? 16.970 4.035 -14.846 1.00 72.62 311 TYR A N 1
ATOM 2421 C CA . TYR A 1 311 ? 17.300 5.466 -14.818 1.00 72.62 311 TYR A CA 1
ATOM 2422 C C . TYR A 1 311 ? 16.668 6.273 -13.683 1.00 72.62 311 TYR A C 1
ATOM 2424 O O . TYR A 1 311 ? 16.467 7.489 -13.802 1.00 72.62 311 TYR A O 1
ATOM 2432 N N . SER A 1 312 ? 16.341 5.610 -12.575 1.00 68.94 312 SER A N 1
ATOM 2433 C CA . SER A 1 312 ? 15.769 6.278 -11.410 1.00 68.94 312 SER A CA 1
ATOM 2434 C C . SER A 1 312 ? 16.778 7.272 -10.823 1.00 68.94 312 SER A C 1
ATOM 2436 O O . SER A 1 312 ? 17.926 6.916 -10.567 1.00 68.94 312 SER A O 1
ATOM 2438 N N . GLY A 1 313 ? 16.371 8.532 -10.647 1.00 70.88 313 GLY A N 1
ATOM 2439 C CA . GLY A 1 313 ? 17.213 9.586 -10.063 1.00 70.88 313 GLY A CA 1
ATOM 2440 C C . GLY A 1 313 ? 18.312 10.161 -10.971 1.00 70.88 313 GLY A C 1
ATOM 2441 O O . GLY A 1 313 ? 19.091 10.993 -10.519 1.00 70.88 313 GLY A O 1
ATOM 2442 N N . CYS A 1 314 ? 18.394 9.760 -12.243 1.00 74.56 314 CYS A N 1
ATOM 2443 C CA . CYS A 1 314 ? 19.459 10.190 -13.168 1.00 74.56 314 CYS A CA 1
ATOM 2444 C C . CYS A 1 314 ? 18.955 10.537 -14.583 1.00 74.56 314 CYS A C 1
ATOM 2446 O O . CYS A 1 314 ? 19.766 10.749 -15.487 1.00 74.56 314 CYS A O 1
ATOM 2448 N N . THR A 1 315 ? 17.638 10.619 -14.802 1.00 78.50 315 THR A N 1
ATOM 2449 C CA . THR A 1 315 ? 17.025 10.848 -16.124 1.00 78.50 315 THR A CA 1
ATOM 2450 C C . THR A 1 315 ? 17.540 12.117 -16.811 1.00 78.50 315 THR A C 1
ATOM 2452 O O . THR A 1 315 ? 17.897 12.076 -17.988 1.00 78.50 315 THR A O 1
ATOM 2455 N N . ASP A 1 316 ? 17.668 13.230 -16.084 1.00 79.94 316 ASP A N 1
ATOM 2456 C CA . ASP A 1 316 ? 18.162 14.497 -16.642 1.00 79.94 316 ASP A CA 1
ATOM 2457 C C . ASP A 1 316 ? 19.637 14.417 -17.046 1.00 79.94 316 ASP A C 1
ATOM 2459 O O . ASP A 1 316 ? 20.045 14.923 -18.097 1.00 79.94 316 ASP A O 1
ATOM 2463 N N . ALA A 1 317 ? 20.453 13.765 -16.215 1.00 79.62 317 ALA A N 1
ATOM 2464 C CA . ALA A 1 317 ? 21.867 13.553 -16.492 1.00 79.62 317 ALA A CA 1
ATOM 2465 C C . ALA A 1 317 ? 22.051 12.645 -17.716 1.00 79.62 317 ALA A C 1
ATOM 2467 O O . ALA A 1 317 ? 22.855 12.956 -18.598 1.00 79.62 317 ALA A O 1
ATOM 2468 N N . MET A 1 318 ? 21.258 11.573 -17.809 1.00 84.81 318 MET A N 1
ATOM 2469 C CA . MET A 1 318 ? 21.272 10.661 -18.948 1.00 84.81 318 MET A CA 1
ATOM 2470 C C . MET A 1 318 ? 20.779 11.347 -20.224 1.00 84.81 318 MET A C 1
ATOM 2472 O O . MET A 1 318 ? 21.437 11.242 -21.253 1.00 84.81 318 MET A O 1
ATOM 2476 N N . THR A 1 319 ? 19.714 12.151 -20.159 1.00 86.25 319 THR A N 1
ATOM 2477 C CA . THR A 1 319 ? 19.215 12.937 -21.303 1.00 86.25 319 THR A CA 1
ATOM 2478 C C . THR A 1 319 ? 20.293 13.882 -21.839 1.00 86.25 319 THR A C 1
ATOM 2480 O O . THR A 1 319 ? 20.554 13.924 -23.044 1.00 86.25 319 THR A O 1
ATOM 2483 N N . LYS A 1 320 ? 20.988 14.604 -20.947 1.00 89.00 320 LYS A N 1
ATOM 2484 C CA . LYS A 1 320 ? 22.117 15.476 -21.320 1.00 89.00 320 LYS A CA 1
ATOM 2485 C C . LYS A 1 320 ? 23.252 14.686 -21.967 1.00 89.00 320 LYS A C 1
ATOM 2487 O O . LYS A 1 320 ? 23.863 15.170 -22.918 1.00 89.00 320 LYS A O 1
ATOM 2492 N N . ARG A 1 321 ? 23.549 13.490 -21.456 1.00 86.62 321 ARG A N 1
ATOM 2493 C CA . ARG A 1 321 ? 24.615 12.634 -21.983 1.00 86.62 321 ARG A CA 1
ATOM 2494 C C . ARG A 1 321 ? 24.253 12.011 -23.326 1.00 86.62 321 ARG A C 1
ATOM 2496 O O . ARG A 1 321 ? 25.096 11.976 -24.212 1.00 86.62 321 ARG A O 1
ATOM 2503 N N . ILE A 1 322 ? 22.999 11.621 -23.522 1.00 90.75 322 ILE A N 1
ATOM 2504 C CA . ILE A 1 322 ? 22.486 11.178 -24.820 1.00 90.75 322 ILE A CA 1
ATOM 2505 C C . ILE A 1 322 ? 22.657 12.278 -25.854 1.00 90.75 322 ILE A C 1
ATOM 2507 O O . ILE A 1 322 ? 23.263 12.037 -26.891 1.00 90.75 322 ILE A O 1
ATOM 2511 N N . ALA A 1 323 ? 22.207 13.496 -25.546 1.00 90.06 323 ALA A N 1
ATOM 2512 C CA . ALA A 1 323 ? 22.301 14.615 -26.476 1.00 90.06 323 ALA A CA 1
ATOM 2513 C C . ALA A 1 323 ? 23.753 14.975 -26.844 1.00 90.06 323 ALA A C 1
ATOM 2515 O O . ALA A 1 323 ? 24.021 15.355 -27.981 1.00 90.06 323 ALA A O 1
ATOM 2516 N N . LYS A 1 324 ? 24.689 14.867 -25.891 1.00 91.31 324 LYS A N 1
ATOM 2517 C CA . LYS A 1 324 ? 26.086 15.299 -26.073 1.00 91.31 324 LYS A CA 1
ATOM 2518 C C . LYS A 1 324 ? 27.032 14.210 -26.576 1.00 91.31 324 LYS A C 1
ATOM 2520 O O . LYS A 1 324 ? 27.996 14.534 -27.260 1.00 91.31 324 LYS A O 1
ATOM 2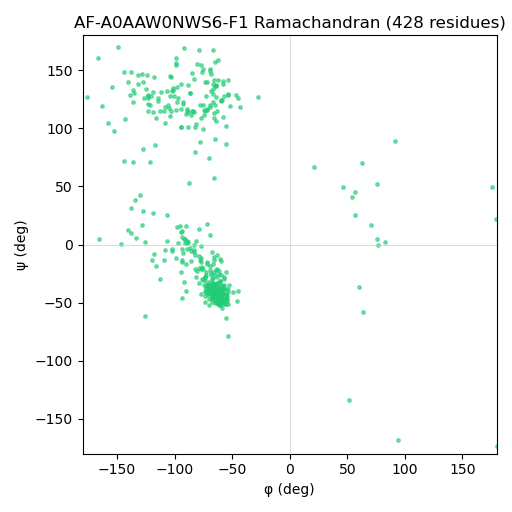525 N N . GLU A 1 325 ? 26.805 12.954 -26.204 1.00 89.75 325 GLU A N 1
ATOM 2526 C CA . GLU A 1 325 ? 27.779 11.867 -26.358 1.00 89.75 325 GLU A CA 1
ATOM 2527 C C . GLU A 1 325 ? 27.183 10.683 -27.120 1.00 89.75 325 GLU A C 1
ATOM 2529 O O . GLU A 1 325 ? 27.665 10.360 -28.205 1.00 89.75 325 GLU A O 1
ATOM 2534 N N . TYR A 1 326 ? 26.132 10.047 -26.591 1.00 90.62 326 TYR A N 1
ATOM 2535 C CA . TYR A 1 326 ? 25.651 8.784 -27.159 1.00 90.62 326 TYR A CA 1
ATOM 2536 C C . TYR A 1 326 ? 24.992 8.966 -28.522 1.00 90.62 326 TYR A C 1
ATOM 2538 O O . TYR A 1 326 ? 25.421 8.340 -29.487 1.00 90.62 326 TYR A O 1
ATOM 2546 N N . PHE A 1 327 ? 24.028 9.878 -28.650 1.00 93.12 327 PHE A N 1
ATOM 2547 C CA . PHE A 1 327 ? 23.291 10.049 -29.899 1.00 93.12 327 PHE A CA 1
ATOM 2548 C C . PHE A 1 327 ? 24.189 10.468 -31.081 1.00 93.12 327 PHE A C 1
ATOM 2550 O O . PHE A 1 327 ? 24.123 9.818 -32.127 1.00 93.12 327 PHE A O 1
ATOM 2557 N N . PRO A 1 328 ? 25.097 11.463 -30.959 1.00 93.56 328 PRO A N 1
ATOM 2558 C CA . PRO A 1 328 ? 26.020 11.799 -32.048 1.00 93.56 328 PRO A CA 1
ATOM 2559 C C . PRO A 1 328 ? 26.948 10.647 -32.455 1.00 93.56 328 PRO A C 1
ATOM 2561 O O . PRO A 1 328 ? 27.316 10.540 -33.626 1.00 93.56 328 PRO A O 1
ATOM 2564 N N . ASN A 1 329 ? 27.345 9.790 -31.509 1.00 90.56 329 ASN A N 1
ATOM 2565 C CA . ASN A 1 329 ? 28.195 8.637 -31.794 1.00 90.56 329 ASN A CA 1
ATOM 2566 C C . ASN A 1 329 ? 27.413 7.492 -32.447 1.00 90.56 329 ASN A C 1
ATOM 2568 O O . ASN A 1 329 ? 27.883 6.927 -33.432 1.00 90.56 329 ASN A O 1
ATOM 2572 N N . GLU A 1 330 ? 26.208 7.193 -31.969 1.00 92.31 330 GLU A N 1
ATOM 2573 C CA . GLU A 1 330 ? 25.333 6.162 -32.537 1.00 92.31 330 GLU A CA 1
ATOM 2574 C C . GLU A 1 330 ? 24.872 6.522 -33.954 1.00 92.31 330 GLU A C 1
ATOM 2576 O O . GLU A 1 330 ? 24.821 5.659 -34.826 1.00 92.31 330 GLU A O 1
ATOM 2581 N N . MET A 1 331 ? 24.666 7.809 -34.246 1.00 93.19 331 MET A N 1
ATOM 2582 C CA . MET A 1 331 ? 24.341 8.299 -35.593 1.00 93.19 331 MET A CA 1
ATOM 2583 C C . MET A 1 331 ? 25.470 8.119 -36.624 1.00 93.19 331 MET A C 1
ATOM 2585 O O . MET A 1 331 ? 25.230 8.278 -37.824 1.00 93.19 331 MET A O 1
ATOM 2589 N N . LYS A 1 332 ? 26.692 7.763 -36.198 1.00 92.75 332 LYS A N 1
ATOM 2590 C CA . LYS A 1 332 ? 27.779 7.348 -37.106 1.00 92.75 332 LYS A CA 1
ATOM 2591 C C . LYS A 1 332 ? 27.592 5.912 -37.601 1.00 92.75 332 LYS A C 1
ATOM 2593 O O . LYS A 1 332 ? 28.153 5.557 -38.633 1.00 92.75 332 LYS A O 1
ATOM 2598 N N . ASN A 1 333 ? 26.811 5.090 -36.896 1.00 89.06 333 ASN A N 1
ATOM 2599 C CA . ASN A 1 333 ? 26.485 3.735 -37.321 1.00 89.06 333 ASN A CA 1
ATOM 2600 C C . ASN A 1 333 ? 25.436 3.785 -38.453 1.00 89.06 333 ASN A C 1
ATOM 2602 O O . ASN A 1 333 ? 24.327 4.277 -38.224 1.00 89.06 333 ASN A O 1
ATOM 2606 N N . PRO A 1 334 ? 25.734 3.255 -39.657 1.00 90.25 334 PRO A N 1
ATOM 2607 C CA . PRO A 1 334 ? 24.811 3.314 -40.790 1.00 90.25 334 PRO A CA 1
ATOM 2608 C C . PRO A 1 334 ? 23.455 2.660 -40.516 1.00 90.25 334 PRO A C 1
ATOM 2610 O O . PRO A 1 334 ? 22.435 3.203 -40.932 1.00 90.25 334 PRO A O 1
ATOM 2613 N N . LYS A 1 335 ? 23.431 1.537 -39.781 1.00 89.12 335 LYS A N 1
ATOM 2614 C CA . LYS A 1 335 ? 22.197 0.816 -39.445 1.00 89.12 335 LYS A CA 1
ATOM 2615 C C . LYS A 1 335 ? 21.332 1.636 -38.491 1.00 89.12 335 LYS A C 1
ATOM 2617 O O . LYS A 1 335 ? 20.163 1.861 -38.775 1.00 89.12 335 LYS A O 1
ATOM 2622 N N . PHE A 1 336 ? 21.921 2.153 -37.410 1.00 90.50 336 PHE A N 1
ATOM 2623 C CA . PHE A 1 336 ? 21.203 3.015 -36.465 1.00 90.50 336 PHE A CA 1
ATOM 2624 C C . PHE A 1 336 ? 20.658 4.270 -37.158 1.00 90.50 336 PHE A C 1
ATOM 2626 O O . PHE A 1 336 ? 19.485 4.598 -37.010 1.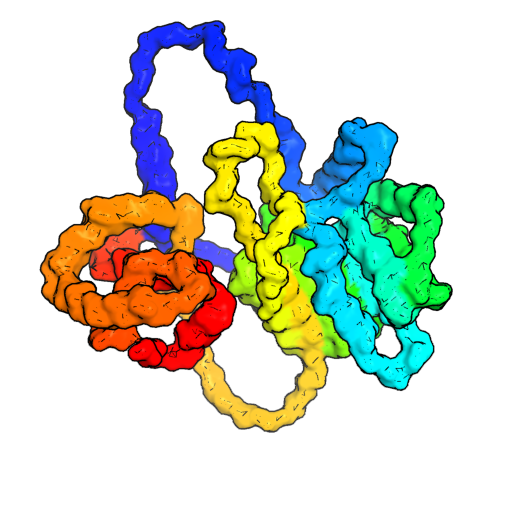00 90.50 336 PHE A O 1
ATOM 2633 N N . LYS A 1 337 ? 21.489 4.942 -37.967 1.00 93.12 337 LYS A N 1
ATOM 2634 C CA . LYS A 1 337 ? 21.102 6.140 -38.723 1.00 93.12 337 LYS A CA 1
ATOM 2635 C C . LYS A 1 337 ? 19.958 5.863 -39.700 1.00 93.12 337 LYS A C 1
ATOM 2637 O O . LYS A 1 337 ? 19.044 6.681 -39.803 1.00 93.12 337 LYS A O 1
ATOM 2642 N N . ALA A 1 338 ? 20.007 4.740 -40.416 1.00 91.25 338 ALA A N 1
ATOM 2643 C CA . ALA A 1 338 ? 18.956 4.341 -41.345 1.00 91.25 338 ALA A CA 1
ATOM 2644 C C . ALA A 1 338 ? 17.628 4.114 -40.612 1.00 91.25 338 ALA A C 1
ATOM 2646 O O . ALA A 1 338 ? 16.638 4.748 -40.972 1.00 91.25 338 ALA A O 1
ATOM 2647 N N . SER A 1 339 ? 17.616 3.316 -39.541 1.00 90.25 339 SER A N 1
ATOM 2648 C CA . SER A 1 339 ? 16.392 3.042 -38.779 1.00 90.25 339 SER A CA 1
ATOM 2649 C C . SER A 1 339 ? 15.859 4.289 -38.055 1.00 90.25 339 SER A C 1
ATOM 2651 O O . SER A 1 339 ? 14.651 4.520 -38.034 1.00 90.25 339 SER A O 1
ATOM 2653 N N . TRP A 1 340 ? 16.736 5.151 -37.521 1.00 91.88 340 TRP A N 1
ATOM 2654 C CA . TRP A 1 340 ? 16.335 6.417 -36.889 1.00 91.88 340 TRP A CA 1
ATOM 2655 C C . TRP A 1 340 ? 15.648 7.366 -37.879 1.00 91.88 340 TRP A C 1
ATOM 2657 O O . TRP A 1 340 ? 14.620 7.966 -37.563 1.00 91.88 340 TRP A O 1
ATOM 2667 N N . ASN A 1 341 ? 16.190 7.487 -39.095 1.00 90.44 341 ASN A N 1
ATOM 2668 C CA . ASN A 1 341 ? 15.593 8.305 -40.150 1.00 90.44 341 ASN A CA 1
ATOM 2669 C C . ASN A 1 341 ? 14.328 7.656 -40.736 1.00 90.44 341 ASN A C 1
ATOM 2671 O O . ASN A 1 341 ? 13.367 8.363 -41.033 1.00 90.44 341 ASN A O 1
ATOM 2675 N N . GLY A 1 342 ? 14.305 6.325 -40.864 1.00 89.00 342 GLY A N 1
ATOM 2676 C CA . GLY A 1 342 ? 13.153 5.552 -41.338 1.00 89.00 342 GLY A CA 1
ATOM 2677 C C . GLY A 1 342 ? 11.944 5.625 -40.401 1.00 89.00 342 GLY A C 1
ATOM 2678 O O . GLY A 1 342 ? 10.804 5.570 -40.853 1.00 89.00 342 GLY A O 1
ATOM 2679 N N . ALA A 1 343 ? 12.162 5.872 -39.106 1.00 88.56 343 ALA A N 1
ATOM 2680 C CA . ALA A 1 343 ? 11.091 6.069 -38.128 1.00 88.56 343 ALA A CA 1
ATOM 2681 C C . ALA A 1 343 ? 10.275 7.366 -38.334 1.00 88.56 343 ALA A C 1
ATOM 2683 O O . ALA A 1 343 ? 9.279 7.575 -37.637 1.00 88.56 343 ALA A O 1
ATOM 2684 N N . LYS A 1 344 ? 10.667 8.248 -39.267 1.00 88.88 344 LYS A N 1
ATOM 2685 C CA . LYS A 1 344 ? 10.031 9.556 -39.497 1.00 88.88 344 LYS A CA 1
ATOM 2686 C C . LYS A 1 344 ? 8.546 9.448 -39.848 1.00 88.88 344 LYS A C 1
ATOM 2688 O O . LYS A 1 344 ? 7.743 10.164 -39.252 1.00 88.88 344 LYS A O 1
ATOM 2693 N N . ASP A 1 345 ? 8.176 8.555 -40.760 1.00 86.94 345 ASP A N 1
ATOM 2694 C CA . ASP A 1 345 ? 6.787 8.438 -41.222 1.00 86.94 345 ASP A CA 1
ATOM 2695 C C . ASP A 1 345 ? 5.881 7.863 -40.127 1.00 86.94 345 ASP A C 1
ATOM 2697 O O . ASP A 1 345 ? 4.771 8.352 -39.907 1.00 86.94 345 ASP A O 1
ATOM 2701 N N . CYS A 1 346 ? 6.381 6.869 -39.383 1.00 87.69 346 CYS A N 1
ATOM 2702 C CA . CYS A 1 346 ? 5.703 6.337 -38.201 1.00 87.69 346 CYS A CA 1
ATOM 2703 C C . CYS A 1 346 ? 5.513 7.425 -37.138 1.00 87.69 346 CYS A C 1
ATOM 2705 O O . CYS A 1 346 ? 4.408 7.604 -36.630 1.00 87.69 346 CYS A O 1
ATOM 2707 N N . LEU A 1 347 ? 6.552 8.218 -36.858 1.00 87.06 347 LEU A N 1
ATOM 2708 C CA . LEU A 1 347 ? 6.474 9.306 -35.890 1.00 87.06 347 LEU A CA 1
ATOM 2709 C C . LEU A 1 347 ? 5.445 10.365 -36.303 1.00 87.06 347 LEU A C 1
ATOM 2711 O O . LEU A 1 347 ? 4.655 10.807 -35.472 1.00 87.06 347 LEU A O 1
ATOM 2715 N N . GLN A 1 348 ? 5.429 10.770 -37.574 1.00 89.12 348 GLN A N 1
ATOM 2716 C CA . GLN A 1 348 ? 4.455 11.743 -38.072 1.00 89.12 348 GLN A CA 1
ATOM 2717 C C . GLN A 1 348 ? 3.018 11.232 -37.917 1.00 89.12 348 GLN A C 1
ATOM 2719 O O . GLN A 1 348 ? 2.147 11.978 -37.467 1.00 89.12 348 GLN A O 1
ATOM 2724 N N . LYS A 1 349 ? 2.773 9.951 -38.224 1.00 85.69 349 LYS A N 1
ATOM 2725 C CA . LYS A 1 349 ? 1.472 9.304 -37.995 1.00 85.69 349 LYS A CA 1
ATOM 2726 C C . LYS A 1 349 ? 1.112 9.264 -36.507 1.00 85.69 349 LYS A C 1
ATOM 2728 O O . LYS A 1 349 ? -0.001 9.645 -36.149 1.00 85.69 349 LYS A O 1
ATOM 2733 N N . ALA A 1 350 ? 2.051 8.869 -35.647 1.00 83.25 350 ALA A N 1
ATOM 2734 C CA . ALA A 1 350 ? 1.853 8.786 -34.201 1.00 83.25 350 ALA A CA 1
ATOM 2735 C C . ALA A 1 350 ? 1.544 10.155 -33.572 1.00 83.25 350 ALA A C 1
ATOM 2737 O O . ALA A 1 350 ? 0.671 10.253 -32.714 1.00 83.25 350 ALA A O 1
ATOM 2738 N N . LEU A 1 351 ? 2.201 11.224 -34.032 1.00 83.44 351 LEU A N 1
ATOM 2739 C CA . LEU A 1 351 ? 1.927 12.592 -33.584 1.00 83.44 351 LEU A CA 1
ATOM 2740 C C . LEU A 1 351 ? 0.562 13.101 -34.064 1.00 83.44 351 LEU A C 1
ATOM 2742 O O . LEU A 1 351 ? -0.138 13.761 -33.301 1.00 83.44 351 LEU A O 1
ATOM 2746 N N . LYS A 1 352 ? 0.162 12.779 -35.302 1.00 83.50 352 LYS A N 1
ATOM 2747 C CA . LYS A 1 352 ? -1.126 13.202 -35.876 1.00 83.50 352 LYS A CA 1
ATOM 2748 C C . LYS A 1 352 ? -2.324 12.508 -35.218 1.00 83.50 352 LYS A C 1
ATOM 2750 O O . LYS A 1 352 ? -3.357 13.138 -35.022 1.00 83.50 352 LYS A O 1
ATOM 2755 N N . ASN A 1 353 ? -2.179 11.231 -34.870 1.00 77.69 353 ASN A N 1
ATOM 2756 C CA . ASN A 1 353 ? -3.247 10.402 -34.298 1.00 77.69 353 ASN A CA 1
ATOM 2757 C C . ASN A 1 353 ? -3.181 10.310 -32.763 1.00 77.69 353 ASN A C 1
ATOM 2759 O O . ASN A 1 353 ? -3.788 9.424 -32.158 1.00 77.69 353 ASN A O 1
ATOM 2763 N N . ARG A 1 354 ? -2.410 11.199 -32.127 1.00 75.12 354 ARG A N 1
ATOM 2764 C CA . ARG A 1 354 ? -2.091 11.133 -30.703 1.00 75.12 354 ARG A CA 1
ATOM 2765 C C . ARG A 1 354 ? -3.331 11.350 -29.839 1.00 75.12 354 ARG A C 1
ATOM 2767 O O . ARG A 1 354 ? -3.975 12.396 -29.906 1.00 75.12 354 ARG A O 1
ATOM 2774 N N . LYS A 1 355 ? -3.641 10.383 -28.974 1.00 71.94 355 LYS A N 1
ATOM 2775 C CA . LYS A 1 355 ? -4.772 10.480 -28.043 1.00 71.94 355 LYS A CA 1
ATOM 2776 C C . LYS A 1 355 ? -4.397 11.313 -26.810 1.00 71.94 355 LYS A C 1
ATOM 2778 O O . LYS A 1 355 ? -3.224 11.349 -26.433 1.00 71.94 355 LYS A O 1
ATOM 2783 N N . PRO A 1 356 ? -5.374 11.929 -26.113 1.00 65.94 356 PRO A N 1
ATOM 2784 C CA . PRO A 1 356 ? -5.171 12.620 -24.833 1.00 65.94 356 PRO A CA 1
ATOM 2785 C C . PRO A 1 356 ? -4.299 11.842 -23.834 1.00 65.94 356 PRO A C 1
ATOM 2787 O O . PRO A 1 356 ? -3.401 12.410 -23.221 1.00 65.94 356 PRO A O 1
ATOM 2790 N N . VAL A 1 357 ? -4.484 10.522 -23.757 1.00 56.19 357 VAL A N 1
ATOM 2791 C CA . VAL A 1 357 ? -3.757 9.632 -22.836 1.00 56.19 357 VAL A CA 1
ATOM 2792 C C . VAL A 1 357 ? -2.264 9.483 -23.162 1.00 56.19 357 VAL A C 1
ATOM 2794 O O . VAL A 1 357 ? -1.463 9.240 -22.266 1.00 56.19 357 VAL A O 1
ATOM 2797 N N . ASP A 1 358 ? -1.867 9.708 -24.415 1.00 62.03 358 ASP A N 1
ATOM 2798 C CA . ASP A 1 358 ? -0.484 9.561 -24.884 1.00 62.03 358 ASP A CA 1
ATOM 2799 C C . ASP A 1 358 ? 0.293 10.890 -24.821 1.00 62.03 358 ASP A C 1
ATOM 2801 O O . ASP A 1 358 ? 1.433 10.984 -25.290 1.00 62.03 358 ASP A O 1
ATOM 2805 N N . HIS A 1 359 ? -0.297 11.949 -24.239 1.00 69.75 359 HIS A N 1
ATOM 2806 C CA . HIS A 1 359 ? 0.326 13.278 -24.137 1.00 69.75 359 HIS A CA 1
ATOM 2807 C C . HIS A 1 359 ? 1.579 13.315 -23.240 1.00 69.75 359 HIS A C 1
ATOM 2809 O O . HIS A 1 359 ? 2.382 14.244 -23.338 1.00 69.75 359 HIS A O 1
ATOM 2815 N N . ALA A 1 360 ? 1.814 12.266 -22.447 1.00 70.31 360 ALA A N 1
ATOM 2816 C CA . ALA A 1 360 ? 3.035 12.098 -21.659 1.00 70.31 360 ALA A CA 1
ATOM 2817 C C . ALA A 1 360 ? 4.261 11.670 -22.500 1.00 70.31 360 ALA A C 1
ATOM 2819 O O . ALA A 1 360 ? 5.400 11.877 -22.085 1.00 70.31 360 ALA A O 1
ATOM 2820 N N . LEU A 1 361 ? 4.060 11.084 -23.690 1.00 77.56 361 LEU A N 1
ATOM 2821 C CA . LEU A 1 361 ? 5.152 10.579 -24.532 1.00 77.56 361 LEU A CA 1
ATOM 2822 C C . LEU A 1 361 ? 5.793 11.671 -25.399 1.00 77.56 361 LEU A C 1
ATOM 2824 O O . LEU A 1 361 ? 5.167 12.204 -26.306 1.00 77.56 361 LEU A O 1
ATOM 2828 N N . THR A 1 362 ? 7.061 12.001 -25.172 1.00 85.31 362 THR A N 1
ATOM 2829 C CA . THR A 1 362 ? 7.774 12.988 -26.000 1.00 85.31 362 THR A CA 1
ATOM 2830 C C . THR A 1 362 ? 7.985 12.491 -27.437 1.00 85.31 362 THR A C 1
ATOM 2832 O O . THR A 1 362 ? 7.845 11.302 -27.729 1.00 85.31 362 THR A O 1
ATOM 2835 N N . GLU A 1 363 ? 8.385 13.387 -28.346 1.00 86.12 363 GLU A N 1
ATOM 2836 C CA . GLU A 1 363 ? 8.768 13.008 -29.715 1.00 86.12 363 GLU A CA 1
ATOM 2837 C C . GLU A 1 363 ? 9.849 11.914 -29.726 1.00 86.12 363 GLU A C 1
ATOM 2839 O O . GLU A 1 363 ? 9.776 10.979 -30.520 1.00 86.12 363 GLU A O 1
ATOM 2844 N N . ASN A 1 364 ? 10.808 11.978 -28.795 1.00 88.69 364 ASN A N 1
ATOM 2845 C CA . ASN A 1 364 ? 11.859 10.971 -28.670 1.00 88.69 364 ASN A CA 1
ATOM 2846 C C . ASN A 1 364 ? 11.317 9.612 -28.210 1.00 88.69 364 ASN A C 1
ATOM 2848 O O . ASN A 1 364 ? 11.787 8.588 -28.700 1.00 88.69 364 ASN A O 1
ATOM 2852 N N . HIS A 1 365 ? 10.308 9.586 -27.330 1.00 88.00 365 HIS A N 1
ATOM 2853 C CA . HIS A 1 365 ? 9.645 8.339 -26.923 1.00 88.00 365 HIS A CA 1
ATOM 2854 C C . HIS A 1 365 ? 8.969 7.679 -28.120 1.00 88.00 365 HIS A C 1
ATOM 2856 O O . HIS A 1 365 ? 9.203 6.509 -28.409 1.00 88.00 365 HIS A O 1
ATOM 2862 N N . LEU A 1 366 ? 8.170 8.456 -28.853 1.00 86.88 366 LEU A N 1
ATOM 2863 C CA . LEU A 1 366 ? 7.438 7.964 -30.015 1.00 86.88 366 LEU A CA 1
ATOM 2864 C C . LEU A 1 366 ? 8.390 7.523 -31.130 1.00 86.88 366 LEU A C 1
ATOM 2866 O O . LEU A 1 366 ? 8.172 6.480 -31.738 1.00 86.88 366 LEU A O 1
ATOM 2870 N N . ARG A 1 367 ? 9.482 8.261 -31.366 1.00 89.00 367 ARG A N 1
ATOM 2871 C CA . ARG A 1 367 ? 10.493 7.878 -32.359 1.00 89.00 367 ARG A CA 1
ATOM 2872 C C . ARG A 1 367 ? 11.211 6.589 -31.967 1.00 89.00 367 ARG A C 1
ATOM 2874 O O . ARG A 1 367 ? 11.421 5.752 -32.835 1.00 89.00 367 ARG A O 1
ATOM 2881 N N . ALA A 1 368 ? 11.552 6.412 -30.691 1.00 90.50 368 ALA A N 1
ATOM 2882 C CA . ALA A 1 368 ? 12.174 5.188 -30.193 1.00 90.50 368 ALA A CA 1
ATOM 2883 C C . ALA A 1 368 ? 11.249 3.971 -30.346 1.00 90.50 368 ALA A C 1
ATOM 2885 O O . ALA A 1 368 ? 11.694 2.934 -30.834 1.00 90.50 368 ALA A O 1
ATOM 2886 N N . ILE A 1 369 ? 9.959 4.120 -30.019 1.00 88.19 369 ILE A N 1
ATOM 2887 C CA . ILE A 1 369 ? 8.938 3.090 -30.264 1.00 88.19 369 ILE A CA 1
ATOM 2888 C C . ILE A 1 369 ? 8.877 2.772 -31.760 1.00 88.19 369 ILE A C 1
ATOM 2890 O O . ILE A 1 369 ? 9.094 1.631 -32.142 1.00 88.19 369 ILE A O 1
ATOM 2894 N N . CYS A 1 370 ? 8.686 3.782 -32.611 1.00 87.88 370 CYS A N 1
ATOM 2895 C CA . CYS A 1 370 ? 8.630 3.611 -34.062 1.00 87.88 370 CYS A CA 1
ATOM 2896 C C . CYS A 1 370 ? 9.869 2.914 -34.632 1.00 87.88 370 CYS A C 1
ATOM 2898 O O . CYS A 1 370 ? 9.753 2.037 -35.479 1.00 87.88 370 CYS A O 1
ATOM 2900 N N . MET A 1 371 ? 11.057 3.287 -34.165 1.00 89.06 371 MET A N 1
ATOM 2901 C CA . MET A 1 371 ? 12.313 2.678 -34.584 1.00 89.06 371 MET A CA 1
ATOM 2902 C C . MET A 1 371 ? 12.393 1.208 -34.162 1.00 89.06 371 MET A C 1
ATOM 2904 O O . MET A 1 371 ? 12.827 0.379 -34.953 1.00 89.06 371 MET A O 1
ATOM 2908 N N . TYR A 1 372 ? 11.946 0.874 -32.950 1.00 87.19 372 TYR A N 1
ATOM 2909 C CA . TYR A 1 372 ? 11.889 -0.505 -32.467 1.00 87.19 372 TYR A CA 1
ATOM 2910 C C . TYR A 1 372 ? 10.863 -1.355 -33.232 1.00 87.19 372 TYR A C 1
ATOM 2912 O O . TYR A 1 372 ? 11.078 -2.547 -33.420 1.00 87.19 372 TYR A O 1
ATOM 2920 N N . THR A 1 373 ? 9.757 -0.762 -33.688 1.00 80.38 373 THR A N 1
ATOM 2921 C CA . THR A 1 373 ? 8.652 -1.502 -34.315 1.00 80.38 373 THR A CA 1
ATOM 2922 C C . THR A 1 373 ? 8.705 -1.580 -35.840 1.00 80.38 373 THR A C 1
ATOM 2924 O O . THR A 1 373 ? 8.066 -2.457 -36.412 1.00 80.38 373 THR A O 1
ATOM 2927 N N . ALA A 1 374 ? 9.389 -0.654 -36.515 1.00 68.00 374 ALA A N 1
ATOM 2928 C CA . ALA A 1 374 ? 9.274 -0.490 -37.967 1.00 68.00 374 ALA A CA 1
ATOM 2929 C C . ALA A 1 374 ? 10.314 -1.261 -38.799 1.00 68.00 374 ALA A C 1
ATOM 2931 O O . ALA A 1 374 ? 10.138 -1.373 -40.009 1.00 68.00 374 ALA A O 1
ATOM 2932 N N . ASP A 1 375 ? 11.399 -1.750 -38.192 1.00 67.69 375 ASP A N 1
ATOM 2933 C CA . ASP A 1 375 ? 12.562 -2.288 -38.911 1.00 67.69 375 ASP A CA 1
ATOM 2934 C C . ASP A 1 375 ? 13.261 -3.406 -38.114 1.00 67.69 375 ASP A C 1
ATOM 2936 O O . ASP A 1 375 ? 13.031 -3.582 -36.921 1.00 67.69 375 ASP A O 1
ATOM 2940 N N . ASP A 1 376 ? 14.195 -4.120 -38.740 1.00 81.69 376 ASP A N 1
ATOM 2941 C CA . ASP A 1 376 ? 14.984 -5.230 -38.186 1.00 81.69 376 ASP A CA 1
ATOM 2942 C C . ASP A 1 376 ? 16.007 -4.818 -37.106 1.00 81.69 376 ASP A C 1
ATOM 2944 O O . ASP A 1 376 ? 16.846 -5.618 -36.665 1.00 81.69 376 ASP A O 1
ATOM 2948 N N . ILE A 1 377 ? 15.974 -3.562 -36.657 1.00 83.75 377 ILE A N 1
ATOM 2949 C CA . ILE A 1 377 ? 16.854 -3.081 -35.594 1.00 83.75 377 ILE A CA 1
ATOM 2950 C C . ILE A 1 377 ? 16.535 -3.725 -34.246 1.00 83.75 377 ILE A C 1
ATOM 2952 O O . ILE A 1 377 ? 17.470 -3.961 -33.478 1.00 83.75 377 ILE A O 1
ATOM 2956 N N . TYR A 1 378 ? 15.271 -4.099 -33.994 1.00 82.38 378 TYR A N 1
ATOM 2957 C CA . TYR A 1 378 ? 14.863 -4.776 -32.759 1.00 82.38 378 TYR A CA 1
ATOM 2958 C C . TYR A 1 378 ? 15.634 -6.080 -32.536 1.00 82.38 378 TYR A C 1
ATOM 2960 O O . TYR A 1 378 ? 15.984 -6.388 -31.404 1.00 82.38 378 TYR A O 1
ATOM 2968 N N . LYS A 1 379 ? 15.976 -6.819 -33.604 1.00 84.00 379 LYS A N 1
ATOM 2969 C CA . LYS A 1 379 ? 16.731 -8.081 -33.516 1.00 84.00 379 LYS A CA 1
ATOM 2970 C C . LYS A 1 379 ? 18.112 -7.852 -32.906 1.00 84.00 379 LYS A C 1
ATOM 2972 O O . LYS A 1 379 ? 18.485 -8.491 -31.927 1.00 84.00 379 LYS A O 1
ATOM 2977 N N . THR A 1 380 ? 18.859 -6.900 -33.467 1.00 85.44 380 THR A N 1
ATOM 2978 C CA . THR A 1 380 ? 20.207 -6.555 -32.988 1.00 85.44 380 THR A CA 1
ATOM 2979 C C . THR A 1 380 ? 20.179 -5.816 -31.657 1.00 85.44 380 THR A C 1
ATOM 2981 O O . THR A 1 380 ? 21.047 -6.033 -30.822 1.00 85.44 380 THR A O 1
ATOM 2984 N N . PHE A 1 381 ? 19.169 -4.976 -31.438 1.00 87.44 381 PHE A N 1
ATOM 2985 C CA . PHE A 1 381 ? 18.973 -4.283 -30.174 1.00 87.44 381 PHE A CA 1
ATOM 2986 C C . PHE A 1 381 ? 18.670 -5.262 -29.034 1.00 87.44 381 PHE A C 1
ATOM 2988 O O . PHE A 1 381 ? 19.347 -5.223 -28.014 1.00 87.44 381 PHE A O 1
ATOM 2995 N N . ASN A 1 382 ? 17.709 -6.174 -29.217 1.00 83.75 382 ASN A N 1
ATOM 2996 C CA . ASN A 1 382 ? 17.332 -7.159 -28.202 1.00 83.75 382 ASN A CA 1
ATOM 2997 C C . ASN A 1 382 ? 18.490 -8.099 -27.883 1.00 83.75 382 ASN A C 1
ATOM 2999 O O . ASN A 1 382 ? 18.728 -8.380 -26.714 1.00 83.75 382 ASN A O 1
ATOM 3003 N N . HIS A 1 383 ? 19.241 -8.530 -28.899 1.00 83.81 383 HIS A N 1
ATOM 3004 C CA . HIS A 1 383 ? 20.456 -9.307 -28.687 1.00 83.81 383 HIS A CA 1
ATOM 3005 C C . HIS A 1 383 ? 21.447 -8.565 -27.778 1.00 83.81 383 HIS A C 1
ATOM 3007 O O . HIS A 1 383 ? 21.882 -9.117 -26.767 1.00 83.81 383 HIS A O 1
ATOM 3013 N N . ASP A 1 384 ? 21.764 -7.304 -28.084 1.00 82.19 384 ASP A N 1
ATOM 3014 C CA . ASP A 1 384 ? 22.739 -6.523 -27.317 1.00 82.19 384 ASP A CA 1
ATOM 3015 C C . ASP A 1 384 ? 22.229 -6.198 -25.906 1.00 82.19 384 ASP A C 1
ATOM 3017 O O . ASP A 1 384 ? 22.979 -6.308 -24.937 1.00 82.19 384 ASP A O 1
ATOM 3021 N N . VAL A 1 385 ? 20.942 -5.878 -25.756 1.00 81.88 385 VAL A N 1
ATOM 3022 C CA . VAL A 1 385 ? 20.310 -5.668 -24.447 1.00 81.88 385 VAL A CA 1
ATOM 3023 C C . VAL A 1 385 ? 20.325 -6.939 -23.608 1.00 81.88 385 VAL A C 1
ATOM 3025 O O . VAL A 1 385 ? 20.511 -6.828 -22.408 1.00 81.88 385 VAL A O 1
ATOM 3028 N N . GLN A 1 386 ? 20.161 -8.129 -24.188 1.00 78.56 386 GLN A N 1
ATOM 3029 C CA . GLN A 1 386 ? 20.129 -9.391 -23.436 1.00 78.56 386 GLN A CA 1
ATOM 3030 C C . GLN A 1 386 ? 21.519 -9.931 -23.076 1.00 78.56 386 GLN A C 1
ATOM 3032 O O . GLN A 1 386 ? 21.651 -10.651 -22.090 1.00 78.56 386 GLN A O 1
ATOM 3037 N N . SER A 1 387 ? 22.550 -9.630 -23.868 1.00 75.44 387 SER A N 1
ATOM 3038 C CA . SER A 1 387 ? 23.851 -10.311 -23.757 1.00 75.44 387 SER A CA 1
ATOM 3039 C C . SER A 1 387 ? 25.038 -9.405 -23.424 1.00 75.44 387 SER A C 1
ATOM 3041 O O . SER A 1 387 ? 26.090 -9.914 -23.038 1.00 75.44 387 SER A O 1
ATOM 3043 N N . HIS A 1 388 ? 24.895 -8.079 -23.525 1.00 74.06 388 HIS A N 1
ATOM 3044 C CA . HIS A 1 388 ? 26.016 -7.138 -23.413 1.00 74.06 388 HIS A CA 1
ATOM 3045 C C . HIS A 1 388 ? 25.890 -6.146 -22.239 1.00 74.06 388 HIS A C 1
ATOM 3047 O O . HIS A 1 388 ? 26.492 -5.073 -22.264 1.00 74.06 388 HIS A O 1
ATOM 3053 N N . GLY A 1 389 ? 25.184 -6.511 -21.170 1.00 72.38 389 GLY A N 1
ATOM 3054 C CA . GLY A 1 389 ? 25.039 -5.758 -19.915 1.00 72.38 389 GLY A CA 1
ATOM 3055 C C . GLY A 1 389 ? 26.346 -5.193 -19.342 1.00 72.38 389 GLY A C 1
ATOM 3056 O O . GLY A 1 389 ? 26.414 -3.989 -19.093 1.00 72.38 389 GLY A O 1
ATOM 3057 N N . PRO A 1 390 ? 27.436 -5.979 -19.218 1.00 75.75 390 PRO A N 1
ATOM 3058 C CA . PRO A 1 390 ? 28.722 -5.464 -18.730 1.00 75.75 390 PRO A CA 1
ATOM 3059 C C . PRO A 1 390 ? 29.335 -4.367 -19.609 1.00 75.75 390 PRO A C 1
ATOM 3061 O O . PRO A 1 390 ? 30.093 -3.528 -19.130 1.00 75.75 390 PRO A O 1
ATOM 3064 N N . SER A 1 391 ? 28.994 -4.342 -20.899 1.00 74.81 391 SER A N 1
ATOM 3065 C CA . SER A 1 391 ? 29.496 -3.345 -21.847 1.00 74.81 391 SER A CA 1
ATOM 3066 C C . SER A 1 391 ? 28.780 -1.993 -21.725 1.00 74.81 391 SER A C 1
ATOM 3068 O O . SER A 1 391 ? 29.280 -0.980 -22.226 1.00 74.81 391 SER A O 1
ATOM 3070 N N . TYR A 1 392 ? 27.651 -1.951 -21.010 1.00 77.06 392 TYR A N 1
ATOM 3071 C CA . TYR A 1 392 ? 26.761 -0.798 -20.933 1.00 77.06 392 TYR A CA 1
ATOM 3072 C C . TYR A 1 392 ? 27.469 0.469 -20.433 1.00 77.06 392 TYR A C 1
ATOM 3074 O O . TYR A 1 392 ? 27.394 1.520 -21.071 1.00 77.06 392 TYR A O 1
ATOM 3082 N N . GLY A 1 393 ? 28.256 0.363 -19.357 1.00 69.69 393 GLY A N 1
ATOM 3083 C CA . GLY A 1 393 ? 29.023 1.482 -18.792 1.00 69.69 393 GLY A CA 1
ATOM 3084 C C . GLY A 1 393 ? 30.326 1.823 -19.529 1.00 69.69 393 GLY A C 1
ATOM 3085 O O . GLY A 1 393 ? 30.935 2.853 -19.245 1.00 69.69 393 GLY A O 1
ATOM 3086 N N . THR A 1 394 ? 30.756 0.985 -20.477 1.00 68.56 394 THR A N 1
ATOM 3087 C CA . THR A 1 394 ? 32.094 1.057 -21.104 1.00 68.56 394 THR A CA 1
ATOM 3088 C C . THR A 1 394 ? 32.132 1.871 -22.401 1.00 68.56 394 THR A C 1
ATOM 3090 O O . THR A 1 394 ? 33.195 2.046 -22.988 1.00 68.56 394 THR A O 1
ATOM 3093 N N . GLY A 1 395 ? 30.977 2.361 -22.870 1.00 66.00 395 GLY A N 1
ATOM 3094 C CA . GLY A 1 395 ? 30.849 3.100 -24.135 1.00 66.00 395 GLY A CA 1
ATOM 3095 C C . GLY A 1 395 ? 30.872 2.226 -25.397 1.00 66.00 395 GLY A C 1
ATOM 3096 O O . GLY A 1 395 ? 30.748 2.757 -26.495 1.00 66.00 395 GLY A O 1
ATOM 3097 N N . SER A 1 396 ? 31.009 0.902 -25.255 1.00 76.06 396 SER A N 1
ATOM 3098 C CA . SER A 1 396 ? 30.984 -0.055 -26.372 1.00 76.06 396 SER A CA 1
ATOM 3099 C C . SER A 1 396 ? 29.581 -0.583 -26.704 1.00 76.06 396 SER A C 1
ATOM 3101 O O . SER A 1 396 ? 29.368 -1.091 -27.808 1.00 76.06 396 SER A O 1
ATOM 3103 N N . PHE A 1 397 ? 28.617 -0.420 -25.792 1.00 83.12 397 PHE A N 1
ATOM 3104 C CA . PHE A 1 397 ? 27.198 -0.628 -26.077 1.00 83.12 397 PHE A CA 1
ATOM 3105 C C . PHE A 1 397 ? 26.706 0.411 -27.098 1.00 83.12 397 PHE A C 1
ATOM 3107 O O . PHE A 1 397 ? 27.075 1.578 -27.024 1.00 83.12 397 PHE A O 1
ATOM 3114 N N . LYS A 1 398 ? 25.918 -0.022 -28.088 1.00 84.62 398 LYS A N 1
ATOM 3115 C CA . LYS A 1 398 ? 25.654 0.754 -29.320 1.00 84.62 398 LYS A CA 1
ATOM 3116 C C . LYS A 1 398 ? 24.251 1.360 -29.399 1.00 84.62 398 LYS A C 1
ATOM 3118 O O . LYS A 1 398 ? 23.890 1.910 -30.437 1.00 84.62 398 LYS A O 1
ATOM 3123 N N . TYR A 1 399 ? 23.450 1.186 -28.350 1.00 88.56 399 TYR A N 1
ATOM 3124 C CA . TYR A 1 399 ? 22.027 1.520 -28.355 1.00 88.56 399 TYR A CA 1
ATOM 3125 C C . TYR A 1 399 ? 21.572 2.215 -27.063 1.00 88.56 399 TYR A C 1
ATOM 3127 O O . TYR A 1 399 ? 20.429 2.036 -26.645 1.00 88.56 399 TYR A O 1
ATOM 3135 N N . HIS A 1 400 ? 22.434 2.999 -26.408 1.00 91.00 400 HIS A N 1
ATOM 3136 C CA . HIS A 1 400 ? 22.086 3.795 -25.225 1.00 91.00 400 HIS A CA 1
ATOM 3137 C C . HIS A 1 400 ? 20.902 4.716 -25.496 1.00 91.00 400 HIS A C 1
ATOM 3139 O O . HIS A 1 400 ? 20.008 4.806 -24.658 1.00 91.00 400 HIS A O 1
ATOM 3145 N N . THR A 1 401 ? 20.854 5.372 -26.664 1.00 91.69 401 THR A N 1
ATOM 3146 C CA . THR A 1 401 ? 19.740 6.277 -26.989 1.00 91.69 401 THR A CA 1
ATOM 3147 C C . THR A 1 401 ? 18.424 5.513 -27.107 1.00 91.69 401 THR A C 1
ATOM 3149 O O . THR A 1 401 ? 17.419 5.919 -26.525 1.00 91.69 401 THR A O 1
ATOM 3152 N N . LEU A 1 402 ? 18.424 4.396 -27.844 1.00 90.62 402 LEU A N 1
ATOM 3153 C CA . LEU A 1 402 ? 17.219 3.594 -28.060 1.00 90.62 402 LEU A CA 1
ATOM 3154 C C . LEU A 1 402 ? 16.754 2.924 -26.760 1.00 90.62 402 LEU A C 1
ATOM 3156 O O . LEU A 1 402 ? 15.574 3.006 -26.428 1.00 90.62 402 LEU A O 1
ATOM 3160 N N . GLN A 1 403 ? 17.676 2.331 -25.993 1.00 90.12 403 GLN A N 1
ATOM 3161 C CA . GLN A 1 403 ? 17.365 1.706 -24.708 1.00 90.12 403 GLN A CA 1
ATOM 3162 C C . GLN A 1 403 ? 16.756 2.739 -23.750 1.00 90.12 403 GLN A C 1
ATOM 3164 O O . GLN A 1 403 ? 15.709 2.468 -23.157 1.00 90.12 403 GLN A O 1
ATOM 3169 N N . PHE A 1 404 ? 17.365 3.925 -23.624 1.00 90.38 404 PHE A N 1
ATOM 3170 C CA . PHE A 1 404 ? 16.909 4.946 -22.682 1.00 90.38 404 PHE A CA 1
ATOM 3171 C C . PHE A 1 404 ? 15.503 5.434 -23.012 1.00 90.38 404 PHE A C 1
ATOM 3173 O O . PHE A 1 404 ? 14.635 5.438 -22.142 1.00 90.38 404 PHE A O 1
ATOM 3180 N N . TRP A 1 405 ? 15.253 5.815 -24.268 1.00 90.31 405 TRP A N 1
ATOM 3181 C CA . TRP A 1 405 ? 13.952 6.358 -24.651 1.00 90.31 405 TRP A CA 1
ATOM 3182 C C . TRP A 1 405 ? 12.844 5.303 -24.643 1.00 90.31 405 TRP A C 1
ATOM 3184 O O . TRP A 1 405 ? 11.719 5.653 -24.300 1.00 90.31 405 TRP A O 1
ATOM 3194 N N . LEU A 1 406 ? 13.137 4.031 -24.945 1.00 87.75 406 LEU A N 1
ATOM 3195 C CA . LEU A 1 406 ? 12.169 2.937 -24.783 1.00 87.75 406 LEU A CA 1
ATOM 3196 C C . LEU A 1 406 ? 11.848 2.687 -23.308 1.00 87.75 406 LEU A C 1
ATOM 3198 O O . LEU A 1 406 ? 10.679 2.622 -22.932 1.00 87.75 406 LEU A O 1
ATOM 3202 N N . THR A 1 407 ? 12.875 2.609 -22.461 1.00 83.94 407 THR A N 1
ATOM 3203 C CA . THR A 1 407 ? 12.701 2.413 -21.015 1.00 83.94 407 THR A CA 1
ATOM 3204 C C . THR A 1 407 ? 11.904 3.563 -20.408 1.00 83.94 407 THR A C 1
ATOM 3206 O O . THR A 1 407 ? 10.964 3.350 -19.640 1.00 83.94 407 THR A O 1
ATOM 3209 N N . TYR A 1 408 ? 12.226 4.797 -20.796 1.00 81.25 408 TYR A N 1
ATOM 3210 C CA . TYR A 1 408 ? 11.531 5.976 -20.304 1.00 81.25 408 TYR A CA 1
ATOM 3211 C C . TYR A 1 408 ? 10.103 6.079 -20.860 1.00 81.25 408 TYR A C 1
ATOM 3213 O O . TYR A 1 408 ? 9.187 6.408 -20.111 1.00 81.25 408 TYR A O 1
ATOM 3221 N N . ALA A 1 409 ? 9.866 5.681 -22.115 1.00 81.44 409 ALA A N 1
ATOM 3222 C CA . ALA A 1 409 ? 8.520 5.580 -22.678 1.00 81.44 409 ALA A CA 1
ATOM 3223 C C . ALA A 1 409 ? 7.643 4.579 -21.912 1.00 81.44 409 ALA A C 1
ATOM 3225 O O . ALA A 1 409 ? 6.495 4.895 -21.604 1.00 81.44 409 ALA A O 1
ATOM 3226 N N . ILE A 1 410 ? 8.178 3.405 -21.555 1.00 75.06 410 ILE A N 1
ATOM 3227 C CA . ILE A 1 410 ? 7.459 2.403 -20.752 1.00 75.06 410 ILE A CA 1
ATOM 3228 C C . ILE A 1 410 ? 7.120 2.979 -19.375 1.00 75.06 410 ILE A C 1
ATOM 3230 O O . ILE A 1 410 ? 5.974 2.881 -18.941 1.00 75.06 410 ILE A O 1
ATOM 3234 N N . ARG A 1 411 ? 8.075 3.645 -18.713 1.00 69.94 411 ARG A N 1
ATOM 3235 C CA . ARG A 1 411 ? 7.853 4.295 -17.410 1.00 69.94 411 ARG A CA 1
ATOM 3236 C C . ARG A 1 411 ? 6.789 5.394 -17.468 1.00 69.94 411 ARG A C 1
ATOM 3238 O O . ARG A 1 411 ? 5.979 5.495 -16.554 1.00 69.94 411 ARG A O 1
ATOM 3245 N N . SER A 1 412 ? 6.786 6.202 -18.527 1.00 64.94 412 SER A N 1
ATOM 3246 C CA . SER A 1 412 ? 5.884 7.350 -18.693 1.00 64.94 412 SER A CA 1
ATOM 3247 C C . SER A 1 412 ? 4.527 7.012 -19.328 1.00 64.94 412 SER A C 1
ATOM 3249 O O . SER A 1 412 ? 3.695 7.910 -19.464 1.00 64.94 412 SER A O 1
ATOM 3251 N N . SER A 1 413 ? 4.289 5.760 -19.736 1.00 56.84 413 SER A N 1
ATOM 3252 C CA . SER A 1 413 ? 3.027 5.334 -20.358 1.00 56.84 413 SER A CA 1
ATOM 3253 C C . SER A 1 413 ? 1.944 5.007 -19.318 1.00 56.84 413 SER A C 1
ATOM 3255 O O . SER A 1 413 ? 2.257 4.392 -18.295 1.00 56.84 413 SER A O 1
ATOM 3257 N N . PRO A 1 414 ? 0.662 5.335 -19.580 1.00 50.81 414 PRO A N 1
ATOM 3258 C CA . PRO A 1 414 ? -0.448 4.923 -18.720 1.00 50.81 414 PRO A CA 1
ATOM 3259 C C . PRO A 1 414 ? -0.628 3.384 -18.705 1.00 50.81 414 PRO A C 1
ATOM 3261 O O . PRO A 1 414 ? -0.221 2.706 -19.657 1.00 50.81 414 PRO A O 1
ATOM 3264 N N . PRO A 1 415 ? -1.254 2.798 -17.662 1.00 42.69 415 PRO A N 1
ATOM 3265 C CA . PRO A 1 415 ? -1.308 1.343 -17.442 1.00 42.69 415 PRO A CA 1
ATOM 3266 C C . PRO A 1 415 ? -1.922 0.539 -18.591 1.00 42.69 415 PRO A C 1
ATOM 3268 O O . PRO A 1 415 ? -1.465 -0.560 -18.905 1.00 42.69 415 PRO A O 1
ATOM 3271 N N . THR A 1 416 ? -2.936 1.094 -19.254 1.00 39.06 416 THR A N 1
ATOM 3272 C CA . THR A 1 416 ? -3.607 0.472 -20.404 1.00 39.06 416 THR A CA 1
ATOM 3273 C C . THR A 1 416 ? -2.678 0.328 -21.611 1.00 39.06 416 THR A C 1
ATOM 3275 O O . THR A 1 416 ? -2.739 -0.679 -22.314 1.00 39.06 416 THR A O 1
ATOM 3278 N N . THR A 1 417 ? -1.762 1.276 -21.816 1.00 44.38 417 THR A N 1
ATOM 3279 C CA . THR A 1 417 ? -0.750 1.231 -22.883 1.00 44.38 417 THR A CA 1
ATOM 3280 C C . THR A 1 417 ? 0.415 0.301 -22.514 1.00 44.38 417 THR A C 1
ATOM 3282 O O . THR A 1 417 ? 0.941 -0.397 -23.381 1.00 44.38 417 THR A O 1
ATOM 3285 N N . LYS A 1 418 ? 0.773 0.198 -21.222 1.00 43.44 418 LYS A N 1
ATOM 3286 C CA . LYS A 1 418 ? 1.796 -0.750 -20.726 1.00 43.44 418 LYS A CA 1
ATOM 3287 C C . LYS A 1 418 ? 1.430 -2.217 -21.003 1.00 43.44 418 LYS A C 1
ATOM 3289 O O . LYS A 1 418 ? 2.306 -3.002 -21.362 1.00 43.44 418 LYS A O 1
ATOM 3294 N N . LEU A 1 419 ? 0.148 -2.582 -20.889 1.00 30.33 419 LEU A N 1
ATOM 3295 C CA . LEU A 1 419 ? -0.358 -3.931 -21.196 1.00 30.33 419 LEU A CA 1
ATOM 3296 C C . LEU A 1 419 ? -0.204 -4.301 -22.680 1.00 30.33 419 LEU A C 1
ATOM 3298 O O . LEU A 1 419 ? 0.233 -5.410 -22.981 1.00 30.33 419 LEU A O 1
ATOM 3302 N N . ALA A 1 420 ? -0.474 -3.370 -23.601 1.00 35.62 420 ALA A N 1
ATOM 3303 C CA . ALA A 1 420 ? -0.318 -3.598 -25.041 1.00 35.62 420 ALA A CA 1
ATOM 3304 C C . ALA A 1 420 ? 1.153 -3.804 -25.458 1.00 35.62 420 ALA A C 1
ATOM 3306 O O . ALA A 1 420 ? 1.446 -4.626 -26.326 1.00 35.62 420 ALA A O 1
ATOM 3307 N N . ILE A 1 421 ? 2.085 -3.103 -24.799 1.00 39.09 421 ILE A N 1
ATOM 3308 C CA . ILE A 1 421 ? 3.532 -3.232 -25.037 1.00 39.09 421 ILE A CA 1
ATOM 3309 C C . ILE A 1 421 ? 4.082 -4.540 -24.432 1.00 39.09 421 ILE A C 1
ATOM 3311 O O . ILE A 1 421 ? 4.961 -5.164 -25.023 1.00 39.09 421 ILE A O 1
ATOM 3315 N N . ARG A 1 422 ? 3.551 -4.997 -23.284 1.00 34.97 422 ARG A N 1
ATOM 3316 C CA . ARG A 1 422 ? 3.980 -6.245 -22.614 1.00 34.97 422 ARG A CA 1
ATOM 3317 C C . ARG A 1 422 ? 3.474 -7.530 -23.278 1.00 34.97 422 ARG A C 1
ATOM 3319 O O . ARG A 1 422 ? 4.160 -8.541 -23.189 1.00 34.97 422 ARG A O 1
ATOM 3326 N N . TRP A 1 423 ? 2.307 -7.512 -23.924 1.00 24.41 423 TRP A N 1
ATOM 3327 C CA . TRP A 1 423 ? 1.712 -8.708 -24.552 1.00 24.41 423 TRP A CA 1
ATOM 3328 C C . TRP A 1 423 ? 2.248 -9.029 -25.954 1.00 24.41 423 TRP A C 1
ATOM 3330 O O . TRP A 1 423 ? 1.918 -10.068 -26.513 1.00 24.41 423 TRP A O 1
ATOM 3340 N N . SER A 1 424 ? 3.077 -8.144 -26.509 1.00 27.97 424 SER A N 1
ATOM 3341 C CA . SER A 1 424 ? 3.673 -8.249 -27.839 1.00 27.97 424 SER A CA 1
ATOM 3342 C C . SER A 1 424 ? 4.416 -9.547 -28.116 1.00 27.97 424 SER A C 1
ATOM 3344 O O . SER A 1 424 ? 3.970 -10.367 -28.907 1.00 27.97 424 SER A O 1
ATOM 3346 N N . GLY A 1 425 ? 5.648 -9.663 -27.607 1.00 31.53 425 GLY A N 1
ATOM 3347 C CA . GLY A 1 425 ? 6.690 -10.496 -28.240 1.00 31.53 425 GLY A CA 1
ATOM 3348 C C . GLY A 1 425 ? 7.032 -10.053 -29.680 1.00 31.53 425 GLY A C 1
ATOM 3349 O O . GLY A 1 425 ? 8.193 -10.034 -30.071 1.00 31.53 425 GLY A O 1
ATOM 3350 N N . GLU A 1 426 ? 6.029 -9.605 -30.428 1.00 29.03 426 GLU A N 1
ATOM 3351 C CA . GLU A 1 426 ? 6.040 -8.818 -31.643 1.00 29.03 426 GLU A CA 1
ATOM 3352 C C . GLU A 1 426 ? 5.792 -7.327 -31.350 1.00 29.03 426 GLU A C 1
ATOM 3354 O O . GLU A 1 426 ? 5.182 -6.971 -30.341 1.00 29.03 426 GLU A O 1
ATOM 3359 N N . PRO A 1 427 ? 6.267 -6.425 -32.220 1.00 34.59 427 PRO A N 1
ATOM 3360 C CA . PRO A 1 427 ? 5.976 -5.006 -32.101 1.00 34.59 427 PRO A CA 1
ATOM 3361 C C . PRO A 1 427 ? 4.478 -4.702 -32.306 1.00 34.59 427 PRO A C 1
ATOM 3363 O O . PRO A 1 427 ? 3.861 -5.272 -33.212 1.00 34.59 427 PRO A O 1
ATOM 3366 N N . PRO A 1 428 ? 3.885 -3.757 -31.547 1.00 36.31 428 PRO A N 1
ATOM 3367 C CA . PRO A 1 428 ? 2.553 -3.254 -31.859 1.00 36.31 428 PRO A CA 1
ATOM 3368 C C . PRO A 1 428 ? 2.561 -2.631 -33.260 1.00 36.31 428 PRO A C 1
ATOM 3370 O O . PRO A 1 428 ? 3.349 -1.728 -33.551 1.00 36.31 428 PRO A O 1
ATOM 3373 N N . ARG A 1 429 ? 1.684 -3.124 -34.141 1.00 31.36 429 ARG A N 1
ATOM 3374 C CA . ARG A 1 429 ? 1.430 -2.503 -35.447 1.00 31.36 429 ARG A CA 1
ATOM 3375 C C . ARG A 1 429 ? 0.539 -1.281 -35.215 1.00 31.36 429 ARG A C 1
ATOM 3377 O O . ARG A 1 429 ? -0.621 -1.444 -34.843 1.00 31.36 429 ARG A O 1
ATOM 3384 N N . PHE A 1 430 ? 1.110 -0.088 -35.375 1.00 35.72 430 PHE A N 1
ATOM 3385 C CA . PHE A 1 430 ? 0.396 1.193 -35.327 1.00 35.72 430 PHE A CA 1
ATOM 3386 C C . PHE A 1 430 ? -0.262 1.544 -36.660 1.00 35.72 430 PHE A C 1
ATOM 3388 O O . PHE A 1 430 ? 0.370 1.298 -37.716 1.00 35.72 430 PHE A O 1
#